Protein AF-A0AA36I1K4-F1 (afdb_monomer)

Organism: NCBI:txid2562239

Sequence (552 aa):
MAQPQPQPQPQPVAKVMPVMLAQSASVPPQKAMPSNLAKAPASVPQKAMPPYMLKAPAYLPQAAPTYVAKAPASAPQKAMPPYLLKAPAYLPQAAPTYVATAPARCDGSAETSGSASAPLKAAPPMIGIASAKGNAQAYSSAPVPYQPQPQPQPYQPQPQPYQPQPQPYQPQPQPYQPASPAFSTATWASSQFSLNQSVFQASPSVVTQYGQYGYGSAMPTMIPHQEIEDAVRRLHFEESEAPLSAVIVTISQGNTYDPLFQQVAQVGDNGTRVSTYATTLATLERLLTAMRGDAADAEDDLAQLIKDLEEVPRESAVFNWECCSACEAHHFGYGGSFDATTAELTKLLLDRGHMVMFSDFSLKALIGQWPATLGQNPFREVGAVSGSIILKFDPEVLKACPSSQLVKVGELCEEGRAEVTAMTNTIKFDVVEEAARGAEEREEYKLQRLTCAEGVPDTAGHVLLTYPSGGRLLASAGHWCEVVNLRGVTDEALFRTAERYYGQAYSAGLQQQLSSYADPAQREAVQQSIAQSFVLQSPPVASYVPQQNPTV

Secondary structure (DSSP, 8-state):
-PPPPPPPPPPPPP-PPP-------PPPPPPPPP----PPPP---PPP--------------PPP----PPPP--------------------------------------------------------------------PPPPPPPPPPPPPPPPPPPPPPPPPPP-PPPPPPPPP----------------SSHHHHTS-THHHHHHHTTSS--S-----------SS-EEES-----SPEEEEEEEE--SSBS--HHHHS--B-GGG-EEEEEEE-GGGHHHHHHHHTT--TT--HHHHHHHHHHHHS-GGGEEEEE--BGGGGGGSSTTTT---HHHHHHHHHHHHTT-EEEEEHHHHHHHHHT--GGG-S--EEEEEEEEEEEEEE--HHHHHTSS-HHHHHHHHH-TTSEEEEEEEEEEEEEEE-HHHHHHHHHTTS-EEEEEEEETTSTT-EEEEEEE-TTS-EEEEESS-GGGEEEETT--HHHHHHHHHHHH-HHHHHHHHHHHHT--SHHHHHHHHHHHHHHHHHTS-SSPPP--------

Mean predicted aligned error: 17.56 Å

Foldseek 3Di:
DDDDDDDDDDDDDDDDDDDDDDDDDDDDDDDDDDDDDDDDDDDDDDDDDDDDDDDDDDDDDDDDDDDDDDDDDDDDDDDDDDDDDDDDDDDDDDDDDDDDDDDDDDDDDDDDDDDDDDDDDDDDDDDDDDDDDDDDDDDDDDDDDDDDDDDDDDDDDDDDDDDDDDDDDDDDDDDDDDDDDDDDDDDDDPDDPPPCVVVVVPDCVVLVVLVVVPDDPDDDPFDFDPPPDQAKAWAPDDPDPAQEFAEEEEEEDATFPFCLLRPFQADFFPRHHYTYIYHYPSNLVVLLCVCVVNCPPHDPNSVVSSVSCVSYQLLRYEYEHGDYPQLPPLAGGPPRAPDPSNVSSLLVSQLQQHEYEAFFSSLSNCQSHPDCSLPFDFKDFPWFDFAKWKKAFALVLQCPDQFQLSVLLSLFANVRIWMFGGHPRQTFMATPVVRQVVCVVVQSWHKDQGIATPPDPRGGAWMWTQHPSNYIYIYGSHHLSRTDFRPPGDLVSLLVLCCRGVNNVRSVVVVVVLVVDPDPVVSRSSSRSSSSSSSSNHGGGHGDDPDPPPPD

pLDDT: mean 71.63, std 27.83, range [26.23, 98.69]

Structure (mmCIF, N/CA/C/O backbone):
data_AF-A0AA36I1K4-F1
#
_entry.id   AF-A0AA36I1K4-F1
#
loop_
_atom_site.group_PDB
_atom_site.id
_atom_site.type_symbol
_atom_site.label_atom_id
_atom_site.label_alt_id
_atom_site.label_comp_id
_atom_site.label_asym_id
_atom_site.label_entity_id
_atom_site.label_seq_id
_atom_site.pdbx_PDB_ins_code
_atom_site.Cartn_x
_atom_site.Cartn_y
_atom_site.Cartn_z
_atom_site.occupancy
_atom_site.B_iso_or_equiv
_atom_site.auth_seq_id
_atom_site.auth_comp_id
_atom_site.auth_asym_id
_atom_site.auth_atom_id
_atom_site.pdbx_PDB_model_num
ATOM 1 N N . MET A 1 1 ? -35.065 -37.346 -43.158 1.00 42.28 1 MET A N 1
ATOM 2 C CA . MET A 1 1 ? -34.434 -36.011 -43.200 1.00 42.28 1 MET A CA 1
ATOM 3 C C . MET A 1 1 ? -35.492 -34.996 -42.801 1.00 42.28 1 MET A C 1
ATOM 5 O O . MET A 1 1 ? -36.328 -34.652 -43.623 1.00 42.28 1 MET A O 1
ATOM 9 N N . ALA A 1 2 ? -35.543 -34.645 -41.517 1.00 37.66 2 ALA A N 1
ATOM 10 C CA . ALA A 1 2 ? -36.493 -33.671 -40.983 1.00 37.66 2 ALA A CA 1
ATOM 11 C C . ALA A 1 2 ? -35.820 -32.293 -40.963 1.00 37.66 2 ALA A C 1
ATOM 13 O O . ALA A 1 2 ? -34.683 -32.178 -40.505 1.00 37.66 2 ALA A O 1
ATOM 14 N N . GLN A 1 3 ? -36.492 -31.282 -41.515 1.00 42.88 3 GLN A N 1
ATOM 15 C CA . GLN A 1 3 ? -36.012 -29.901 -41.525 1.00 42.88 3 GLN A CA 1
ATOM 16 C C . GLN A 1 3 ? -36.040 -29.315 -40.103 1.00 42.88 3 GLN A C 1
ATOM 18 O O . GLN A 1 3 ? -37.010 -29.555 -39.380 1.00 42.88 3 GLN A O 1
ATOM 23 N N . PRO A 1 4 ? -35.017 -28.547 -39.688 1.00 47.81 4 PRO A N 1
ATOM 24 C CA . PRO A 1 4 ? -35.029 -27.897 -38.387 1.00 47.81 4 PRO A CA 1
ATOM 25 C C . PRO A 1 4 ? -35.978 -26.691 -38.404 1.00 47.81 4 PRO A C 1
ATOM 27 O O . PRO A 1 4 ? -35.991 -25.904 -39.352 1.00 47.81 4 PRO A O 1
ATOM 30 N N . GLN A 1 5 ? -36.780 -26.562 -37.346 1.00 49.69 5 GLN A N 1
ATOM 31 C CA . GLN A 1 5 ? -37.649 -25.408 -37.126 1.00 49.69 5 GLN A CA 1
ATOM 32 C C . GLN A 1 5 ? -36.832 -24.138 -36.827 1.00 49.69 5 GLN A C 1
ATOM 34 O O . GLN A 1 5 ? -35.788 -24.224 -36.175 1.00 49.69 5 GLN A O 1
ATOM 39 N N . PRO A 1 6 ? -37.302 -22.957 -37.267 1.00 52.44 6 PRO A N 1
ATOM 40 C CA . PRO A 1 6 ? -36.617 -21.696 -37.021 1.00 52.44 6 PRO A CA 1
ATOM 41 C C . PRO A 1 6 ? -36.743 -21.268 -35.552 1.00 52.44 6 PRO A C 1
ATOM 43 O O . PRO A 1 6 ? -37.816 -21.347 -34.954 1.00 52.44 6 PRO A O 1
ATOM 46 N N . GLN A 1 7 ? -35.632 -20.793 -34.986 1.00 52.53 7 GLN A N 1
ATOM 47 C CA . GLN A 1 7 ? -35.593 -20.182 -33.657 1.00 52.53 7 GLN A CA 1
ATOM 48 C C . GLN A 1 7 ? -36.383 -18.859 -33.627 1.00 52.53 7 GLN A C 1
ATOM 50 O O . GLN A 1 7 ? -36.353 -18.107 -34.607 1.00 52.53 7 GLN A O 1
ATOM 55 N N . PRO A 1 8 ? -37.067 -18.541 -32.512 1.00 47.91 8 PRO A N 1
ATOM 56 C CA . PRO A 1 8 ? -37.810 -17.298 -32.374 1.00 47.91 8 PRO A CA 1
ATOM 57 C C . PRO A 1 8 ? -36.863 -16.104 -32.192 1.00 47.91 8 PRO A C 1
ATOM 59 O O . PRO A 1 8 ? -35.917 -16.149 -31.406 1.00 47.91 8 PRO A O 1
ATOM 62 N N . GLN A 1 9 ? -37.142 -15.023 -32.923 1.00 47.62 9 GLN A N 1
ATOM 63 C CA . GLN A 1 9 ? -36.445 -13.745 -32.786 1.00 47.62 9 GLN A CA 1
ATOM 64 C C . GLN A 1 9 ? -36.745 -13.090 -31.423 1.00 47.62 9 GLN A C 1
ATOM 66 O O . GLN A 1 9 ? -37.888 -13.150 -30.960 1.00 47.62 9 GLN A O 1
ATOM 71 N N . PRO A 1 10 ? -35.759 -12.429 -30.789 1.00 44.97 10 PRO A N 1
ATOM 72 C CA . PRO A 1 10 ? -35.970 -11.717 -29.536 1.00 44.97 10 PRO A CA 1
ATOM 73 C C . PRO A 1 10 ? -36.823 -10.461 -29.761 1.00 44.97 10 PRO A C 1
ATOM 75 O O . PRO A 1 10 ? -36.548 -9.651 -30.647 1.00 44.97 10 PRO A O 1
ATOM 78 N N . GLN A 1 11 ? -37.867 -10.304 -28.946 1.00 49.16 11 GLN A N 1
ATOM 79 C CA . GLN A 1 11 ? -38.703 -9.104 -28.934 1.00 49.16 11 GLN A CA 1
ATOM 80 C C . GLN A 1 11 ? -37.961 -7.918 -28.290 1.00 49.16 11 GLN A C 1
ATOM 82 O O . GLN A 1 11 ? -37.195 -8.116 -27.344 1.00 49.16 11 GLN A O 1
ATOM 87 N N . PRO A 1 12 ? -38.191 -6.680 -28.763 1.00 44.59 12 PRO A N 1
ATOM 88 C CA . PRO A 1 12 ? -37.556 -5.493 -28.210 1.00 44.59 12 PRO A CA 1
ATOM 89 C C . PRO A 1 12 ? -38.084 -5.184 -26.803 1.00 44.59 12 PRO A C 1
ATOM 91 O O . PRO A 1 12 ? -39.289 -5.076 -26.575 1.00 44.59 12 PRO A O 1
ATOM 94 N N . VAL A 1 13 ? -37.157 -5.011 -25.861 1.00 47.31 13 VAL A N 1
ATOM 95 C CA . VAL A 1 13 ? -37.429 -4.613 -24.477 1.00 47.31 13 VAL A CA 1
ATOM 96 C C . VAL A 1 13 ? -37.952 -3.174 -24.460 1.00 47.31 13 VAL A C 1
ATOM 98 O O . VAL A 1 13 ? -37.296 -2.250 -24.946 1.00 47.31 13 VAL A O 1
ATOM 101 N N . ALA A 1 14 ? -39.149 -2.983 -23.906 1.00 38.66 14 ALA A N 1
ATOM 102 C CA . ALA A 1 14 ? -39.760 -1.674 -23.724 1.00 38.66 14 ALA A CA 1
ATOM 103 C C . ALA A 1 14 ? -38.928 -0.807 -22.760 1.00 38.66 14 ALA A C 1
ATOM 105 O O . ALA A 1 14 ? -38.608 -1.221 -21.646 1.00 38.66 14 ALA A O 1
ATOM 106 N N . LYS A 1 15 ? -38.606 0.422 -23.186 1.00 39.69 15 LYS A N 1
ATOM 107 C CA . LYS A 1 15 ? -38.028 1.473 -22.336 1.00 39.69 15 LYS A CA 1
ATOM 108 C C . LYS A 1 15 ? -39.007 1.818 -21.211 1.00 39.69 15 LYS A C 1
ATOM 110 O O . LYS A 1 15 ? -40.053 2.412 -21.461 1.00 39.69 15 LYS A O 1
ATOM 115 N N . VAL A 1 16 ? -38.639 1.485 -19.979 1.00 39.66 16 VAL A N 1
ATOM 116 C CA . VAL A 1 16 ? -39.310 1.962 -18.766 1.00 39.66 16 VAL A CA 1
ATOM 117 C C . VAL A 1 16 ? -38.887 3.414 -18.532 1.00 39.66 16 VAL A C 1
ATOM 119 O O . VAL A 1 16 ? -37.706 3.699 -18.344 1.00 39.66 16 VAL A O 1
ATOM 122 N N . MET A 1 17 ? -39.843 4.343 -18.597 1.00 38.50 17 MET A N 1
ATOM 123 C CA . MET A 1 17 ? -39.643 5.738 -18.194 1.00 38.50 17 MET A CA 1
ATOM 124 C C . MET A 1 17 ? -39.647 5.844 -16.660 1.00 38.50 17 MET A C 1
ATOM 126 O O . MET A 1 17 ? -40.462 5.174 -16.021 1.00 38.50 17 MET A O 1
ATOM 130 N N . PRO A 1 18 ? -38.795 6.685 -16.049 1.00 41.16 18 PRO A N 1
ATOM 131 C CA . PRO A 1 18 ? -38.825 6.890 -14.609 1.00 41.16 18 PRO A CA 1
ATOM 132 C C . PRO A 1 18 ? -40.031 7.748 -14.208 1.00 41.16 18 PRO A C 1
ATOM 134 O O . PRO A 1 18 ? -40.241 8.854 -14.706 1.00 41.16 18 PRO A O 1
ATOM 137 N N . VAL A 1 19 ? -40.819 7.210 -13.279 1.00 37.25 19 VAL A N 1
ATOM 138 C CA . VAL A 1 19 ? -41.902 7.895 -12.573 1.00 37.25 19 VAL A CA 1
ATOM 139 C C . VAL A 1 19 ? -41.281 8.910 -11.611 1.00 37.25 19 VAL A C 1
ATOM 141 O O . VAL A 1 19 ? -40.621 8.531 -10.647 1.00 37.25 19 VAL A O 1
ATOM 144 N N . MET A 1 20 ? -41.500 10.203 -11.861 1.00 34.75 20 MET A N 1
ATOM 145 C CA . MET A 1 20 ? -41.256 11.253 -10.871 1.00 34.75 20 MET A CA 1
ATOM 146 C C . MET A 1 20 ? -42.321 11.163 -9.772 1.00 34.75 20 MET A C 1
ATOM 148 O O . MET A 1 20 ? -43.482 11.507 -9.991 1.00 34.75 20 MET A O 1
ATOM 152 N N . LEU A 1 21 ? -41.918 10.716 -8.584 1.00 38.41 21 LEU A N 1
ATOM 153 C CA . LEU A 1 21 ? -42.691 10.865 -7.355 1.00 38.41 21 LEU A CA 1
ATOM 154 C C . LEU A 1 21 ? -42.248 12.148 -6.651 1.00 38.41 21 LEU A C 1
ATOM 156 O O . LEU A 1 21 ? -41.170 12.223 -6.069 1.00 38.41 21 LEU A O 1
ATOM 160 N N . ALA A 1 22 ? -43.107 13.163 -6.721 1.00 38.34 22 ALA A N 1
ATOM 161 C CA . ALA A 1 22 ? -43.030 14.342 -5.879 1.00 38.34 22 ALA A CA 1
ATOM 162 C C . ALA A 1 22 ? -43.481 13.975 -4.456 1.00 38.34 22 ALA A C 1
ATOM 164 O O . ALA A 1 22 ? -44.632 13.592 -4.247 1.00 38.34 22 ALA A O 1
ATOM 165 N N . GLN A 1 23 ? -42.591 14.129 -3.476 1.00 35.28 23 GLN A N 1
ATOM 166 C CA . GLN A 1 23 ? -42.969 14.255 -2.071 1.00 35.28 23 GLN A CA 1
ATOM 167 C C . GLN A 1 23 ? -42.344 15.526 -1.504 1.00 35.28 23 GLN A C 1
ATOM 169 O O . GLN A 1 23 ? -41.139 15.646 -1.311 1.00 35.28 23 GLN A O 1
ATOM 174 N N . SER A 1 24 ? -43.221 16.499 -1.287 1.00 34.53 24 SER A N 1
ATOM 175 C CA . SER A 1 24 ? -42.990 17.739 -0.566 1.00 34.53 24 SER A CA 1
ATOM 176 C C . SER A 1 24 ? -42.927 17.461 0.937 1.00 34.53 24 SER A C 1
ATOM 178 O O . SER A 1 24 ? -43.938 17.080 1.528 1.00 34.53 24 SER A O 1
ATOM 180 N N . ALA A 1 25 ? -41.780 17.715 1.562 1.00 34.91 25 ALA A N 1
ATOM 181 C CA . ALA A 1 25 ? -41.676 17.899 3.005 1.00 34.91 25 ALA A CA 1
ATOM 182 C C . ALA A 1 25 ? -41.235 19.342 3.280 1.00 34.91 25 ALA A C 1
ATOM 184 O O . ALA A 1 25 ? -40.170 19.791 2.861 1.00 34.91 25 ALA A O 1
ATOM 185 N N . SER A 1 26 ? -42.125 20.084 3.931 1.00 32.66 26 SER A N 1
ATOM 186 C CA . SER A 1 26 ? -41.995 21.485 4.313 1.00 32.66 26 SER A CA 1
ATOM 187 C C . SER A 1 26 ? -40.952 21.678 5.416 1.00 32.66 26 SER A C 1
ATOM 189 O O . SER A 1 26 ? -41.133 21.189 6.532 1.00 32.66 26 SER A O 1
ATOM 191 N N . VAL A 1 27 ? -39.906 22.450 5.124 1.00 39.66 27 VAL A N 1
ATOM 192 C CA . VAL A 1 27 ? -38.948 22.975 6.107 1.00 39.66 27 VAL A CA 1
ATOM 193 C C . VAL A 1 27 ? -39.500 24.294 6.677 1.00 39.66 27 VAL A C 1
ATOM 195 O O . VAL A 1 27 ? -39.891 25.161 5.892 1.00 39.66 27 VAL A O 1
ATOM 198 N N . PRO A 1 28 ? -39.574 24.486 8.009 1.00 40.72 28 PRO A N 1
ATOM 199 C CA . PRO A 1 28 ? -40.003 25.755 8.591 1.00 40.72 28 PRO A CA 1
ATOM 200 C C . PRO A 1 28 ? -38.912 26.839 8.460 1.00 40.72 28 PRO A C 1
ATOM 202 O O . PRO A 1 28 ? -37.720 26.528 8.474 1.00 40.72 28 PRO A O 1
ATOM 205 N N . PRO A 1 29 ? -39.298 28.123 8.341 1.00 42.78 29 PRO A N 1
ATOM 206 C CA . PRO A 1 29 ? -38.389 29.195 7.951 1.00 42.78 29 PRO A CA 1
ATOM 207 C C . PRO A 1 29 ? -37.400 29.561 9.064 1.00 42.78 29 PRO A C 1
ATOM 209 O O . PRO A 1 29 ? -37.787 29.877 10.192 1.00 42.78 29 PRO A O 1
ATOM 212 N N . GLN A 1 30 ? -36.113 29.593 8.711 1.00 36.62 30 GLN A N 1
ATOM 213 C CA . GLN A 1 30 ? -35.074 30.234 9.511 1.00 36.62 30 GLN A CA 1
ATOM 214 C C . GLN A 1 30 ? -35.346 31.742 9.588 1.00 36.62 30 GLN A C 1
ATOM 216 O O . GLN A 1 30 ? -35.466 32.437 8.578 1.00 36.62 30 GLN A O 1
ATOM 221 N N . LYS A 1 31 ? -35.468 32.241 10.820 1.00 38.62 31 LYS A N 1
ATOM 222 C CA . LYS A 1 31 ? -35.584 33.666 11.129 1.00 38.62 31 LYS A CA 1
ATOM 223 C C . LYS A 1 31 ? -34.300 34.392 10.736 1.00 38.62 31 LYS A C 1
ATOM 225 O O . LYS A 1 31 ? -33.218 34.044 11.199 1.00 38.62 31 LYS A O 1
ATOM 230 N N . ALA A 1 32 ? -34.468 35.447 9.946 1.00 36.47 32 ALA A N 1
ATOM 231 C CA . ALA A 1 32 ? -33.451 36.447 9.675 1.00 36.47 32 ALA A CA 1
ATOM 232 C C . ALA A 1 32 ? -32.950 37.089 10.982 1.00 36.47 32 ALA A C 1
ATOM 234 O O . ALA A 1 32 ? -33.745 37.573 11.792 1.00 36.47 32 ALA A O 1
ATOM 235 N N . MET A 1 33 ? -31.629 37.106 11.169 1.00 36.19 33 MET A N 1
ATOM 236 C CA . MET A 1 33 ? -30.966 37.941 12.169 1.00 36.19 33 MET A CA 1
ATOM 237 C C . MET A 1 33 ? -30.765 39.357 11.607 1.00 36.19 33 MET A C 1
ATOM 239 O O . MET A 1 33 ? -30.307 39.494 10.472 1.00 36.19 33 MET A O 1
ATOM 243 N N . PRO A 1 34 ? -31.088 40.418 12.367 1.00 45.09 34 PRO A N 1
ATOM 244 C CA . PRO A 1 34 ? -30.892 41.786 11.918 1.00 45.09 34 PRO A CA 1
ATOM 245 C C . PRO A 1 34 ? -29.439 42.243 12.098 1.00 45.09 34 PRO A C 1
ATOM 247 O O . PRO A 1 34 ? -28.874 42.213 13.190 1.00 45.09 34 PRO A O 1
ATOM 250 N N . SER A 1 35 ? -28.876 42.753 11.007 1.00 42.09 35 SER A N 1
ATOM 251 C CA . SER A 1 35 ? -27.702 43.617 10.976 1.00 42.09 35 SER A CA 1
ATOM 252 C C . SER A 1 35 ? -27.992 44.926 11.714 1.00 42.09 35 SER A C 1
ATOM 254 O O . SER A 1 35 ? -28.785 45.735 11.231 1.00 42.09 35 SER A O 1
ATOM 256 N N . ASN A 1 36 ? -27.328 45.163 12.845 1.00 34.94 36 ASN A N 1
ATOM 257 C CA . ASN A 1 36 ? -27.295 46.478 13.477 1.00 34.94 36 ASN A CA 1
ATOM 258 C C . ASN A 1 36 ? -25.854 46.954 13.645 1.00 34.94 36 ASN A C 1
ATOM 260 O O . ASN A 1 36 ? -25.058 46.377 14.383 1.00 34.94 36 ASN A O 1
ATOM 264 N N . LEU A 1 37 ? -25.573 48.053 12.943 1.00 37.47 37 LEU A N 1
ATOM 265 C CA . LEU A 1 37 ? -24.476 48.970 13.195 1.00 37.47 37 LEU A CA 1
ATOM 266 C C . LEU A 1 37 ? -24.435 49.373 14.675 1.00 37.47 37 LEU A C 1
ATOM 268 O O . LEU A 1 37 ? -25.424 49.881 15.205 1.00 37.47 37 LEU A O 1
ATOM 272 N N . ALA A 1 38 ? -23.258 49.301 15.290 1.00 34.44 38 ALA A N 1
ATOM 273 C CA . ALA A 1 38 ? -22.944 50.092 16.471 1.00 34.44 38 ALA A CA 1
ATOM 274 C C . ALA A 1 38 ? -21.533 50.674 16.345 1.00 34.44 38 ALA A C 1
ATOM 276 O O . ALA A 1 38 ? -20.544 49.974 16.151 1.00 34.44 38 ALA A O 1
ATOM 277 N N . LYS A 1 39 ? -21.499 52.004 16.403 1.00 34.34 39 LYS A N 1
ATOM 278 C CA . LYS A 1 39 ? -20.338 52.887 16.338 1.00 34.34 39 LYS A CA 1
ATOM 279 C C . LYS A 1 39 ? -19.364 52.603 17.485 1.00 34.34 39 LYS A C 1
ATOM 281 O O . LYS A 1 39 ? -19.787 52.488 18.632 1.00 34.34 39 LYS A O 1
ATOM 286 N N . ALA A 1 40 ? -18.069 52.605 17.181 1.00 35.41 40 ALA A N 1
ATOM 287 C CA . ALA A 1 40 ? -17.003 52.688 18.172 1.00 35.41 40 ALA A CA 1
ATOM 288 C C . ALA A 1 40 ? -16.946 54.098 18.798 1.00 35.41 40 ALA A C 1
ATOM 290 O O . ALA A 1 40 ? -16.980 55.084 18.054 1.00 35.41 40 ALA A O 1
ATOM 291 N N . PRO A 1 41 ? -16.820 54.227 20.131 1.00 44.81 41 PRO A N 1
ATOM 292 C CA . PRO A 1 41 ? -16.363 55.452 20.763 1.00 44.81 41 PRO A CA 1
ATOM 293 C C . PRO A 1 41 ? -14.885 55.377 21.171 1.00 44.81 41 PRO A C 1
ATOM 295 O O . PRO A 1 41 ? -14.305 54.318 21.405 1.00 44.81 41 PRO A O 1
ATOM 298 N N . ALA A 1 42 ? -14.299 56.567 21.221 1.00 33.06 42 ALA A N 1
ATOM 299 C CA . ALA A 1 42 ? -12.888 56.859 21.365 1.00 33.06 42 ALA A CA 1
ATOM 300 C C . ALA A 1 42 ? -12.346 56.744 22.808 1.00 33.06 42 ALA A C 1
ATOM 302 O O . ALA A 1 42 ? -13.043 57.035 23.775 1.00 33.06 42 ALA A O 1
ATOM 303 N N . SER A 1 43 ? -11.055 56.395 22.887 1.00 42.69 43 SER A N 1
ATOM 304 C CA . SER A 1 43 ? -9.998 56.930 23.772 1.00 42.69 43 SER A CA 1
ATOM 305 C C . SER A 1 43 ? -10.280 57.212 25.259 1.00 42.69 43 SER A C 1
ATOM 307 O O . SER A 1 43 ? -10.926 58.209 25.567 1.00 42.69 43 SER A O 1
ATOM 309 N N . VAL A 1 44 ? -9.591 56.488 26.160 1.00 33.47 44 VAL A N 1
ATOM 310 C CA . VAL A 1 44 ? -9.176 56.913 27.526 1.00 33.47 44 VAL A CA 1
ATOM 311 C C . VAL A 1 44 ? -7.854 56.171 27.898 1.00 33.47 44 VAL A C 1
ATOM 313 O O . VAL A 1 44 ? -7.640 55.073 27.387 1.00 33.47 44 VAL A O 1
ATOM 316 N N . PRO A 1 45 ? -6.917 56.759 28.686 1.00 45.84 45 PRO A N 1
ATOM 317 C CA . PRO A 1 45 ? -5.474 56.707 28.412 1.00 45.84 45 PRO A CA 1
ATOM 318 C C . PRO A 1 45 ? -4.640 55.752 29.288 1.00 45.84 45 PRO A C 1
ATOM 320 O O . PRO A 1 45 ? -4.983 55.445 30.430 1.00 45.84 45 PRO A O 1
ATOM 323 N N . GLN A 1 46 ? -3.463 55.382 28.766 1.00 34.72 46 GLN A N 1
ATOM 324 C CA . GLN A 1 46 ? -2.378 54.725 29.501 1.00 34.72 46 GLN A CA 1
ATOM 325 C C . GLN A 1 46 ? -1.759 55.672 30.542 1.00 34.72 46 GLN A C 1
ATOM 327 O O . GLN A 1 46 ? -1.340 56.788 30.231 1.00 34.72 46 GLN A O 1
ATOM 332 N N . LYS A 1 47 ? -1.686 55.197 31.791 1.00 37.84 47 LYS A N 1
ATOM 333 C CA . LYS A 1 47 ? -0.950 55.827 32.891 1.00 37.84 47 LYS A CA 1
ATOM 334 C C . LYS A 1 47 ? 0.510 55.370 32.900 1.00 37.84 47 LYS A C 1
ATOM 336 O O . LYS A 1 47 ? 0.825 54.219 32.626 1.00 37.84 47 LYS A O 1
ATOM 341 N N . ALA A 1 48 ? 1.355 56.330 33.251 1.00 32.47 48 ALA A N 1
ATOM 342 C CA . ALA A 1 48 ? 2.807 56.322 33.268 1.00 32.47 48 ALA A CA 1
ATOM 343 C C . ALA A 1 48 ? 3.461 55.301 34.221 1.00 32.47 48 ALA A C 1
ATOM 345 O O . ALA A 1 48 ? 3.001 55.110 35.346 1.00 32.47 48 ALA A O 1
ATOM 346 N N . MET A 1 49 ? 4.621 54.778 33.807 1.00 36.22 49 MET A N 1
ATOM 347 C CA . MET A 1 49 ? 5.682 54.283 34.694 1.00 36.22 49 MET A CA 1
ATOM 348 C C . MET A 1 49 ? 6.935 55.171 34.544 1.00 36.22 49 MET A C 1
ATOM 350 O O . MET A 1 49 ? 7.255 55.546 33.413 1.00 36.22 49 MET A O 1
ATOM 354 N N . PRO A 1 50 ? 7.646 55.524 35.637 1.00 40.16 50 PRO A N 1
ATOM 355 C CA . PRO A 1 50 ? 8.873 56.318 35.580 1.00 40.16 50 PRO A CA 1
ATOM 356 C C . PRO A 1 50 ? 10.177 55.479 35.564 1.00 40.16 50 PRO A C 1
ATOM 358 O O . PRO A 1 50 ? 10.129 54.271 35.796 1.00 40.16 50 PRO A O 1
ATOM 361 N N . PRO A 1 51 ? 11.342 56.115 35.287 1.00 48.03 51 PRO A N 1
ATOM 362 C CA . PRO A 1 51 ? 12.491 55.489 34.623 1.00 48.03 51 PRO A CA 1
ATOM 363 C C . PRO A 1 51 ? 13.799 55.454 35.443 1.00 48.03 51 PRO A C 1
ATOM 365 O O . PRO A 1 51 ? 14.126 56.421 36.123 1.00 48.03 51 PRO A O 1
ATOM 368 N N . TYR A 1 52 ? 14.605 54.399 35.273 1.00 35.44 52 TYR A N 1
ATOM 369 C CA . TYR A 1 52 ? 16.074 54.331 35.474 1.00 35.44 52 TYR A CA 1
ATOM 370 C C . TYR A 1 52 ? 16.549 52.921 35.032 1.00 35.44 52 TYR A C 1
ATOM 372 O O . TYR A 1 52 ? 15.809 51.970 35.234 1.00 35.44 52 TYR A O 1
ATOM 380 N N . MET A 1 53 ? 17.705 52.619 34.425 1.00 29.67 53 MET A N 1
ATOM 381 C CA . MET A 1 53 ? 18.860 53.352 33.896 1.00 29.67 53 MET A CA 1
ATOM 382 C C . MET A 1 53 ? 19.614 52.430 32.900 1.00 29.67 53 MET A C 1
ATOM 384 O O . MET A 1 53 ? 19.907 51.287 33.215 1.00 29.67 53 MET A O 1
ATOM 388 N N . LEU A 1 54 ? 19.935 52.987 31.725 1.00 31.56 54 LEU A N 1
ATOM 389 C CA . LEU A 1 54 ? 21.203 52.933 30.960 1.00 31.56 54 LEU A CA 1
ATOM 390 C C . LEU A 1 54 ? 21.940 51.598 30.637 1.00 31.56 54 LEU A C 1
ATOM 392 O O . LEU A 1 54 ? 22.568 50.997 31.495 1.00 31.56 54 LEU A O 1
ATOM 396 N N . LYS A 1 55 ? 22.016 51.337 29.311 1.00 29.30 55 LYS A N 1
ATOM 397 C CA . LYS A 1 55 ? 23.201 51.064 28.434 1.00 29.30 55 LYS A CA 1
ATOM 398 C C . LYS A 1 55 ? 24.186 49.937 28.842 1.00 29.30 55 LYS A C 1
ATOM 400 O O . LYS A 1 55 ? 24.890 50.085 29.825 1.00 29.30 55 LYS A O 1
ATOM 405 N N . ALA A 1 56 ? 24.244 48.796 28.128 1.00 28.08 56 ALA A N 1
ATOM 406 C CA . ALA A 1 56 ? 24.925 48.506 26.829 1.00 28.08 56 ALA A CA 1
ATOM 407 C C . ALA A 1 56 ? 26.457 48.278 26.953 1.00 28.08 56 ALA A C 1
ATOM 409 O O . ALA A 1 56 ? 27.049 48.870 27.850 1.00 28.08 56 ALA A O 1
ATOM 410 N N . PRO A 1 57 ? 27.169 47.633 25.993 1.00 48.84 57 PRO A N 1
ATOM 411 C CA . PRO A 1 57 ? 26.853 46.530 25.053 1.00 48.84 57 PRO A CA 1
ATOM 412 C C . PRO A 1 57 ? 27.993 45.460 24.987 1.00 48.84 57 PRO A C 1
ATOM 414 O O . PRO A 1 57 ? 28.993 45.615 25.678 1.00 48.84 57 PRO A O 1
ATOM 417 N N . ALA A 1 58 ? 27.886 44.431 24.118 1.00 30.52 58 ALA A N 1
ATOM 418 C CA . ALA A 1 58 ? 28.920 44.028 23.122 1.00 30.52 58 ALA A CA 1
ATOM 419 C C . ALA A 1 58 ? 28.928 42.526 22.721 1.00 30.52 58 ALA A C 1
ATOM 421 O O . ALA A 1 58 ? 29.184 41.661 23.545 1.00 30.52 58 ALA A O 1
ATOM 422 N N . TYR A 1 59 ? 28.774 42.303 21.406 1.00 31.20 59 TYR A N 1
ATOM 423 C CA . TYR A 1 59 ? 29.464 41.345 20.514 1.00 31.20 59 TYR A CA 1
ATOM 424 C C . TYR A 1 59 ? 29.346 39.796 20.658 1.00 31.20 59 TYR A C 1
ATOM 426 O O . TYR A 1 59 ? 29.696 39.184 21.657 1.00 31.20 59 TYR A O 1
ATOM 434 N N . LEU A 1 60 ? 28.919 39.207 19.525 1.00 33.72 60 LEU A N 1
ATOM 435 C CA . LEU A 1 60 ? 29.005 37.825 18.984 1.00 33.72 60 LEU A CA 1
ATOM 436 C C . LEU A 1 60 ? 30.463 37.288 18.857 1.00 33.72 60 LEU A C 1
ATOM 438 O O . LEU A 1 60 ? 31.380 38.082 19.063 1.00 33.72 60 LEU A O 1
ATOM 442 N N . PRO A 1 61 ? 30.748 36.105 18.244 1.00 51.34 61 PRO A N 1
ATOM 443 C CA . PRO A 1 61 ? 30.104 34.767 18.198 1.00 51.34 61 PRO A CA 1
ATOM 444 C C . PRO A 1 61 ? 31.134 33.619 18.464 1.00 51.34 61 PRO A C 1
ATOM 446 O O . PRO A 1 61 ? 32.318 33.898 18.606 1.00 51.34 61 PRO A O 1
ATOM 449 N N . GLN A 1 62 ? 30.735 32.332 18.448 1.00 31.62 62 GLN A N 1
ATOM 450 C CA . GLN A 1 62 ? 31.336 31.263 17.601 1.00 31.62 62 GLN A CA 1
ATOM 451 C C . GLN A 1 62 ? 31.013 29.826 18.049 1.00 31.62 62 GLN A C 1
ATOM 453 O O . GLN A 1 62 ? 30.964 29.493 19.230 1.00 31.62 62 GLN A O 1
ATOM 458 N N . ALA A 1 63 ? 30.836 28.990 17.025 1.00 32.62 63 ALA A N 1
ATOM 459 C CA . ALA A 1 63 ? 30.716 27.542 17.047 1.00 32.62 63 ALA A CA 1
ATOM 460 C C . ALA A 1 63 ? 31.956 26.846 17.636 1.00 32.62 63 ALA A C 1
ATOM 462 O O . ALA A 1 63 ? 33.088 27.270 17.403 1.00 32.62 63 ALA A O 1
ATOM 463 N N . ALA A 1 64 ? 31.737 25.728 18.330 1.00 29.56 64 ALA A N 1
ATOM 464 C CA . ALA A 1 64 ? 32.795 24.822 18.760 1.00 29.56 64 ALA A CA 1
ATOM 465 C C . ALA A 1 64 ? 32.929 23.653 17.763 1.00 29.56 64 ALA A C 1
ATOM 467 O O . ALA A 1 64 ? 31.940 22.961 17.517 1.00 29.56 64 ALA A O 1
ATOM 468 N N . PRO A 1 65 ? 34.122 23.397 17.197 1.00 36.16 65 PRO A N 1
ATOM 469 C CA . PRO A 1 65 ? 34.400 22.168 16.470 1.00 36.16 65 PRO A CA 1
ATOM 470 C C . PRO A 1 65 ? 34.789 21.040 17.436 1.00 36.16 65 PRO A C 1
ATOM 472 O O . PRO A 1 65 ? 35.616 21.208 18.335 1.00 36.16 65 PRO A O 1
ATOM 475 N N . THR A 1 66 ? 34.217 19.863 17.209 1.00 31.36 66 THR A N 1
ATOM 476 C CA . THR A 1 66 ? 34.581 18.597 17.847 1.00 31.36 66 THR A CA 1
ATOM 477 C C . THR A 1 66 ? 35.975 18.176 17.374 1.00 31.36 66 THR A C 1
ATOM 479 O O . THR A 1 66 ? 36.156 17.772 16.227 1.00 31.36 66 THR A O 1
ATOM 482 N N . TYR A 1 67 ? 36.980 18.266 18.247 1.00 30.91 67 TYR A N 1
ATOM 483 C CA . TYR A 1 67 ? 38.302 17.694 17.988 1.00 30.91 67 TYR A CA 1
ATOM 484 C C . TYR A 1 67 ? 38.355 16.234 18.446 1.00 30.91 67 TYR A C 1
ATOM 486 O O . TYR A 1 67 ? 38.195 15.921 19.624 1.00 30.91 67 TYR A O 1
ATOM 494 N N . VAL A 1 68 ? 38.644 15.347 17.494 1.00 34.50 68 VAL A N 1
ATOM 495 C CA . VAL A 1 68 ? 39.079 13.967 17.726 1.00 34.50 68 VAL A CA 1
ATOM 496 C C . VAL A 1 68 ? 40.517 14.004 18.248 1.00 34.50 68 VAL A C 1
ATOM 498 O O . VAL A 1 68 ? 41.454 14.257 17.491 1.00 34.50 68 VAL A O 1
ATOM 501 N N . ALA A 1 69 ? 40.708 13.753 19.542 1.00 31.61 69 ALA A N 1
ATOM 502 C CA . ALA A 1 69 ? 42.033 13.587 20.130 1.00 31.61 69 ALA A CA 1
ATOM 503 C C . ALA A 1 69 ? 42.432 12.101 20.132 1.00 31.61 69 ALA A C 1
ATOM 505 O O . ALA A 1 69 ? 41.900 11.294 20.893 1.00 31.61 69 ALA A O 1
ATOM 506 N N . LYS A 1 70 ? 43.405 11.745 19.282 1.00 31.23 70 LYS A N 1
ATOM 507 C CA . LYS A 1 70 ? 44.200 10.512 19.399 1.00 31.23 70 LYS A CA 1
ATOM 508 C C . LYS A 1 70 ? 45.038 10.582 20.681 1.00 31.23 70 LYS A C 1
ATOM 510 O O . LYS A 1 70 ? 45.880 11.468 20.808 1.00 31.23 70 LYS A O 1
ATOM 515 N N . ALA A 1 71 ? 44.847 9.636 21.595 1.00 34.09 71 ALA A N 1
ATOM 516 C CA . ALA A 1 71 ? 45.700 9.470 22.770 1.00 34.09 71 ALA A CA 1
ATOM 517 C C . ALA A 1 71 ? 47.012 8.741 22.404 1.00 34.09 71 ALA A C 1
ATOM 519 O O . ALA A 1 71 ? 46.952 7.702 21.740 1.00 34.09 71 ALA A O 1
ATOM 520 N N . PRO A 1 72 ? 48.191 9.229 22.836 1.00 37.72 72 PRO A N 1
ATOM 521 C CA . PRO A 1 72 ? 49.423 8.455 22.819 1.00 37.72 72 PRO A CA 1
ATOM 522 C C . PRO A 1 72 ? 49.628 7.668 24.123 1.00 37.72 72 PRO A C 1
ATOM 524 O O . PRO A 1 72 ? 49.050 7.949 25.171 1.00 37.72 72 PRO A O 1
ATOM 527 N N . ALA A 1 73 ? 50.470 6.648 24.001 1.00 34.03 73 ALA A N 1
ATOM 528 C CA . ALA A 1 73 ? 50.751 5.622 24.987 1.00 34.03 73 ALA A CA 1
ATOM 529 C C . ALA A 1 73 ? 51.578 6.097 26.202 1.00 34.03 73 ALA A C 1
ATOM 531 O O . ALA A 1 73 ? 52.418 6.986 26.097 1.00 34.03 73 ALA A O 1
ATOM 532 N N . SER A 1 74 ? 51.429 5.324 27.287 1.00 41.50 74 SER A N 1
ATOM 533 C CA . SER A 1 74 ? 52.367 5.053 28.396 1.00 41.50 74 SER A CA 1
ATOM 534 C C . SER A 1 74 ? 52.339 5.898 29.697 1.00 41.50 74 SER A C 1
ATOM 536 O O . SER A 1 74 ? 52.816 7.023 29.748 1.00 41.50 74 SER A O 1
ATOM 538 N N . ALA A 1 75 ? 51.924 5.185 30.768 1.00 31.92 75 ALA A N 1
ATOM 539 C CA . ALA A 1 75 ? 52.340 5.234 32.191 1.00 31.92 75 ALA A CA 1
ATOM 540 C C . ALA A 1 75 ? 51.796 6.339 33.139 1.00 31.92 75 ALA A C 1
ATOM 542 O O . ALA A 1 75 ? 51.513 7.444 32.694 1.00 31.92 75 ALA A O 1
ATOM 543 N N . PRO A 1 76 ? 51.795 6.133 34.484 1.00 45.03 76 PRO A N 1
ATOM 544 C CA . PRO A 1 76 ? 51.532 4.925 35.284 1.00 45.03 76 PRO A CA 1
ATOM 545 C C . PRO A 1 76 ? 50.462 5.131 36.397 1.00 45.03 76 PRO A C 1
ATOM 547 O O . PRO A 1 76 ? 50.036 6.239 36.711 1.00 45.03 76 PRO A O 1
ATOM 550 N N . GLN A 1 77 ? 50.054 4.018 37.018 1.00 40.84 77 GLN A N 1
ATOM 551 C CA . GLN A 1 77 ? 49.050 3.888 38.085 1.00 40.84 77 GLN A CA 1
ATOM 552 C C . GLN A 1 77 ? 49.333 4.725 39.350 1.00 40.84 77 GLN A C 1
ATOM 554 O O . GLN A 1 77 ? 50.425 4.652 39.914 1.00 40.84 77 GLN A O 1
ATOM 559 N N . LYS A 1 78 ? 48.293 5.385 39.890 1.00 38.25 78 LYS A N 1
ATOM 560 C CA . LYS A 1 78 ? 48.174 5.707 41.324 1.00 38.25 78 LYS A CA 1
ATOM 561 C C . LYS A 1 78 ? 46.705 5.760 41.785 1.00 38.25 78 LYS A C 1
ATOM 563 O O . LYS A 1 78 ? 45.903 6.516 41.259 1.00 38.25 78 LYS A O 1
ATOM 568 N N . ALA A 1 79 ? 46.432 4.892 42.759 1.00 36.75 79 ALA A N 1
ATOM 569 C CA . ALA A 1 79 ? 45.315 4.740 43.699 1.00 36.75 79 ALA A CA 1
ATOM 570 C C . ALA A 1 79 ? 44.091 5.688 43.642 1.00 36.75 79 ALA A C 1
ATOM 572 O O . ALA A 1 79 ? 44.206 6.885 43.892 1.00 36.75 79 ALA A O 1
ATOM 573 N N . MET A 1 80 ? 42.897 5.084 43.538 1.00 34.78 80 MET A N 1
ATOM 574 C CA . MET A 1 80 ? 41.631 5.613 44.072 1.00 34.78 80 MET A CA 1
ATOM 575 C C . MET A 1 80 ? 40.845 4.515 44.832 1.00 34.78 80 MET A C 1
ATOM 577 O O . MET A 1 80 ? 41.070 3.333 44.561 1.00 34.78 80 MET A O 1
ATOM 581 N N . PRO A 1 81 ? 39.985 4.875 45.812 1.00 36.75 81 PRO A N 1
ATOM 582 C CA . PRO A 1 81 ? 39.479 3.984 46.867 1.00 36.75 81 PRO A CA 1
ATOM 583 C C . PRO A 1 81 ? 38.183 3.224 46.501 1.00 36.75 81 PRO A C 1
ATOM 585 O O . PRO A 1 81 ? 37.546 3.548 45.499 1.00 36.75 81 PRO A O 1
ATOM 588 N N . PRO A 1 82 ? 37.769 2.219 47.307 1.00 42.22 82 PRO A N 1
ATOM 589 C CA . PRO A 1 82 ? 36.902 1.137 46.854 1.00 42.22 82 PRO A CA 1
ATOM 590 C C . PRO A 1 82 ? 35.448 1.280 47.324 1.00 42.22 82 PRO A C 1
ATOM 592 O O . PRO A 1 82 ? 35.135 0.937 48.460 1.00 42.22 82 PRO A O 1
ATOM 595 N N . TYR A 1 83 ? 34.533 1.667 46.434 1.00 34.41 83 TYR A N 1
ATOM 596 C CA . TYR A 1 83 ? 33.099 1.396 46.612 1.00 34.41 83 TYR A CA 1
ATOM 597 C C . TYR A 1 83 ? 32.397 1.333 45.250 1.00 34.41 83 TYR A C 1
ATOM 599 O O . TYR A 1 83 ? 32.116 2.362 44.649 1.00 34.41 83 TYR A O 1
ATOM 607 N N . LEU A 1 84 ? 32.144 0.121 44.750 1.00 31.91 84 LEU A N 1
ATOM 608 C CA . LEU A 1 84 ? 30.815 -0.388 44.378 1.00 31.91 84 LEU A CA 1
ATOM 609 C C . LEU A 1 84 ? 30.943 -1.714 43.618 1.00 31.91 84 LEU A C 1
ATOM 611 O O . LEU A 1 84 ? 31.842 -1.951 42.819 1.00 31.91 84 LEU A O 1
ATOM 615 N N . LEU A 1 85 ? 30.043 -2.609 43.996 1.00 33.22 85 LEU A N 1
ATOM 616 C CA . LEU A 1 85 ? 30.040 -4.046 43.794 1.00 33.22 85 LEU A CA 1
ATOM 617 C C . LEU A 1 85 ? 29.271 -4.460 42.530 1.00 33.22 85 LEU A C 1
ATOM 619 O O . LEU A 1 85 ? 28.230 -3.892 42.231 1.00 33.22 85 LEU A O 1
ATOM 623 N N . LYS A 1 86 ? 29.722 -5.596 41.974 1.00 32.22 86 LYS A N 1
ATOM 624 C CA . LYS A 1 86 ? 28.953 -6.678 41.319 1.00 32.22 86 LYS A CA 1
ATOM 625 C C . LYS A 1 86 ? 28.383 -6.437 39.911 1.00 32.22 86 LYS A C 1
ATOM 627 O O . LYS A 1 86 ? 27.279 -5.939 39.747 1.00 32.22 86 LYS A O 1
ATOM 632 N N . ALA A 1 87 ? 29.059 -7.037 38.929 1.00 31.61 87 ALA A N 1
ATOM 633 C CA . ALA A 1 87 ? 28.441 -7.607 37.730 1.00 31.61 87 ALA A CA 1
ATOM 634 C C . ALA A 1 87 ? 28.722 -9.127 37.705 1.00 31.61 87 ALA A C 1
ATOM 636 O O . ALA A 1 87 ? 29.856 -9.520 38.000 1.00 31.61 87 ALA A O 1
ATOM 637 N N . PRO A 1 88 ? 27.739 -10.002 37.416 1.00 41.00 88 PRO A N 1
ATOM 638 C CA . PRO A 1 88 ? 27.989 -11.428 37.251 1.00 41.00 88 PRO A CA 1
ATOM 639 C C . PRO A 1 88 ? 28.497 -11.749 35.839 1.00 41.00 88 PRO A C 1
ATOM 641 O O . PRO A 1 88 ? 28.032 -11.208 34.839 1.00 41.00 88 PRO A O 1
ATOM 644 N N . ALA A 1 89 ? 29.467 -12.656 35.798 1.00 33.50 89 ALA A N 1
ATOM 645 C CA . ALA A 1 89 ? 30.121 -13.164 34.606 1.00 33.50 89 ALA A CA 1
ATOM 646 C C . ALA A 1 89 ? 29.271 -14.230 33.903 1.00 33.50 89 ALA A C 1
ATOM 648 O O . ALA A 1 89 ? 28.917 -15.222 34.530 1.00 33.50 89 ALA A O 1
ATOM 649 N N . TYR A 1 90 ? 29.056 -14.072 32.595 1.00 32.50 90 TYR A N 1
ATOM 650 C CA . TYR A 1 90 ? 28.852 -15.186 31.668 1.00 32.50 90 TYR A CA 1
ATOM 651 C C . TYR A 1 90 ? 29.487 -14.837 30.316 1.00 32.50 90 TYR A C 1
ATOM 653 O O . TYR A 1 90 ? 29.008 -13.975 29.589 1.00 32.50 90 TYR A O 1
ATOM 661 N N . LEU A 1 91 ? 30.582 -15.523 29.995 1.00 32.56 91 LEU A N 1
ATOM 662 C CA . LEU A 1 91 ? 31.132 -15.660 28.647 1.00 32.56 91 LEU A CA 1
ATOM 663 C C . LEU A 1 91 ? 31.202 -17.160 28.355 1.00 32.56 91 LEU A C 1
ATOM 665 O O . LEU A 1 91 ? 31.851 -17.873 29.123 1.00 32.56 91 LEU A O 1
ATOM 669 N N . PRO A 1 92 ? 30.634 -17.652 27.247 1.00 39.34 92 PRO A N 1
ATOM 670 C CA . PRO A 1 92 ? 31.112 -18.871 26.630 1.00 39.34 92 PRO A CA 1
ATOM 671 C C . PRO A 1 92 ? 32.045 -18.529 25.463 1.00 39.34 92 PRO A C 1
ATOM 673 O O . PRO A 1 92 ? 31.664 -17.877 24.493 1.00 39.34 92 PRO A O 1
ATOM 676 N N . GLN A 1 93 ? 33.286 -19.004 25.572 1.00 34.97 93 GLN A N 1
ATOM 677 C CA . GLN A 1 93 ? 34.187 -19.202 24.441 1.00 34.97 93 GLN A CA 1
ATOM 678 C C . GLN A 1 93 ? 33.600 -20.280 23.522 1.00 34.97 93 GLN A C 1
ATOM 680 O O . GLN A 1 93 ? 33.363 -21.400 23.969 1.00 34.97 93 GLN A O 1
ATOM 685 N N . ALA A 1 94 ? 33.438 -19.975 22.236 1.00 30.94 94 ALA A N 1
ATOM 686 C CA . ALA A 1 94 ? 33.278 -20.982 21.194 1.00 30.94 94 ALA A CA 1
ATOM 687 C C . ALA A 1 94 ? 34.421 -20.820 20.184 1.00 30.94 94 ALA A C 1
ATOM 689 O O . ALA A 1 94 ? 34.555 -19.789 19.528 1.00 30.94 94 ALA A O 1
ATOM 690 N N . ALA A 1 95 ? 35.279 -21.837 20.119 1.00 31.39 95 ALA A N 1
ATOM 691 C CA . ALA A 1 95 ? 36.335 -21.968 19.126 1.00 31.39 95 ALA A CA 1
ATOM 692 C C . ALA A 1 95 ? 35.741 -22.396 17.766 1.00 31.39 95 ALA A C 1
ATOM 694 O O . ALA A 1 95 ? 34.807 -23.202 17.743 1.00 31.39 95 ALA A O 1
ATOM 695 N N . PRO A 1 96 ? 36.274 -21.918 16.628 1.00 33.19 96 PRO A N 1
ATOM 696 C CA . PRO A 1 96 ? 35.812 -22.347 15.316 1.00 33.19 96 PRO A CA 1
ATOM 697 C C . PRO A 1 96 ? 36.416 -23.711 14.961 1.00 33.19 96 PRO A C 1
ATOM 699 O O . PRO A 1 96 ? 37.636 -23.873 14.908 1.00 33.19 96 PRO A O 1
ATOM 702 N N . THR A 1 97 ? 35.556 -24.691 14.688 1.00 32.88 97 THR A N 1
ATOM 703 C CA . THR A 1 97 ? 35.969 -25.982 14.122 1.00 32.88 97 THR A CA 1
ATOM 704 C C . THR A 1 97 ? 35.781 -25.909 12.609 1.00 32.88 97 THR A C 1
ATOM 706 O O . THR A 1 97 ? 34.658 -25.778 12.129 1.00 32.88 97 THR A O 1
ATOM 709 N N . TYR A 1 98 ? 36.880 -25.960 11.857 1.00 30.17 98 TYR A N 1
ATOM 710 C CA . TYR A 1 98 ? 36.859 -26.116 10.403 1.00 30.17 98 TYR A CA 1
ATOM 711 C C . TYR 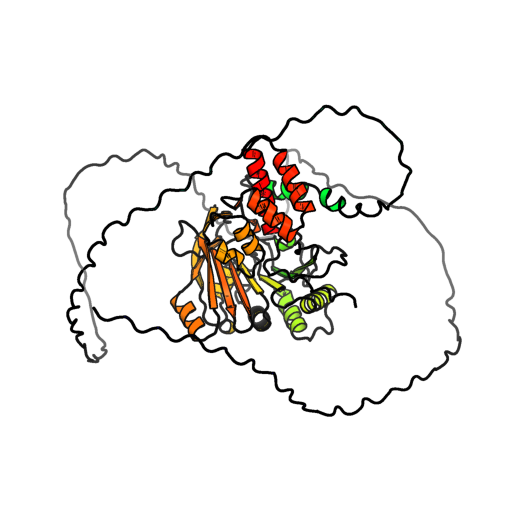A 1 98 ? 36.437 -27.549 10.055 1.00 30.17 98 TYR A C 1
ATOM 713 O O . TYR A 1 98 ? 37.105 -28.500 10.457 1.00 30.17 98 TYR A O 1
ATOM 721 N N . VAL A 1 99 ? 35.363 -27.705 9.279 1.00 28.98 99 VAL A N 1
ATOM 722 C CA . VAL A 1 99 ? 35.010 -28.975 8.628 1.00 28.98 99 VAL A CA 1
ATOM 723 C C . VAL A 1 99 ? 35.281 -28.823 7.138 1.00 28.98 99 VAL A C 1
ATOM 725 O O . VAL A 1 99 ? 34.609 -28.066 6.442 1.00 28.98 99 VAL A O 1
ATOM 728 N N . ALA A 1 100 ? 36.304 -29.534 6.669 1.00 31.03 100 ALA A N 1
ATOM 729 C CA . ALA A 1 100 ? 36.599 -29.710 5.258 1.00 31.03 100 ALA A CA 1
ATOM 730 C C . ALA A 1 100 ? 35.654 -30.763 4.663 1.00 31.03 100 ALA A C 1
ATOM 732 O O . ALA A 1 100 ? 35.528 -31.871 5.185 1.00 31.03 100 ALA A O 1
ATOM 733 N N . THR A 1 101 ? 35.000 -30.413 3.562 1.00 29.44 101 THR A N 1
ATOM 734 C CA . THR A 1 101 ? 34.200 -31.308 2.726 1.00 29.44 101 THR A CA 1
ATOM 735 C C . THR A 1 101 ? 35.097 -32.096 1.769 1.00 29.44 101 THR A C 1
ATOM 737 O O . THR A 1 101 ? 35.933 -31.531 1.068 1.00 29.44 101 THR A O 1
ATOM 740 N N . ALA A 1 102 ? 34.886 -33.411 1.698 1.00 29.14 102 ALA A N 1
ATOM 741 C CA . ALA A 1 102 ? 35.351 -34.270 0.609 1.00 29.14 102 ALA A CA 1
ATOM 742 C C . ALA A 1 102 ? 34.281 -35.348 0.316 1.00 29.14 102 ALA A C 1
ATOM 744 O O . ALA A 1 102 ? 33.480 -35.659 1.199 1.00 29.14 102 ALA A O 1
ATOM 745 N N . PRO A 1 103 ? 34.198 -35.859 -0.927 1.00 39.97 103 PRO A N 1
ATOM 746 C CA . PRO A 1 103 ? 32.935 -36.279 -1.529 1.00 39.97 103 PRO A CA 1
ATOM 747 C C . PRO A 1 103 ? 32.568 -37.749 -1.289 1.00 39.97 103 PRO A C 1
ATOM 749 O O . PRO A 1 103 ? 33.422 -38.615 -1.097 1.00 39.97 103 PRO A O 1
ATOM 752 N N . ALA A 1 104 ? 31.263 -38.014 -1.372 1.00 30.64 104 ALA A N 1
ATOM 753 C CA . ALA A 1 104 ? 30.642 -39.323 -1.233 1.00 30.64 104 ALA A CA 1
ATOM 754 C C . ALA A 1 104 ? 30.983 -40.280 -2.393 1.00 30.64 104 ALA A C 1
ATOM 756 O O . ALA A 1 104 ? 30.878 -39.927 -3.569 1.00 30.64 104 ALA A O 1
ATOM 757 N N . ARG A 1 105 ? 31.305 -41.529 -2.041 1.00 28.62 105 ARG A N 1
ATOM 758 C CA . ARG A 1 105 ? 31.188 -42.714 -2.901 1.00 28.62 105 ARG A CA 1
ATOM 759 C C . ARG A 1 105 ? 30.211 -43.689 -2.250 1.00 28.62 105 ARG A C 1
ATOM 761 O O . ARG A 1 105 ? 30.288 -43.930 -1.049 1.00 28.62 105 ARG A O 1
ATOM 768 N N . CYS A 1 106 ? 29.302 -44.211 -3.065 1.00 32.97 106 CYS A N 1
ATOM 769 C CA . CYS A 1 106 ? 28.404 -45.311 -2.733 1.00 32.97 106 CYS A CA 1
ATOM 770 C C . CYS A 1 106 ? 29.177 -46.636 -2.731 1.00 32.97 106 CYS A C 1
ATOM 772 O O . CYS A 1 106 ? 30.044 -46.806 -3.585 1.00 32.97 106 CYS A O 1
ATOM 774 N N . ASP A 1 107 ? 28.866 -47.532 -1.788 1.00 30.36 107 ASP A N 1
ATOM 775 C CA . ASP A 1 107 ? 28.525 -48.946 -2.034 1.00 30.36 107 ASP A CA 1
ATOM 776 C C . ASP A 1 107 ? 28.432 -49.753 -0.721 1.00 30.36 107 ASP A C 1
ATOM 778 O O . ASP A 1 107 ? 29.275 -49.631 0.161 1.00 30.36 107 ASP A O 1
ATOM 782 N N . GLY A 1 108 ? 27.424 -50.635 -0.648 1.00 30.34 108 GLY A N 1
ATOM 783 C CA . GLY A 1 108 ? 27.633 -52.028 -0.225 1.00 30.34 108 GLY A CA 1
ATOM 784 C C . GLY A 1 108 ? 27.504 -52.440 1.252 1.00 30.34 108 GLY A C 1
ATOM 785 O O . GLY A 1 108 ? 28.474 -52.435 1.992 1.00 30.34 108 GLY A O 1
ATOM 786 N N . SER A 1 109 ? 26.327 -52.994 1.578 1.00 30.53 109 SER A N 1
ATOM 787 C CA . SER A 1 109 ? 26.091 -54.283 2.278 1.00 30.53 109 SER A CA 1
ATOM 788 C C . SER A 1 109 ? 26.601 -54.581 3.712 1.00 30.53 109 SER A C 1
ATOM 790 O O . SER A 1 109 ? 27.779 -54.823 3.929 1.00 30.53 109 SER A O 1
ATOM 792 N N . ALA A 1 110 ? 25.601 -54.815 4.579 1.00 32.91 110 ALA A N 1
ATOM 793 C CA . ALA A 1 110 ? 25.333 -56.029 5.381 1.00 32.91 110 ALA A CA 1
ATOM 794 C C . ALA A 1 110 ? 26.082 -56.358 6.704 1.00 32.91 110 ALA A C 1
ATOM 796 O O . ALA A 1 110 ? 27.284 -56.200 6.845 1.00 32.91 110 ALA A O 1
ATOM 797 N N . GLU A 1 111 ? 25.271 -56.961 7.595 1.00 30.86 111 GLU A N 1
ATOM 798 C CA . GLU A 1 111 ? 25.556 -57.861 8.738 1.00 30.86 111 GLU A CA 1
ATOM 799 C C . GLU A 1 111 ? 25.493 -57.338 10.197 1.00 30.86 111 GLU A C 1
ATOM 801 O O . GLU A 1 111 ? 26.426 -56.801 10.780 1.00 30.86 111 GLU A O 1
ATOM 806 N N . THR A 1 112 ? 24.314 -57.582 10.787 1.00 35.03 112 THR A N 1
ATOM 807 C CA . THR A 1 112 ? 24.004 -58.279 12.061 1.00 35.03 112 THR A CA 1
ATOM 808 C C . THR A 1 112 ? 25.048 -58.448 13.180 1.00 35.03 112 THR A C 1
ATOM 810 O O . THR A 1 112 ? 26.016 -59.186 13.047 1.00 35.03 112 THR A O 1
ATOM 813 N N . SER A 1 113 ? 24.686 -57.970 14.378 1.00 33.19 113 SER A N 1
ATOM 814 C CA . SER A 1 113 ? 24.677 -58.656 15.701 1.00 33.19 113 SER A CA 1
ATOM 815 C C . SER A 1 113 ? 24.272 -57.594 16.750 1.00 33.19 113 SER A C 1
ATOM 817 O O . SER A 1 113 ? 24.630 -56.436 16.604 1.00 33.19 113 SER A O 1
ATOM 819 N N . GLY A 1 114 ? 23.445 -57.783 17.780 1.00 30.61 114 GLY A N 1
ATOM 820 C CA . GLY A 1 114 ? 23.048 -58.955 18.545 1.00 30.61 114 GLY A CA 1
ATOM 821 C C . GLY A 1 114 ? 23.506 -58.764 19.999 1.00 30.61 114 GLY A C 1
ATOM 822 O O . GLY A 1 114 ? 24.626 -59.141 20.309 1.00 30.61 114 GLY A O 1
ATOM 823 N N . SER A 1 115 ? 22.677 -58.197 20.892 1.00 32.62 115 SER A N 1
ATOM 824 C CA . SER A 1 115 ? 22.814 -58.405 22.350 1.00 32.62 115 SER A CA 1
ATOM 825 C C . SER A 1 115 ? 21.547 -58.026 23.128 1.00 32.62 115 SER A C 1
ATOM 827 O O . SER A 1 115 ? 21.099 -56.882 23.106 1.00 32.62 115 SER A O 1
ATOM 829 N N . ALA A 1 116 ? 21.012 -59.012 23.850 1.00 34.62 116 ALA A N 1
ATOM 830 C CA . ALA A 1 116 ? 19.990 -58.911 24.894 1.00 34.62 116 ALA A CA 1
ATOM 831 C C . ALA A 1 116 ? 20.531 -58.140 26.126 1.00 34.62 116 ALA A C 1
ATOM 833 O O . ALA A 1 116 ? 21.740 -58.101 26.344 1.00 34.62 116 ALA A O 1
ATOM 834 N N . SER A 1 117 ? 19.720 -57.523 26.994 1.00 32.47 117 SER A N 1
ATOM 835 C CA . SER A 1 117 ? 18.983 -58.201 28.076 1.00 32.47 117 SER A CA 1
ATOM 836 C C . SER A 1 117 ? 18.155 -57.196 28.915 1.00 32.47 117 SER A C 1
ATOM 838 O O . SER A 1 117 ? 18.497 -56.024 29.023 1.00 32.47 117 SER A O 1
ATOM 840 N N . ALA A 1 118 ? 17.032 -57.682 29.456 1.00 35.47 118 ALA A N 1
ATOM 841 C CA . ALA A 1 118 ? 15.940 -56.976 30.153 1.00 35.47 118 ALA A CA 1
ATOM 842 C C . ALA A 1 118 ? 16.171 -56.870 31.692 1.00 35.47 118 ALA A C 1
ATOM 844 O O . ALA A 1 118 ? 17.303 -57.087 32.116 1.00 35.47 118 ALA A O 1
ATOM 845 N N . PRO A 1 119 ? 15.151 -56.769 32.587 1.00 57.91 119 PRO A N 1
ATOM 846 C CA . PRO A 1 119 ? 13.836 -56.085 32.583 1.00 57.91 119 PRO A CA 1
ATOM 847 C C . PRO A 1 119 ? 13.608 -55.248 33.879 1.00 57.91 119 PRO A C 1
ATOM 849 O O . PRO A 1 119 ? 14.365 -55.382 34.832 1.00 57.91 119 PRO A O 1
ATOM 852 N N . LEU A 1 120 ? 12.496 -54.502 34.009 1.00 31.75 120 LEU A N 1
ATOM 853 C CA . LEU A 1 120 ? 11.810 -54.341 35.310 1.00 31.75 120 LEU A CA 1
ATOM 854 C C . LEU A 1 120 ? 10.339 -53.906 35.162 1.00 31.75 120 LEU A C 1
ATOM 856 O O . LEU A 1 120 ? 9.962 -53.149 34.276 1.00 31.75 120 LEU A O 1
ATOM 860 N N . LYS A 1 121 ? 9.523 -54.504 36.033 1.00 37.34 121 LYS A N 1
ATOM 861 C CA . LYS A 1 121 ? 8.056 -54.558 36.098 1.00 37.34 121 LYS A CA 1
ATOM 862 C C . LYS A 1 121 ? 7.443 -53.286 36.702 1.00 37.34 121 LYS A C 1
ATOM 864 O O . LYS A 1 121 ? 8.014 -52.764 37.650 1.00 37.34 121 LYS A O 1
ATOM 869 N N . ALA A 1 122 ? 6.221 -52.932 36.284 1.00 32.84 122 ALA A N 1
ATOM 870 C CA . ALA A 1 122 ? 4.993 -52.953 37.112 1.00 32.84 122 ALA A CA 1
ATOM 871 C C . ALA A 1 122 ? 3.902 -51.994 36.574 1.00 32.84 122 ALA A C 1
ATOM 873 O O . ALA A 1 122 ? 4.132 -50.804 36.404 1.00 32.84 122 ALA A O 1
ATOM 874 N N . ALA A 1 123 ? 2.699 -52.534 36.363 1.00 32.62 123 ALA A N 1
ATOM 875 C CA . ALA A 1 123 ? 1.401 -51.833 36.396 1.00 32.62 123 ALA A CA 1
ATOM 876 C C . ALA A 1 123 ? 0.702 -52.197 37.742 1.00 32.62 123 ALA A C 1
ATOM 878 O O . ALA A 1 123 ? 1.325 -52.977 38.476 1.00 32.62 123 ALA A O 1
ATOM 879 N N . PRO A 1 124 ? -0.563 -51.821 38.089 1.00 57.25 124 PRO A N 1
ATOM 880 C CA . PRO A 1 124 ? -1.631 -51.010 37.435 1.00 57.25 124 PRO A CA 1
ATOM 881 C C . PRO A 1 124 ? -2.310 -50.042 38.491 1.00 57.25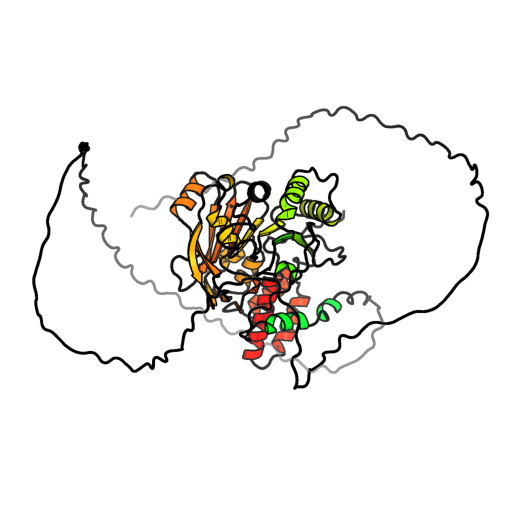 124 PRO A C 1
ATOM 883 O O . PRO A 1 124 ? -1.583 -49.688 39.419 1.00 57.25 124 PRO A O 1
ATOM 886 N N . PRO A 1 125 ? -3.622 -49.629 38.501 1.00 58.38 125 PRO A N 1
ATOM 887 C CA . PRO A 1 125 ? -4.757 -49.846 37.572 1.00 58.38 125 PRO A CA 1
ATOM 888 C C . PRO A 1 125 ? -5.774 -48.685 37.294 1.00 58.38 125 PRO A C 1
ATOM 890 O O . PRO A 1 125 ? -5.939 -47.747 38.060 1.00 58.38 125 PRO A O 1
ATOM 893 N N . MET A 1 126 ? -6.509 -48.868 36.180 1.00 35.28 126 MET A N 1
ATOM 894 C CA . MET A 1 126 ? -7.966 -48.713 35.910 1.00 35.28 126 MET A CA 1
ATOM 895 C C . MET A 1 126 ? -8.821 -47.599 36.552 1.00 35.28 126 MET A C 1
ATOM 897 O O . MET A 1 126 ? -9.192 -47.725 37.712 1.00 35.28 126 MET A O 1
ATOM 901 N N . ILE A 1 127 ? -9.352 -46.703 35.698 1.00 35.03 127 ILE A N 1
ATOM 902 C CA . ILE A 1 127 ? -10.760 -46.219 35.588 1.00 35.03 127 ILE A CA 1
ATOM 903 C C . ILE A 1 127 ? -10.905 -45.813 34.094 1.00 35.03 127 ILE A C 1
ATOM 905 O O . ILE A 1 127 ? -10.027 -45.128 33.593 1.00 35.03 127 ILE A O 1
ATOM 909 N N . GLY A 1 128 ? -11.841 -46.222 33.232 1.00 33.94 128 GLY A N 1
ATOM 910 C CA . GLY A 1 128 ? -13.243 -46.594 33.382 1.00 33.94 128 GLY A CA 1
ATOM 911 C C . GLY A 1 128 ? -14.114 -45.555 32.653 1.00 33.94 128 GLY A C 1
ATOM 912 O O . GLY A 1 128 ? -14.725 -44.737 33.325 1.00 33.94 128 GLY A O 1
ATOM 913 N N . ILE A 1 129 ? -14.165 -45.545 31.309 1.00 35.12 129 ILE A N 1
ATOM 914 C CA . ILE A 1 129 ? -15.158 -44.751 30.550 1.00 35.12 129 ILE A CA 1
ATOM 915 C C . ILE A 1 129 ? -15.821 -45.618 29.478 1.00 35.12 129 ILE A C 1
ATOM 917 O O . ILE A 1 129 ? -15.177 -46.358 28.737 1.00 35.12 129 ILE A O 1
ATOM 921 N N . ALA A 1 130 ? -17.148 -45.538 29.492 1.00 33.94 130 ALA A N 1
ATOM 922 C CA . ALA A 1 130 ? -18.099 -46.369 28.789 1.00 33.94 130 ALA A CA 1
ATOM 923 C C . ALA A 1 130 ? -18.157 -46.109 27.277 1.00 33.94 130 ALA A C 1
ATOM 925 O O . ALA A 1 130 ? -17.956 -45.006 26.777 1.00 33.94 130 ALA A O 1
ATOM 926 N N . SER A 1 131 ? -18.491 -47.191 26.582 1.00 32.09 131 SER A N 1
ATOM 927 C CA . SER A 1 131 ? -18.679 -47.319 25.145 1.00 32.09 131 SER A CA 1
ATOM 928 C C . SER A 1 131 ? -20.063 -46.801 24.729 1.00 32.09 131 SER A C 1
ATOM 930 O O . SER A 1 131 ? -21.075 -47.276 25.247 1.00 32.09 131 SER A O 1
ATOM 932 N N . ALA A 1 132 ? -20.116 -45.875 23.768 1.00 35.41 132 ALA A N 1
ATOM 933 C CA . ALA A 1 132 ? -21.332 -45.530 23.035 1.00 35.41 132 ALA A CA 1
ATOM 934 C C . ALA A 1 132 ? -21.262 -46.149 21.631 1.00 35.41 132 ALA A C 1
ATOM 936 O O . ALA A 1 132 ? -20.387 -45.834 20.827 1.00 35.41 132 ALA A O 1
ATOM 937 N N . LYS A 1 133 ? -22.188 -47.075 21.371 1.00 37.12 133 LYS A N 1
ATOM 938 C CA . LYS A 1 133 ? -22.465 -47.683 20.066 1.00 37.12 133 LYS A CA 1
ATOM 939 C C . LYS A 1 133 ? -23.236 -46.687 19.194 1.00 37.12 133 LYS A C 1
ATOM 941 O O . LYS A 1 133 ? -24.202 -46.103 19.675 1.00 37.12 133 LYS A O 1
ATOM 946 N N . GLY A 1 134 ? -22.893 -46.581 17.910 1.00 31.48 134 GLY A N 1
ATOM 947 C CA . GLY A 1 134 ? -23.701 -45.829 16.947 1.00 31.48 134 GLY A CA 1
ATOM 948 C C . GLY A 1 134 ? -23.217 -45.925 15.498 1.00 31.48 134 GLY A C 1
ATOM 949 O O . GLY A 1 134 ? -22.367 -45.154 15.088 1.00 31.48 134 GLY A O 1
ATOM 950 N N . ASN A 1 135 ? -23.802 -46.869 14.755 1.00 35.84 135 ASN A N 1
ATOM 951 C CA . ASN A 1 135 ? -24.062 -46.886 13.307 1.00 35.84 135 ASN A CA 1
ATOM 952 C C . ASN A 1 135 ? -22.952 -46.496 12.310 1.00 35.84 135 ASN A C 1
ATOM 954 O O . ASN A 1 135 ? -22.856 -45.357 11.863 1.00 35.84 135 ASN A O 1
ATOM 958 N N . ALA A 1 136 ? -22.259 -47.518 11.798 1.00 32.28 136 ALA A N 1
ATOM 959 C CA . ALA A 1 136 ? -21.637 -47.479 10.479 1.00 32.28 136 ALA A CA 1
ATOM 960 C C . ALA A 1 136 ? -22.708 -47.730 9.396 1.00 32.28 136 ALA A C 1
ATOM 962 O O . ALA A 1 136 ? -23.211 -48.846 9.261 1.00 32.28 136 ALA A O 1
ATOM 963 N N . GLN A 1 137 ? -23.070 -46.695 8.634 1.00 37.75 137 GLN A N 1
ATOM 964 C CA . GLN A 1 137 ? -23.787 -46.851 7.367 1.00 37.75 137 GLN A CA 1
ATOM 965 C C . GLN A 1 137 ? -22.776 -47.139 6.255 1.00 37.75 137 GLN A C 1
ATOM 967 O O . GLN A 1 137 ? -21.891 -46.336 5.965 1.00 37.75 137 GLN A O 1
ATOM 972 N N . ALA A 1 138 ? -22.919 -48.313 5.647 1.00 34.78 138 ALA A N 1
ATOM 973 C CA . ALA A 1 138 ? -22.193 -48.725 4.460 1.00 34.78 138 ALA A CA 1
ATOM 974 C C . ALA A 1 138 ? -22.699 -47.940 3.238 1.00 34.78 138 ALA A C 1
ATOM 976 O O . ALA A 1 138 ? -23.859 -48.076 2.848 1.00 34.78 138 ALA A O 1
ATOM 977 N N . TYR A 1 139 ? -21.826 -47.146 2.617 1.00 37.03 139 TYR A N 1
ATOM 978 C CA . TYR A 1 139 ? -22.062 -46.601 1.283 1.00 37.03 139 TYR A CA 1
ATOM 979 C C . TYR A 1 139 ? -21.669 -47.650 0.239 1.00 37.03 139 TYR A C 1
ATOM 981 O O . TYR A 1 139 ? -20.497 -47.950 0.031 1.00 37.03 139 TYR A O 1
ATOM 989 N N . SER A 1 140 ? -22.691 -48.225 -0.394 1.00 38.03 140 SER A N 1
ATOM 990 C CA . SER A 1 140 ? -22.593 -49.067 -1.584 1.00 38.03 140 SER A CA 1
ATOM 991 C C . SER A 1 140 ? -22.399 -48.173 -2.810 1.00 38.03 140 SER A C 1
ATOM 993 O O . SER A 1 140 ? -23.320 -47.462 -3.210 1.00 38.03 140 SER A O 1
ATOM 995 N N . SER A 1 141 ? -21.217 -48.213 -3.419 1.00 38.97 141 SER A N 1
ATOM 996 C CA . SER A 1 141 ? -20.917 -47.566 -4.696 1.00 38.97 141 SER A CA 1
ATOM 997 C C . SER A 1 141 ? -21.565 -48.336 -5.854 1.00 38.97 141 SER A C 1
ATOM 999 O O . SER A 1 141 ? -21.193 -49.465 -6.169 1.00 38.97 141 SER A O 1
ATOM 1001 N N . ALA A 1 142 ? -22.562 -47.718 -6.489 1.00 42.34 142 ALA A N 1
ATOM 1002 C CA . ALA A 1 142 ? -23.138 -48.197 -7.742 1.00 42.34 142 ALA A CA 1
ATOM 1003 C C . ALA A 1 142 ? -22.174 -47.930 -8.922 1.00 42.34 142 ALA A C 1
ATOM 1005 O O . ALA A 1 142 ? -21.485 -46.906 -8.923 1.00 42.34 142 ALA A O 1
ATOM 1006 N N . PRO A 1 143 ? -22.110 -48.818 -9.931 1.00 46.28 143 PRO A N 1
ATOM 1007 C CA . PRO A 1 143 ? -21.220 -48.656 -11.074 1.00 46.28 143 PRO A CA 1
ATOM 1008 C C . PRO A 1 143 ? -21.704 -47.551 -12.023 1.00 46.28 143 PRO A C 1
ATOM 1010 O O . PRO A 1 143 ? -22.871 -47.491 -12.408 1.00 46.28 143 PRO A O 1
ATOM 1013 N N . VAL A 1 144 ? -20.765 -46.690 -12.414 1.00 52.91 144 VAL A N 1
ATOM 1014 C CA . VAL A 1 144 ? -20.937 -45.616 -13.399 1.00 52.91 144 VAL A CA 1
ATOM 1015 C C . VAL A 1 144 ? -21.119 -46.229 -14.798 1.00 52.91 144 VAL A C 1
ATOM 1017 O O . VAL A 1 144 ? -20.315 -47.081 -15.185 1.00 52.91 144 VAL A O 1
ATOM 1020 N N . PRO A 1 145 ? -22.136 -45.830 -15.584 1.00 51.59 145 PRO A N 1
ATOM 1021 C CA . PRO A 1 145 ? -22.285 -46.304 -16.953 1.00 51.59 145 PRO A CA 1
ATOM 1022 C C . PRO A 1 145 ? -21.219 -45.693 -17.875 1.00 51.59 145 PRO A C 1
ATOM 1024 O O . PRO A 1 145 ? -20.980 -44.486 -17.881 1.00 51.59 145 PRO A O 1
ATOM 1027 N N . TYR A 1 146 ? -20.602 -46.564 -18.673 1.00 44.62 146 TYR A N 1
ATOM 1028 C CA . TYR A 1 146 ? -19.646 -46.256 -19.736 1.00 44.62 146 TYR A CA 1
ATOM 1029 C C . TYR A 1 146 ? -20.226 -45.219 -20.717 1.00 44.62 146 TYR A C 1
ATOM 1031 O O . TYR A 1 146 ? -21.239 -45.482 -21.367 1.00 44.62 146 TYR A O 1
ATOM 1039 N N . GLN A 1 147 ? -19.570 -44.064 -20.865 1.00 51.44 147 GLN A N 1
ATOM 1040 C CA . GLN A 1 147 ? -19.828 -43.149 -21.979 1.00 51.44 147 GLN A CA 1
ATOM 1041 C C . GLN A 1 147 ? -18.957 -43.543 -23.186 1.00 51.44 147 GLN A C 1
ATOM 1043 O O . GLN A 1 147 ? -17.747 -43.717 -23.025 1.00 51.44 147 GLN A O 1
ATOM 1048 N N . PRO A 1 148 ? -19.528 -43.704 -24.394 1.00 51.84 148 PRO A N 1
ATOM 1049 C CA . PRO A 1 148 ? -18.746 -43.990 -25.591 1.00 51.84 148 PRO A CA 1
ATOM 1050 C C . PRO A 1 148 ? -17.926 -42.767 -26.034 1.00 51.84 148 PRO A C 1
ATOM 1052 O O . PRO A 1 148 ? -18.423 -41.642 -26.055 1.00 51.84 148 PRO A O 1
ATOM 1055 N N . GLN A 1 149 ? -16.668 -43.013 -26.415 1.00 52.91 149 GLN A N 1
ATOM 1056 C CA . GLN A 1 149 ? -15.772 -42.024 -27.021 1.00 52.91 149 GLN A CA 1
ATOM 1057 C C . GLN A 1 149 ? -16.374 -41.433 -28.313 1.00 52.91 149 GLN A C 1
ATOM 1059 O O . GLN A 1 149 ? -16.904 -42.188 -29.134 1.00 52.91 149 GLN A O 1
ATOM 1064 N N . PRO A 1 150 ? -16.244 -40.114 -28.552 1.00 51.12 150 PRO A N 1
ATOM 1065 C CA . PRO A 1 150 ? -16.625 -39.511 -29.823 1.00 51.12 150 PRO A CA 1
ATOM 1066 C C . PRO A 1 150 ? -15.683 -39.957 -30.952 1.00 51.12 150 PRO A C 1
ATOM 1068 O O . PRO A 1 150 ? -14.460 -39.959 -30.810 1.00 51.12 150 PRO A O 1
ATOM 1071 N N . GLN A 1 151 ? -16.275 -40.333 -32.088 1.00 58.56 151 GLN A N 1
ATOM 1072 C CA . GLN A 1 151 ? -15.556 -40.661 -33.319 1.00 58.56 151 GLN A CA 1
ATOM 1073 C C . GLN A 1 151 ? -14.873 -39.417 -33.923 1.00 58.56 151 GLN A C 1
ATOM 1075 O O . GLN A 1 151 ? -15.439 -38.321 -33.858 1.00 58.56 151 GLN A O 1
ATOM 1080 N N . PRO A 1 152 ? -13.693 -39.568 -34.552 1.00 51.50 152 PRO A N 1
ATOM 1081 C CA . PRO A 1 152 ? -12.997 -38.467 -35.211 1.00 51.50 152 PRO A CA 1
ATOM 1082 C C . PRO A 1 152 ? -13.769 -37.966 -36.442 1.00 51.50 152 PRO A C 1
ATOM 1084 O O . PRO A 1 152 ? -14.173 -38.743 -37.308 1.00 51.50 152 PRO A O 1
ATOM 1087 N N . GLN A 1 153 ? -13.959 -36.648 -36.514 1.00 59.62 153 GLN A N 1
ATOM 1088 C CA . GLN A 1 153 ? -14.532 -35.952 -37.669 1.00 59.62 153 GLN A CA 1
ATOM 1089 C C . GLN A 1 153 ? -13.544 -35.959 -38.853 1.00 59.62 153 GLN A C 1
ATOM 1091 O O . GLN A 1 153 ? -12.337 -35.821 -38.638 1.00 59.62 153 GLN A O 1
ATOM 1096 N N . PRO A 1 154 ? -14.020 -36.085 -40.106 1.00 52.81 154 PRO A N 1
ATOM 1097 C CA . PRO A 1 154 ? -13.167 -35.983 -41.283 1.00 52.81 154 PRO A CA 1
ATOM 1098 C C . PRO A 1 154 ? -12.657 -34.548 -41.490 1.00 52.81 154 PRO A C 1
ATOM 1100 O O . PRO A 1 154 ? -13.403 -33.576 -41.379 1.00 52.81 154 PRO A O 1
ATOM 1103 N N . TYR A 1 155 ? -11.370 -34.447 -41.825 1.00 46.44 155 TYR A N 1
ATOM 1104 C CA . TYR A 1 155 ? -10.649 -33.222 -42.177 1.00 46.44 155 TYR A CA 1
ATOM 1105 C C . TYR A 1 155 ? -11.393 -32.410 -43.254 1.00 46.44 155 TYR A C 1
ATOM 1107 O O . TYR A 1 155 ? -11.602 -32.899 -44.366 1.00 46.44 155 TYR A O 1
ATOM 1115 N N . GLN A 1 156 ? -11.733 -31.153 -42.954 1.00 53.38 156 GLN A N 1
ATOM 1116 C CA . GLN A 1 156 ? -12.082 -30.159 -43.971 1.00 53.38 156 GLN A CA 1
ATOM 1117 C C . GLN A 1 156 ? -10.815 -29.392 -44.392 1.00 53.38 156 GLN A C 1
ATOM 1119 O O . GLN A 1 156 ? -10.084 -28.915 -43.521 1.00 53.38 156 GLN A O 1
ATOM 1124 N N . PRO A 1 157 ? -10.517 -29.265 -45.698 1.00 51.66 157 PRO A N 1
ATOM 1125 C CA . PRO A 1 157 ? -9.373 -28.488 -46.163 1.00 51.66 157 PRO A CA 1
ATOM 1126 C C . PRO A 1 157 ? -9.594 -26.984 -45.943 1.00 51.66 157 PRO A C 1
ATOM 1128 O O . PRO A 1 157 ? -10.651 -26.442 -46.267 1.00 51.66 157 PRO A O 1
ATOM 1131 N N . GLN A 1 158 ? -8.571 -26.312 -45.408 1.00 52.09 158 GLN A N 1
ATOM 1132 C CA . GLN A 1 158 ? -8.534 -24.855 -45.264 1.00 52.09 158 GLN A CA 1
ATOM 1133 C C . GLN A 1 158 ? -8.468 -24.161 -46.640 1.00 52.09 158 GLN A C 1
ATOM 1135 O O . GLN A 1 158 ? -7.729 -24.621 -47.517 1.00 52.09 158 GLN A O 1
ATOM 1140 N N . PRO A 1 159 ? -9.187 -23.040 -46.843 1.00 50.16 159 PRO A N 1
ATOM 1141 C CA . PRO A 1 159 ? -9.057 -22.231 -48.048 1.00 50.16 159 PRO A CA 1
ATOM 1142 C C . PRO A 1 159 ? -7.706 -21.501 -48.085 1.00 50.16 159 PRO A C 1
ATOM 1144 O O . PRO A 1 159 ? -7.234 -20.964 -47.084 1.00 50.16 159 PRO A O 1
ATOM 1147 N N . GLN A 1 160 ? -7.089 -21.493 -49.267 1.00 57.03 160 GLN A N 1
ATOM 1148 C CA . GLN A 1 160 ? -5.818 -20.822 -49.539 1.00 57.03 160 GLN A CA 1
ATOM 1149 C C . GLN A 1 160 ? -5.946 -19.291 -49.432 1.00 57.03 160 GLN A C 1
ATOM 1151 O O . GLN A 1 160 ? -6.979 -18.741 -49.826 1.00 57.03 160 GLN A O 1
ATOM 1156 N N . PRO A 1 161 ? -4.904 -18.584 -48.960 1.00 52.12 161 PRO A N 1
ATOM 1157 C CA . PRO A 1 161 ? -4.903 -17.129 -48.938 1.00 52.12 161 PRO A CA 1
ATOM 1158 C C . PRO A 1 161 ? -4.827 -16.552 -50.360 1.00 52.12 161 PRO A C 1
ATOM 1160 O O . PRO A 1 161 ? -3.987 -16.937 -51.173 1.00 52.12 161 PRO A O 1
ATOM 1163 N N . TYR A 1 162 ? -5.720 -15.601 -50.636 1.00 48.84 162 TYR A N 1
ATOM 1164 C CA . TYR A 1 162 ? -5.746 -14.785 -51.848 1.00 48.84 162 TYR A CA 1
ATOM 1165 C C . TYR A 1 162 ? -4.423 -14.020 -52.025 1.00 48.84 162 TYR A C 1
ATOM 1167 O O . TYR A 1 162 ? -4.023 -13.254 -51.150 1.00 48.84 162 TYR A O 1
ATOM 1175 N N . GLN A 1 163 ? -3.776 -14.179 -53.183 1.00 49.09 163 GLN A N 1
ATOM 1176 C CA . GLN A 1 163 ? -2.703 -13.289 -53.631 1.00 49.09 163 GLN A CA 1
ATOM 1177 C C . GLN A 1 163 ? -3.307 -12.001 -54.220 1.00 49.09 163 GLN A C 1
ATOM 1179 O O . GLN A 1 163 ? -4.134 -12.092 -55.132 1.00 49.09 163 GLN A O 1
ATOM 1184 N N . PRO A 1 164 ? -2.912 -10.801 -53.759 1.00 52.03 164 PRO A N 1
ATOM 1185 C CA . PRO A 1 164 ? -3.319 -9.560 -54.407 1.00 52.03 164 PRO A CA 1
ATOM 1186 C C . PRO A 1 164 ? -2.583 -9.360 -55.742 1.00 52.03 164 PRO A C 1
ATOM 1188 O O . PRO A 1 164 ? -1.368 -9.534 -55.842 1.00 52.03 164 PRO A O 1
ATOM 1191 N N . GLN A 1 165 ? -3.346 -8.985 -56.772 1.00 54.94 165 GLN A N 1
ATOM 1192 C CA . GLN A 1 165 ? -2.843 -8.587 -58.089 1.00 54.94 165 GLN A CA 1
ATOM 1193 C C . GLN A 1 165 ? -2.045 -7.266 -58.021 1.00 54.94 165 GLN A C 1
ATOM 1195 O O . GLN A 1 165 ? -2.415 -6.371 -57.258 1.00 54.94 165 GLN A O 1
ATOM 1200 N N . PRO A 1 166 ? -0.997 -7.096 -58.849 1.00 49.53 166 PRO A N 1
ATOM 1201 C CA . PRO A 1 166 ? -0.227 -5.857 -58.922 1.00 49.53 166 PRO A CA 1
ATOM 1202 C C . PRO A 1 166 ? -0.998 -4.735 -59.638 1.00 49.53 166 PRO A C 1
ATOM 1204 O O . PRO A 1 166 ? -1.561 -4.935 -60.715 1.00 49.53 166 PRO A O 1
ATOM 1207 N N . GLN A 1 167 ? -0.988 -3.536 -59.046 1.00 57.28 167 GLN A N 1
ATOM 1208 C CA . GLN A 1 167 ? -1.507 -2.312 -59.665 1.00 57.28 167 GLN A CA 1
ATOM 1209 C C . GLN A 1 167 ? -0.499 -1.687 -60.650 1.00 57.28 167 GLN A C 1
ATOM 1211 O O . GLN A 1 167 ? 0.711 -1.812 -60.445 1.00 57.28 167 GLN A O 1
ATOM 1216 N N . PRO A 1 168 ? -0.966 -0.992 -61.705 1.00 56.44 168 PRO A N 1
ATOM 1217 C CA . PRO A 1 168 ? -0.093 -0.369 -62.692 1.00 56.44 168 PRO A CA 1
ATOM 1218 C C . PRO A 1 168 ? 0.448 1.007 -62.252 1.00 56.44 168 PRO A C 1
ATOM 1220 O O . PRO A 1 168 ? -0.287 1.852 -61.752 1.00 56.44 168 PRO A O 1
ATOM 1223 N N . TYR A 1 169 ? 1.751 1.188 -62.500 1.00 43.41 169 TYR A N 1
ATOM 1224 C CA . TYR A 1 169 ? 2.530 2.412 -62.758 1.00 43.41 169 TYR A CA 1
ATOM 1225 C C . TYR A 1 169 ? 1.962 3.785 -62.333 1.00 43.41 169 TYR A C 1
ATOM 1227 O O . TYR A 1 169 ? 1.040 4.315 -62.951 1.00 43.41 169 TYR A O 1
ATOM 1235 N N . GLN A 1 170 ? 2.664 4.442 -61.399 1.00 51.44 170 GLN A N 1
ATOM 1236 C CA . GLN A 1 170 ? 2.630 5.900 -61.217 1.00 51.44 170 GLN A CA 1
ATOM 1237 C C . GLN A 1 170 ? 3.741 6.599 -62.037 1.00 51.44 170 GLN A C 1
ATOM 1239 O O . GLN A 1 170 ? 4.822 6.023 -62.195 1.00 51.44 170 GLN A O 1
ATOM 1244 N N . PRO A 1 171 ? 3.526 7.830 -62.548 1.00 51.84 171 PRO A N 1
ATOM 1245 C CA . PRO A 1 171 ? 4.534 8.578 -63.301 1.00 51.84 171 PRO A CA 1
ATOM 1246 C C . PRO A 1 171 ? 5.578 9.255 -62.396 1.00 51.84 171 PRO A C 1
ATOM 1248 O O . PRO A 1 171 ? 5.285 9.662 -61.274 1.00 51.84 171 PRO A O 1
ATOM 1251 N N . GLN A 1 172 ? 6.791 9.411 -62.933 1.00 51.12 172 GLN A N 1
ATOM 1252 C CA . GLN A 1 172 ? 7.939 10.086 -62.314 1.00 51.12 172 GLN A CA 1
ATOM 1253 C C . GLN A 1 172 ? 7.682 11.575 -61.992 1.00 51.12 172 GLN A C 1
ATOM 1255 O O . GLN A 1 172 ? 7.053 12.266 -62.798 1.00 51.12 172 GLN A O 1
ATOM 1260 N N . PRO A 1 173 ? 8.255 12.120 -60.900 1.00 49.62 173 PRO A N 1
ATOM 1261 C CA . PRO A 1 173 ? 8.255 13.557 -60.646 1.00 49.62 173 PRO A CA 1
ATOM 1262 C C . PRO A 1 173 ? 9.377 14.291 -61.405 1.00 49.62 173 PRO A C 1
ATOM 1264 O O . PRO A 1 173 ? 10.514 13.828 -61.494 1.00 49.62 173 PRO A O 1
ATOM 1267 N N . GLN A 1 174 ? 9.031 15.466 -61.936 1.00 54.72 174 GLN A N 1
ATOM 1268 C CA . GLN A 1 174 ? 9.933 16.449 -62.549 1.00 54.72 174 GLN A CA 1
ATOM 1269 C C . GLN A 1 174 ? 10.685 17.272 -61.480 1.00 54.72 174 GLN A C 1
ATOM 1271 O O . GLN A 1 174 ? 10.148 17.480 -60.390 1.00 54.72 174 GLN A O 1
ATOM 1276 N N . PRO A 1 175 ? 11.889 17.797 -61.778 1.00 51.31 175 PRO A N 1
ATOM 1277 C CA . PRO A 1 175 ? 12.649 18.623 -60.843 1.00 51.31 175 PRO A CA 1
ATOM 1278 C C . PRO A 1 175 ? 12.123 20.068 -60.821 1.00 51.31 175 PRO A C 1
ATOM 1280 O O . PRO A 1 175 ? 12.118 20.750 -61.844 1.00 51.31 175 PRO A O 1
ATOM 1283 N N . TYR A 1 176 ? 11.718 20.553 -59.645 1.00 45.28 176 TYR A N 1
ATOM 1284 C CA . TYR A 1 176 ? 11.332 21.952 -59.432 1.00 45.28 176 TYR A CA 1
ATOM 1285 C C . TYR A 1 176 ? 12.518 22.765 -58.889 1.00 45.28 176 TYR A C 1
ATOM 1287 O O . TYR A 1 176 ? 13.138 22.389 -57.894 1.00 45.28 176 TYR A O 1
ATOM 1295 N N . GLN A 1 177 ? 12.830 23.881 -59.553 1.00 45.59 177 GLN A N 1
ATOM 1296 C CA . GLN A 1 177 ? 13.777 24.901 -59.089 1.00 45.59 177 GLN A CA 1
ATOM 1297 C C . GLN A 1 177 ? 13.128 25.833 -58.046 1.00 45.59 177 GLN A C 1
ATOM 1299 O O . GLN A 1 177 ? 11.915 26.049 -58.102 1.00 45.59 177 GLN A O 1
ATOM 1304 N N . PRO A 1 178 ? 13.907 26.430 -57.121 1.00 47.94 178 PRO A N 1
ATOM 1305 C CA . PRO A 1 178 ? 13.368 27.304 -56.090 1.00 47.94 178 PRO A CA 1
ATOM 1306 C C . PRO A 1 178 ? 13.214 28.742 -56.600 1.00 47.94 178 PRO A C 1
ATOM 1308 O O . PRO A 1 178 ? 14.155 29.336 -57.124 1.00 47.94 178 PRO A O 1
ATOM 1311 N N . ALA A 1 179 ? 12.041 29.326 -56.369 1.00 37.28 179 ALA A N 1
ATOM 1312 C CA . ALA A 1 179 ? 11.839 30.767 -56.402 1.00 37.28 179 ALA A CA 1
ATOM 1313 C C . ALA A 1 179 ? 11.379 31.218 -55.012 1.00 37.28 179 ALA A C 1
ATOM 1315 O O . ALA A 1 179 ? 10.310 30.828 -54.545 1.00 37.28 179 ALA A O 1
ATOM 1316 N N . SER A 1 180 ? 12.200 32.034 -54.352 1.00 45.19 180 SER A N 1
ATOM 1317 C CA . SER A 1 180 ? 11.782 32.832 -53.198 1.00 45.19 180 SER A CA 1
ATOM 1318 C C . SER A 1 180 ? 10.682 33.806 -53.631 1.00 45.19 180 SER A C 1
ATOM 1320 O O . SER A 1 180 ? 10.767 34.375 -54.723 1.00 45.19 180 SER A O 1
ATOM 1322 N N . PRO A 1 181 ? 9.690 34.074 -52.771 1.00 49.44 181 PRO A N 1
ATOM 1323 C CA . PRO A 1 181 ? 9.708 35.403 -52.170 1.00 49.44 181 PRO A CA 1
ATOM 1324 C C . PRO A 1 181 ? 9.261 35.452 -50.703 1.00 49.44 181 PRO A C 1
ATOM 1326 O O . PRO A 1 181 ? 8.649 34.543 -50.149 1.00 49.44 181 PRO A O 1
ATOM 1329 N N . ALA A 1 182 ? 9.630 36.582 -50.107 1.00 45.59 182 ALA A N 1
ATOM 1330 C CA . ALA A 1 182 ? 9.374 37.027 -48.752 1.00 45.59 182 ALA A CA 1
ATOM 1331 C C . ALA A 1 182 ? 7.916 36.868 -48.302 1.00 45.59 182 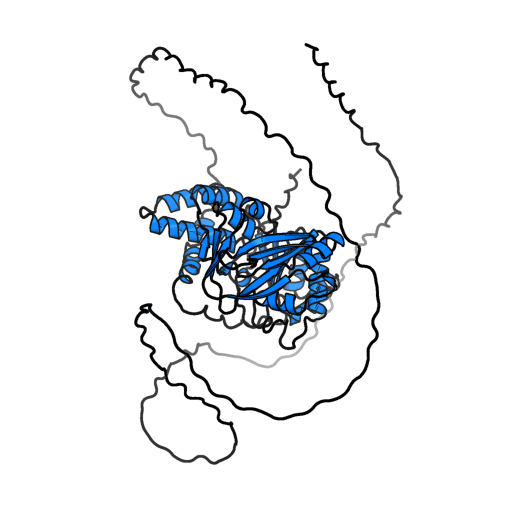ALA A C 1
ATOM 1333 O O . ALA A 1 182 ? 6.991 37.228 -49.031 1.00 45.59 182 ALA A O 1
ATOM 1334 N N . PHE A 1 183 ? 7.740 36.447 -47.046 1.00 34.12 183 PHE A N 1
ATOM 1335 C CA . PHE A 1 183 ? 6.492 36.637 -46.321 1.00 34.12 183 PHE A CA 1
ATOM 1336 C C . PHE A 1 183 ? 6.700 37.386 -45.009 1.00 34.12 183 PHE A C 1
ATOM 1338 O O . PHE A 1 183 ? 7.603 37.116 -44.219 1.00 34.12 183 PHE A O 1
ATOM 1345 N N . SER A 1 184 ? 5.814 38.364 -44.870 1.00 34.41 184 SER A N 1
ATOM 1346 C CA . SER A 1 184 ? 5.580 39.270 -43.764 1.00 34.41 184 SER A CA 1
ATOM 1347 C C . SER A 1 184 ? 5.308 38.538 -42.454 1.00 34.41 184 SER A C 1
ATOM 1349 O O . SER A 1 184 ? 4.573 37.555 -42.399 1.00 34.41 184 SER A O 1
ATOM 1351 N N . THR A 1 185 ? 5.853 39.119 -41.394 1.00 37.59 185 THR A N 1
ATOM 1352 C CA . THR A 1 185 ? 5.588 38.868 -39.981 1.00 37.59 185 THR A CA 1
ATOM 1353 C C . THR A 1 185 ? 4.092 38.833 -39.658 1.00 37.59 185 THR A C 1
ATOM 1355 O O . THR A 1 185 ? 3.396 39.834 -39.835 1.00 37.59 185 THR A O 1
ATOM 1358 N N . ALA A 1 186 ? 3.628 37.709 -39.114 1.00 30.45 186 ALA A N 1
ATOM 1359 C CA . ALA A 1 186 ? 2.421 37.624 -38.302 1.00 30.45 186 ALA A CA 1
ATOM 1360 C C . ALA A 1 186 ? 2.794 36.942 -36.981 1.00 30.45 186 ALA A C 1
ATOM 1362 O O . ALA A 1 186 ? 3.063 35.746 -36.909 1.00 30.45 186 ALA A O 1
ATOM 1363 N N . THR A 1 187 ? 2.890 37.770 -35.951 1.00 40.97 187 THR A N 1
ATOM 1364 C CA . THR A 1 187 ? 3.202 37.453 -34.563 1.00 40.97 187 THR A CA 1
ATOM 1365 C C . THR A 1 187 ? 2.040 36.673 -33.952 1.00 40.97 187 THR A C 1
ATOM 1367 O O . THR A 1 187 ? 0.980 37.248 -33.719 1.00 40.97 187 THR A O 1
ATOM 1370 N N . TRP A 1 188 ? 2.227 35.379 -33.682 1.00 30.70 188 TRP A N 1
ATOM 1371 C CA . TRP A 1 188 ? 1.354 34.604 -32.797 1.00 30.70 188 TRP A CA 1
ATOM 1372 C C . TRP A 1 188 ? 2.186 33.998 -31.663 1.00 30.70 188 TRP A C 1
ATOM 1374 O O . TRP A 1 188 ? 3.029 33.132 -31.865 1.00 30.70 188 TRP A O 1
ATOM 1384 N N . ALA A 1 189 ? 1.951 34.591 -30.493 1.00 31.94 189 ALA A N 1
ATOM 1385 C CA . ALA A 1 189 ? 2.297 34.239 -29.122 1.00 31.94 189 ALA A CA 1
ATOM 1386 C C . ALA A 1 189 ? 2.994 32.886 -28.871 1.00 31.94 189 ALA A C 1
ATOM 1388 O O . ALA A 1 189 ? 2.364 31.872 -28.584 1.00 31.94 189 ALA A O 1
ATOM 1389 N N . SER A 1 190 ? 4.322 32.926 -28.818 1.00 32.03 190 SER A N 1
ATOM 1390 C CA . SER A 1 190 ? 5.132 32.078 -27.947 1.00 32.03 190 SER A CA 1
ATOM 1391 C C . SER A 1 190 ? 5.163 32.699 -26.547 1.00 32.03 190 SER A C 1
ATOM 1393 O O . SER A 1 190 ? 6.032 33.498 -26.208 1.00 32.03 190 SER A O 1
ATOM 1395 N N . SER A 1 191 ? 4.182 32.346 -25.722 1.00 31.70 191 SER A N 1
ATOM 1396 C CA . SER A 1 191 ? 4.182 32.673 -24.297 1.00 31.70 191 SER A CA 1
ATOM 1397 C C . SER A 1 191 ? 3.534 31.535 -23.518 1.00 31.70 191 SER A C 1
ATOM 1399 O O . SER A 1 191 ? 2.356 31.261 -23.714 1.00 31.70 191 SER A O 1
ATOM 1401 N N . GLN A 1 192 ? 4.330 30.947 -22.616 1.00 30.67 192 GLN A N 1
ATOM 1402 C CA . GLN A 1 192 ? 4.010 29.911 -21.620 1.00 30.67 192 GLN A CA 1
ATOM 1403 C C . GLN A 1 192 ? 4.270 28.445 -22.005 1.00 30.67 192 GLN A C 1
ATOM 1405 O O . GLN A 1 192 ? 3.359 27.643 -22.124 1.00 30.67 192 GLN A O 1
ATOM 1410 N N . PHE A 1 193 ? 5.552 28.072 -22.081 1.00 31.17 193 PHE A N 1
ATOM 1411 C CA . PHE A 1 193 ? 6.007 26.687 -21.859 1.00 31.17 193 PHE A CA 1
ATOM 1412 C C . PHE A 1 193 ? 7.326 26.659 -21.054 1.00 31.17 193 PHE A C 1
ATOM 1414 O O . PHE A 1 193 ? 8.250 25.907 -21.348 1.00 31.17 193 PHE A O 1
ATOM 1421 N N . SER A 1 194 ? 7.428 27.508 -20.021 1.00 26.23 194 SER A N 1
ATOM 1422 C CA . SER A 1 194 ? 8.587 27.562 -19.104 1.00 26.23 194 SER A CA 1
ATOM 1423 C C . SER A 1 194 ? 8.313 26.990 -17.708 1.00 26.23 194 SER A C 1
ATOM 1425 O O . SER A 1 194 ? 9.160 27.129 -16.836 1.00 26.23 194 SER A O 1
ATOM 1427 N N . LEU A 1 195 ? 7.176 26.322 -17.481 1.00 28.00 195 LEU A N 1
ATOM 1428 C CA . LEU A 1 195 ? 6.793 25.832 -16.146 1.00 28.00 195 LEU A CA 1
ATOM 1429 C C . LEU A 1 195 ? 7.068 24.343 -15.871 1.00 28.00 195 LEU A C 1
ATOM 1431 O O . LEU A 1 195 ? 6.829 23.909 -14.757 1.00 28.00 195 LEU A O 1
ATOM 1435 N N . ASN A 1 196 ? 7.625 23.571 -16.816 1.00 32.75 196 ASN A N 1
ATOM 1436 C CA . ASN A 1 196 ? 7.899 22.136 -16.593 1.00 32.75 196 ASN A CA 1
ATOM 1437 C C . ASN A 1 196 ? 9.363 21.702 -16.777 1.00 32.75 196 ASN A C 1
ATOM 1439 O O . ASN A 1 196 ? 9.672 20.515 -16.724 1.00 32.75 196 ASN A O 1
ATOM 1443 N N . GLN A 1 197 ? 10.294 22.646 -16.957 1.00 32.62 197 GLN A N 1
ATOM 1444 C CA . GLN A 1 197 ? 11.724 22.311 -17.028 1.00 32.62 197 GLN A CA 1
ATOM 1445 C C . GLN A 1 197 ? 12.362 22.098 -15.643 1.00 32.62 197 GLN A C 1
ATOM 1447 O O . GLN A 1 197 ? 13.387 21.428 -15.545 1.00 32.62 197 GLN A O 1
ATOM 1452 N N . SER A 1 198 ? 11.745 22.603 -14.570 1.00 33.22 198 SER A N 1
ATOM 1453 C CA . SER A 1 198 ? 12.192 22.380 -13.188 1.00 33.22 198 SER A CA 1
ATOM 1454 C C . SER A 1 198 ? 11.963 20.942 -12.710 1.00 33.22 198 SER A C 1
ATOM 1456 O O . SER A 1 198 ? 12.749 20.458 -11.903 1.00 33.22 198 SER A O 1
ATOM 1458 N N . VAL A 1 199 ? 10.982 20.218 -13.264 1.00 37.50 199 VAL A N 1
ATOM 1459 C CA . VAL A 1 199 ? 10.782 18.781 -12.980 1.00 37.50 199 VAL A CA 1
ATOM 1460 C C . VAL A 1 199 ? 11.883 17.929 -13.624 1.00 37.50 199 VAL A C 1
ATOM 1462 O O . VAL A 1 199 ? 12.327 16.951 -13.039 1.00 37.50 199 VAL A O 1
ATOM 1465 N N . PHE A 1 200 ? 12.420 18.346 -14.775 1.00 36.44 200 PHE A N 1
ATOM 1466 C CA . PHE A 1 200 ? 13.562 17.675 -15.417 1.00 36.44 200 PHE A CA 1
ATOM 1467 C C . PHE A 1 200 ? 14.922 18.010 -14.779 1.00 36.44 200 PHE A C 1
ATOM 1469 O O . PHE A 1 200 ? 15.906 17.324 -15.052 1.00 36.44 200 PHE A O 1
ATOM 1476 N N . GLN A 1 201 ? 14.994 19.045 -13.933 1.00 32.50 201 GLN A N 1
ATOM 1477 C CA . GLN A 1 201 ? 16.180 19.365 -13.125 1.00 32.50 201 GLN A CA 1
ATOM 1478 C C . GLN A 1 201 ? 16.060 18.925 -11.660 1.00 32.50 201 GLN A C 1
ATOM 1480 O O . GLN A 1 201 ? 17.029 19.067 -10.910 1.00 32.50 201 GLN A O 1
ATOM 1485 N N . ALA A 1 202 ? 14.934 18.323 -11.256 1.00 34.59 202 ALA A N 1
ATOM 1486 C CA . ALA A 1 202 ? 14.907 17.462 -10.083 1.00 34.59 202 ALA A CA 1
ATOM 1487 C C . ALA A 1 202 ? 15.824 16.266 -10.385 1.00 34.59 202 ALA A C 1
ATOM 1489 O O . ALA A 1 202 ? 15.505 15.351 -11.136 1.00 34.59 202 ALA A O 1
ATOM 1490 N N . SER A 1 203 ? 17.050 16.409 -9.902 1.00 31.11 203 SER A N 1
ATOM 1491 C CA . SER A 1 203 ? 18.240 15.645 -10.247 1.00 31.11 203 SER A CA 1
ATOM 1492 C C . SER A 1 203 ? 18.024 14.123 -10.394 1.00 31.11 203 SER A C 1
ATOM 1494 O O . SER A 1 203 ? 17.333 13.523 -9.570 1.00 31.11 203 SER A O 1
ATOM 1496 N N . PRO A 1 204 ? 18.780 13.446 -11.285 1.00 35.97 204 PRO A N 1
ATOM 1497 C CA . PRO A 1 204 ? 18.987 11.985 -11.266 1.00 35.97 204 PRO A CA 1
ATOM 1498 C C . PRO A 1 204 ? 19.517 11.426 -9.925 1.00 35.97 204 PRO A C 1
ATOM 1500 O O . PRO A 1 204 ? 19.701 10.218 -9.767 1.00 35.97 204 PRO A O 1
ATOM 1503 N N . SER A 1 205 ? 19.785 12.291 -8.946 1.00 33.12 205 SER A N 1
ATOM 1504 C CA . SER A 1 205 ? 20.274 11.958 -7.612 1.00 33.12 205 SER A CA 1
ATOM 1505 C C . SER A 1 205 ? 19.322 11.065 -6.814 1.00 33.12 205 SER A C 1
ATOM 1507 O O . SER A 1 205 ? 19.817 10.249 -6.051 1.00 33.12 205 SER A O 1
ATOM 1509 N N . VAL A 1 206 ? 17.997 11.137 -7.009 1.00 38.16 206 VAL A N 1
ATOM 1510 C CA . VAL A 1 206 ? 17.059 10.235 -6.299 1.00 38.16 206 VAL A CA 1
ATOM 1511 C C . VAL A 1 206 ? 17.140 8.811 -6.862 1.00 38.16 206 VAL A C 1
ATOM 1513 O O . VAL A 1 206 ? 17.262 7.853 -6.105 1.00 38.16 206 VAL A O 1
ATOM 1516 N N . VAL A 1 207 ? 17.189 8.672 -8.192 1.00 39.41 207 VAL A N 1
ATOM 1517 C CA . VAL A 1 207 ? 17.364 7.378 -8.886 1.00 39.41 207 VAL A CA 1
ATOM 1518 C C . VAL A 1 207 ? 18.710 6.739 -8.509 1.00 39.41 207 VAL A C 1
ATOM 1520 O O . VAL A 1 207 ? 18.805 5.533 -8.292 1.00 39.41 207 VAL A O 1
ATOM 1523 N N . THR A 1 208 ? 19.747 7.563 -8.324 1.00 39.00 208 THR A N 1
ATOM 1524 C CA . THR A 1 208 ? 21.075 7.088 -7.899 1.00 39.00 208 THR A CA 1
ATOM 1525 C C . THR A 1 208 ? 21.127 6.744 -6.405 1.00 39.00 208 THR A C 1
ATOM 1527 O O . THR A 1 208 ? 21.802 5.785 -6.040 1.00 39.00 208 THR A O 1
ATOM 1530 N N . GLN A 1 209 ? 20.406 7.467 -5.537 1.00 38.78 209 GLN A N 1
ATOM 1531 C CA . GLN A 1 209 ? 20.416 7.230 -4.087 1.00 38.78 209 GLN A CA 1
ATOM 1532 C C . GLN A 1 209 ? 19.818 5.864 -3.726 1.00 38.78 209 GLN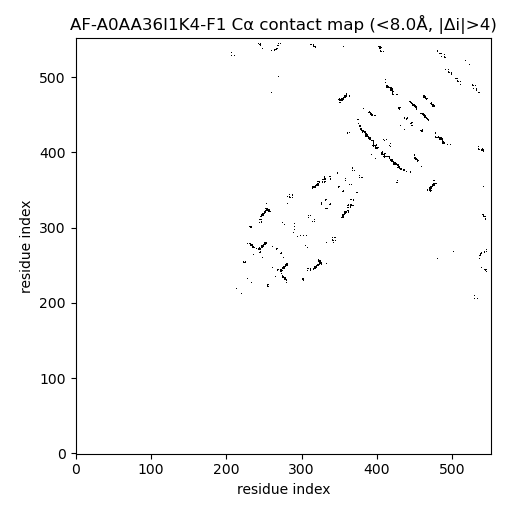 A C 1
ATOM 1534 O O . GLN A 1 209 ? 20.380 5.180 -2.876 1.00 38.78 209 GLN A O 1
ATOM 1539 N N . TYR A 1 210 ? 18.759 5.418 -4.412 1.00 42.31 210 TYR A N 1
ATOM 1540 C CA . TYR A 1 210 ? 18.171 4.090 -4.180 1.00 42.31 210 TYR A CA 1
ATOM 1541 C C . TYR A 1 210 ? 18.952 2.954 -4.852 1.00 42.31 210 TYR A C 1
ATOM 1543 O O . TYR A 1 210 ? 19.134 1.900 -4.246 1.00 42.31 210 TYR A O 1
ATOM 1551 N N . GLY A 1 211 ? 19.529 3.192 -6.037 1.00 41.34 211 GLY A N 1
ATOM 1552 C CA . GLY A 1 211 ? 20.443 2.235 -6.670 1.00 41.34 211 GLY A CA 1
ATOM 1553 C C . GLY A 1 211 ? 21.706 1.950 -5.843 1.00 41.34 211 GLY A C 1
ATOM 1554 O O . GLY A 1 211 ? 22.285 0.873 -5.964 1.00 41.34 211 GLY A O 1
ATOM 1555 N N . GLN A 1 212 ? 22.115 2.876 -4.965 1.00 38.56 212 GLN A N 1
ATOM 1556 C CA . GLN A 1 212 ? 23.292 2.717 -4.104 1.00 38.56 212 GLN A CA 1
ATOM 1557 C C . GLN A 1 212 ? 23.045 1.886 -2.831 1.00 38.56 212 GLN A C 1
ATOM 1559 O O . GLN A 1 212 ? 24.013 1.485 -2.185 1.00 38.56 212 GLN A O 1
ATOM 1564 N N . TYR A 1 213 ? 21.786 1.581 -2.485 1.00 43.53 213 TYR A N 1
ATOM 1565 C CA . TYR A 1 213 ? 21.468 0.592 -1.442 1.00 43.53 213 TYR A CA 1
ATOM 1566 C C . TYR A 1 213 ? 21.542 -0.854 -1.964 1.00 43.53 213 TYR A C 1
ATOM 1568 O O . TYR A 1 213 ? 21.568 -1.797 -1.176 1.00 43.53 213 TYR A O 1
ATOM 1576 N N . GLY A 1 214 ? 21.646 -1.046 -3.283 1.00 41.19 214 GLY A N 1
ATOM 1577 C CA . GLY A 1 214 ? 21.917 -2.341 -3.896 1.00 41.19 214 GLY A CA 1
ATOM 1578 C C . GLY A 1 214 ? 23.417 -2.658 -3.932 1.00 41.19 214 GLY A C 1
ATOM 1579 O O . GLY A 1 214 ? 24.210 -1.871 -4.437 1.00 41.19 214 GLY A O 1
ATOM 1580 N N . TYR A 1 215 ? 23.789 -3.853 -3.462 1.00 34.25 215 TYR A N 1
ATOM 1581 C CA . TYR A 1 215 ? 25.099 -4.531 -3.593 1.00 34.25 215 TYR A CA 1
ATOM 1582 C C . TYR A 1 215 ? 26.211 -4.284 -2.557 1.00 34.25 215 TYR A C 1
ATOM 1584 O O . TYR A 1 215 ? 27.273 -4.902 -2.658 1.00 34.25 215 TYR A O 1
ATOM 1592 N N . GLY A 1 216 ? 25.975 -3.520 -1.491 1.00 33.12 216 GLY A N 1
ATOM 1593 C CA . GLY A 1 216 ? 26.845 -3.533 -0.309 1.00 33.12 216 GLY A CA 1
ATOM 1594 C C . GLY A 1 216 ? 26.202 -4.319 0.830 1.00 33.12 216 GLY A C 1
ATOM 1595 O O . GLY A 1 216 ? 25.179 -3.893 1.337 1.00 33.12 216 GLY A O 1
ATOM 1596 N N . SER A 1 217 ? 26.807 -5.420 1.285 1.00 36.75 217 SER A N 1
ATOM 1597 C CA . SER A 1 217 ? 26.365 -6.250 2.430 1.00 36.75 217 SER A CA 1
ATOM 1598 C C . SER A 1 217 ? 26.374 -5.530 3.803 1.00 36.75 217 SER A C 1
ATOM 1600 O O . SER A 1 217 ? 26.515 -6.174 4.845 1.00 36.75 217 SER A O 1
ATOM 1602 N N . ALA A 1 218 ? 26.280 -4.200 3.831 1.00 36.88 218 ALA A N 1
ATOM 1603 C CA . ALA A 1 218 ? 26.037 -3.440 5.042 1.00 36.88 218 ALA A CA 1
ATOM 1604 C C . ALA A 1 218 ? 24.526 -3.447 5.291 1.00 36.88 218 ALA A C 1
ATOM 1606 O O . ALA A 1 218 ? 23.758 -3.003 4.443 1.00 36.88 218 ALA A O 1
ATOM 1607 N N . MET A 1 219 ? 24.114 -3.979 6.443 1.00 41.84 219 MET A N 1
ATOM 1608 C CA . MET A 1 219 ? 22.740 -3.852 6.936 1.00 41.84 219 MET A CA 1
ATOM 1609 C C . MET A 1 219 ? 22.285 -2.395 6.759 1.00 41.84 219 MET A C 1
ATOM 1611 O O . MET A 1 219 ? 23.113 -1.511 7.016 1.00 41.84 219 MET A O 1
ATOM 1615 N N . PRO A 1 220 ? 21.032 -2.129 6.335 1.00 49.91 220 PRO A N 1
ATOM 1616 C CA . PRO A 1 220 ? 20.517 -0.768 6.259 1.00 49.91 220 PRO A CA 1
ATOM 1617 C C . PRO A 1 220 ? 20.856 -0.069 7.571 1.00 49.91 220 PRO A C 1
ATOM 1619 O O . PRO A 1 220 ? 20.531 -0.567 8.652 1.00 49.91 220 PRO A O 1
ATOM 1622 N N . THR A 1 221 ? 21.643 1.007 7.476 1.00 47.34 221 THR A N 1
ATOM 1623 C CA . THR A 1 221 ? 22.104 1.752 8.643 1.00 47.34 221 THR A CA 1
ATOM 1624 C C . THR A 1 221 ? 20.859 2.119 9.426 1.00 47.34 221 THR A C 1
ATOM 1626 O O . THR A 1 221 ? 20.037 2.867 8.902 1.00 47.34 221 THR A O 1
ATOM 1629 N N . MET A 1 222 ? 20.691 1.556 10.627 1.00 55.38 222 MET A N 1
ATOM 1630 C CA . MET A 1 222 ? 19.565 1.900 11.490 1.00 55.38 222 MET A CA 1
ATOM 1631 C C . MET A 1 222 ? 19.562 3.412 11.623 1.00 55.38 222 MET A C 1
ATOM 1633 O O . MET A 1 222 ? 20.506 3.987 12.172 1.00 55.38 222 MET A O 1
ATOM 1637 N N . ILE A 1 223 ? 18.558 4.056 11.036 1.00 56.56 223 ILE A N 1
ATOM 1638 C CA . ILE A 1 223 ? 18.428 5.498 11.127 1.00 56.56 223 ILE A CA 1
ATOM 1639 C C . ILE A 1 223 ? 18.036 5.744 12.574 1.00 56.56 223 ILE A C 1
ATOM 1641 O O . ILE A 1 223 ? 16.990 5.240 12.992 1.00 56.56 223 ILE A O 1
ATOM 1645 N N . PRO A 1 224 ? 18.884 6.435 13.362 1.00 55.28 224 PRO A N 1
ATOM 1646 C CA . PRO A 1 224 ? 18.535 6.766 14.727 1.00 55.28 224 PRO A CA 1
ATOM 1647 C C . PRO A 1 224 ? 17.193 7.471 14.666 1.00 55.28 224 PRO A C 1
ATOM 1649 O O . PRO A 1 224 ? 17.061 8.463 13.945 1.00 55.28 224 PRO A O 1
ATOM 1652 N N . HIS A 1 225 ? 16.211 6.904 15.358 1.00 57.62 225 HIS A N 1
ATOM 1653 C CA . HIS A 1 225 ? 14.885 7.474 15.468 1.00 57.62 225 HIS A CA 1
ATOM 1654 C C . HIS A 1 225 ? 15.057 8.956 15.825 1.00 57.62 225 HIS A C 1
ATOM 1656 O O . HIS A 1 225 ? 15.549 9.283 16.907 1.00 57.62 225 HIS A O 1
ATOM 1662 N N . GLN A 1 226 ? 14.717 9.862 14.899 1.00 59.69 226 GLN A N 1
ATOM 1663 C CA . GLN A 1 226 ? 14.307 11.189 15.337 1.00 59.69 226 GLN A CA 1
ATOM 1664 C C . GLN A 1 226 ? 13.157 10.895 16.279 1.00 59.69 226 GLN A C 1
ATOM 1666 O O . GLN A 1 226 ? 12.220 10.242 15.832 1.00 59.69 226 GLN A O 1
ATOM 1671 N N . GLU A 1 227 ? 13.276 11.253 17.560 1.00 61.72 227 GLU A N 1
ATOM 1672 C CA . GLU A 1 227 ? 12.166 11.167 18.503 1.00 61.72 227 GLU A CA 1
ATOM 1673 C C . GLU A 1 227 ? 10.971 11.849 17.843 1.00 61.72 227 GLU A C 1
ATOM 1675 O O . GLU A 1 227 ? 10.883 13.074 17.792 1.00 61.72 227 GLU A O 1
ATOM 1680 N N . ILE A 1 228 ? 10.111 11.042 17.216 1.00 62.88 228 ILE A N 1
ATOM 1681 C CA . ILE A 1 228 ? 8.782 11.462 16.836 1.00 62.88 228 ILE A CA 1
ATOM 1682 C C . ILE A 1 228 ? 8.166 11.734 18.194 1.00 62.88 228 ILE A C 1
ATOM 1684 O O . ILE A 1 228 ? 7.949 10.806 18.977 1.00 62.88 228 ILE A O 1
ATOM 1688 N N . GLU A 1 229 ? 8.041 13.020 18.508 1.00 73.19 229 GLU A N 1
ATOM 1689 C CA . GLU A 1 229 ? 7.301 13.490 19.669 1.00 73.19 229 GLU A CA 1
ATOM 1690 C C . GLU A 1 229 ? 5.932 12.794 19.677 1.00 73.19 229 GLU A C 1
ATOM 1692 O O . GLU A 1 229 ? 5.477 12.314 18.637 1.00 73.19 229 GLU A O 1
ATOM 1697 N N . ASP A 1 230 ? 5.272 12.705 20.833 1.00 85.25 230 ASP A N 1
ATOM 1698 C CA . ASP A 1 230 ? 3.951 12.073 20.976 1.00 85.25 230 ASP A CA 1
ATOM 1699 C C . ASP A 1 230 ? 2.835 12.901 20.283 1.00 85.25 230 ASP A C 1
ATOM 1701 O O . ASP A 1 230 ? 1.833 13.290 20.890 1.00 85.25 230 ASP A O 1
ATOM 1705 N N . ALA A 1 231 ? 3.010 13.165 18.988 1.00 92.38 231 ALA A N 1
ATOM 1706 C CA . ALA A 1 231 ? 2.202 13.968 18.092 1.00 92.38 231 ALA A CA 1
ATOM 1707 C C . ALA A 1 231 ? 2.120 13.321 16.694 1.00 92.38 231 ALA A C 1
ATOM 1709 O O . ALA A 1 231 ? 2.962 12.520 16.280 1.00 92.38 231 ALA A O 1
ATOM 1710 N N . VAL A 1 232 ? 1.079 13.689 15.947 1.00 95.12 232 VAL A N 1
ATOM 1711 C CA . VAL A 1 232 ? 1.022 13.435 14.502 1.00 95.12 232 VAL A CA 1
ATOM 1712 C C . VAL A 1 232 ? 1.936 14.444 13.820 1.00 95.12 232 VAL A C 1
ATOM 1714 O O . VAL A 1 232 ? 1.853 15.632 14.113 1.00 95.12 232 VAL A O 1
ATOM 1717 N N . ARG A 1 233 ? 2.774 13.983 12.893 1.00 95.38 233 ARG A N 1
ATOM 1718 C CA . ARG A 1 233 ? 3.685 14.829 12.122 1.00 95.38 233 ARG A CA 1
ATOM 1719 C C . ARG A 1 233 ? 3.379 14.722 10.639 1.00 95.38 233 ARG A C 1
ATOM 1721 O O . ARG A 1 233 ? 3.354 13.623 10.083 1.00 95.38 233 ARG A O 1
ATOM 1728 N N . ARG A 1 234 ? 3.240 15.859 9.966 1.00 95.94 234 ARG A N 1
ATOM 1729 C CA . ARG A 1 234 ? 3.187 15.901 8.505 1.00 95.94 234 ARG A CA 1
ATOM 1730 C C . ARG A 1 234 ? 4.578 15.668 7.908 1.00 95.94 234 ARG A C 1
ATOM 1732 O O . ARG A 1 234 ? 5.580 16.235 8.346 1.00 95.94 234 ARG A O 1
ATOM 1739 N N . LEU A 1 235 ? 4.642 14.817 6.893 1.00 95.19 235 LEU A N 1
ATOM 1740 C CA . LEU A 1 235 ? 5.853 14.478 6.152 1.00 95.19 235 LEU A CA 1
ATOM 1741 C C . LEU A 1 235 ? 5.817 15.116 4.762 1.00 95.19 235 LEU A C 1
ATOM 1743 O O . LEU A 1 235 ? 4.737 15.359 4.226 1.00 95.19 235 LEU A O 1
ATOM 1747 N N . HIS A 1 236 ? 6.999 15.363 4.186 1.00 89.69 236 HIS A N 1
ATOM 1748 C CA . HIS A 1 236 ? 7.170 15.868 2.815 1.00 89.69 236 HIS A CA 1
ATOM 1749 C C . HIS A 1 236 ? 6.260 17.059 2.473 1.00 89.69 236 HIS A C 1
ATOM 1751 O O . HIS A 1 236 ? 5.645 17.101 1.412 1.00 89.69 236 HIS A O 1
ATOM 1757 N N . PHE A 1 237 ? 6.131 18.014 3.398 1.00 87.19 237 PHE A N 1
ATOM 1758 C CA . PHE A 1 237 ? 5.272 19.168 3.180 1.00 87.19 237 PHE A CA 1
ATOM 1759 C C . PHE A 1 237 ? 5.836 20.049 2.064 1.00 87.19 237 PHE A C 1
ATOM 1761 O O . PHE A 1 237 ? 6.813 20.772 2.256 1.00 87.19 237 PHE A O 1
ATOM 1768 N N . GLU A 1 238 ? 5.187 19.992 0.908 1.00 84.88 238 GLU A N 1
ATOM 1769 C CA . GLU A 1 238 ? 5.336 20.967 -0.159 1.00 84.88 238 GLU A CA 1
ATOM 1770 C C . GLU A 1 238 ? 4.041 21.771 -0.248 1.00 84.88 238 GLU A C 1
ATOM 1772 O O . GLU A 1 238 ? 2.949 21.210 -0.388 1.00 84.88 238 GLU A O 1
ATOM 1777 N N . GLU A 1 239 ? 4.156 23.097 -0.148 1.00 87.44 239 GLU A N 1
ATOM 1778 C CA . GLU A 1 239 ? 3.048 24.002 -0.439 1.00 87.44 239 GLU A CA 1
ATOM 1779 C C . GLU A 1 239 ? 2.697 23.865 -1.919 1.00 87.44 239 GLU A C 1
ATOM 1781 O O . GLU A 1 239 ? 3.335 24.444 -2.797 1.00 87.44 239 GLU A O 1
ATOM 1786 N N . SER A 1 240 ? 1.695 23.039 -2.194 1.00 91.25 240 SER A N 1
ATOM 1787 C CA . SER A 1 240 ? 1.208 22.777 -3.536 1.00 91.25 240 SER A CA 1
ATOM 1788 C C . SER A 1 240 ? -0.288 23.025 -3.587 1.00 91.25 240 SER A C 1
ATOM 1790 O O . SER A 1 240 ? -1.055 22.491 -2.785 1.00 91.25 240 SER A O 1
ATOM 1792 N N . GLU A 1 241 ? -0.701 23.821 -4.569 1.00 93.88 241 GLU A N 1
ATOM 1793 C CA . GLU A 1 241 ? -2.111 24.026 -4.913 1.00 93.88 241 GLU A CA 1
ATOM 1794 C C . GLU A 1 241 ? -2.691 22.836 -5.695 1.00 93.88 241 GLU A C 1
ATOM 1796 O O . GLU A 1 241 ? -3.868 22.845 -6.059 1.00 93.88 241 GLU A O 1
ATOM 1801 N N . ALA A 1 242 ? -1.879 21.805 -5.968 1.00 94.25 242 ALA A N 1
ATOM 1802 C CA . ALA A 1 242 ? -2.348 20.593 -6.613 1.00 94.25 242 ALA A CA 1
ATOM 1803 C C . ALA A 1 242 ? -3.488 19.949 -5.801 1.00 94.25 242 ALA A C 1
ATOM 1805 O O . ALA A 1 242 ? -3.419 19.902 -4.564 1.00 94.25 242 ALA A O 1
ATOM 1806 N N . PRO A 1 243 ? -4.519 19.405 -6.472 1.00 95.56 243 PRO A N 1
ATOM 1807 C CA . PRO A 1 243 ? -5.584 18.692 -5.786 1.00 95.56 243 PRO A CA 1
ATOM 1808 C C . PRO A 1 243 ? -5.032 17.486 -5.018 1.00 95.56 243 PRO A C 1
ATOM 1810 O O . PRO A 1 243 ? -4.168 16.768 -5.530 1.00 95.56 243 PRO A O 1
ATOM 1813 N N . LEU A 1 244 ? -5.529 17.262 -3.801 1.00 95.94 244 LEU A N 1
ATOM 1814 C CA . LEU A 1 244 ? -5.170 16.099 -2.996 1.00 95.94 244 LEU A CA 1
ATOM 1815 C C . LEU A 1 244 ? -5.830 14.839 -3.573 1.00 95.94 244 LEU A C 1
ATOM 1817 O O . LEU A 1 244 ? -7.048 14.800 -3.745 1.00 95.94 244 LEU A O 1
ATOM 1821 N N . SER A 1 245 ? -5.033 13.814 -3.879 1.00 96.50 245 SER A N 1
ATOM 1822 C CA . SER A 1 245 ? -5.522 12.547 -4.446 1.00 96.50 245 SER A CA 1
ATOM 1823 C C . SER A 1 245 ? -5.459 11.367 -3.490 1.00 96.50 245 SER A C 1
ATOM 1825 O O . SER A 1 245 ? -6.204 10.405 -3.681 1.00 96.50 245 SER A O 1
ATOM 1827 N N . ALA A 1 246 ? -4.591 11.421 -2.478 1.00 97.56 246 ALA A N 1
ATOM 1828 C CA . ALA A 1 246 ? -4.481 10.380 -1.467 1.00 97.56 246 ALA A CA 1
ATOM 1829 C C . ALA A 1 246 ? -3.891 10.896 -0.149 1.00 97.56 246 ALA A C 1
ATOM 1831 O O . ALA A 1 246 ? -3.157 11.889 -0.119 1.00 97.56 246 ALA A O 1
ATOM 1832 N N . VAL A 1 247 ? -4.180 10.171 0.932 1.00 98.00 247 VAL A N 1
ATOM 1833 C CA . VAL A 1 247 ? -3.605 10.399 2.265 1.00 98.00 247 VAL A CA 1
ATOM 1834 C C . VAL A 1 247 ? -2.962 9.115 2.775 1.00 98.00 247 VAL A C 1
ATOM 1836 O O . VAL A 1 247 ? -3.577 8.050 2.745 1.00 98.00 247 VAL A O 1
ATOM 1839 N N . ILE A 1 248 ? -1.732 9.215 3.269 1.00 98.12 248 ILE A N 1
ATOM 1840 C CA . ILE A 1 248 ? -0.993 8.100 3.862 1.00 98.12 248 ILE A CA 1
ATOM 1841 C C . ILE A 1 248 ? -0.657 8.453 5.301 1.00 98.12 248 ILE A C 1
ATOM 1843 O O . IL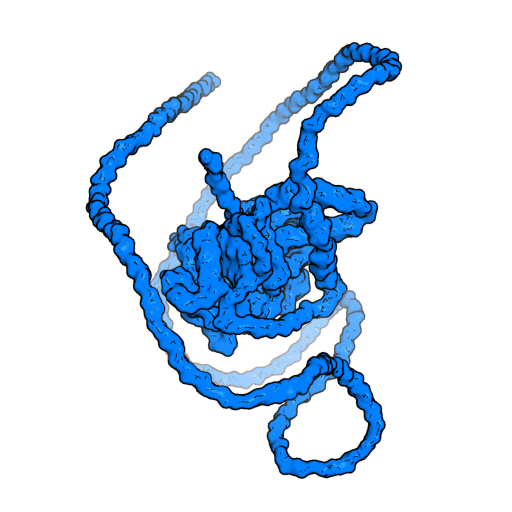E A 1 248 ? -0.045 9.487 5.558 1.00 98.12 248 ILE A O 1
ATOM 1847 N N . VAL A 1 249 ? -1.031 7.580 6.230 1.00 98.12 249 VAL A N 1
ATOM 1848 C CA . VAL A 1 249 ? -0.684 7.688 7.646 1.00 98.12 249 VAL A CA 1
ATOM 1849 C C . VAL A 1 249 ? 0.170 6.489 8.024 1.00 98.12 249 VAL A C 1
ATOM 1851 O O . VAL A 1 249 ? -0.305 5.356 8.036 1.00 98.12 249 VAL A O 1
ATOM 1854 N N . THR A 1 250 ? 1.434 6.734 8.335 1.00 97.69 250 THR A N 1
ATOM 1855 C CA . THR A 1 250 ? 2.384 5.710 8.764 1.00 97.69 250 THR A CA 1
ATOM 1856 C C . THR A 1 250 ? 2.432 5.656 10.283 1.00 97.69 250 THR A C 1
ATOM 1858 O O . THR A 1 250 ? 2.756 6.646 10.937 1.00 97.69 250 THR A O 1
ATOM 1861 N N . ILE A 1 251 ? 2.108 4.497 10.847 1.00 96.50 251 ILE A N 1
ATOM 1862 C CA . ILE A 1 251 ? 2.109 4.229 12.283 1.00 96.50 251 ILE A CA 1
ATOM 1863 C C . ILE A 1 251 ? 3.358 3.407 12.590 1.00 96.50 251 ILE A C 1
ATOM 1865 O O . ILE A 1 251 ? 3.465 2.257 12.163 1.00 96.50 251 ILE A O 1
ATOM 1869 N N . SER A 1 252 ? 4.302 3.992 13.324 1.00 95.06 252 SER A N 1
ATOM 1870 C CA . SER A 1 252 ? 5.564 3.338 13.687 1.00 95.06 252 SER A CA 1
ATOM 1871 C C . SER A 1 252 ? 6.013 3.763 15.087 1.00 95.06 252 SER A C 1
ATOM 1873 O O . SER A 1 252 ? 5.716 4.868 15.534 1.00 95.06 252 SER A O 1
ATOM 1875 N N . GLN A 1 253 ? 6.707 2.888 15.813 1.00 92.56 253 GLN A N 1
ATOM 1876 C CA . GLN A 1 253 ? 7.267 3.207 17.128 1.00 92.56 253 GLN A CA 1
ATOM 1877 C C . GLN A 1 253 ? 8.636 2.543 17.278 1.00 92.56 253 GLN A C 1
ATOM 1879 O O . GLN A 1 253 ? 8.779 1.334 17.090 1.00 92.56 253 GLN A O 1
ATOM 1884 N N . GLY A 1 254 ? 9.636 3.324 17.689 1.00 91.75 254 GLY A N 1
ATOM 1885 C CA . GLY A 1 254 ? 11.011 2.839 17.797 1.00 91.75 254 GLY A CA 1
ATOM 1886 C C . GLY A 1 254 ? 11.683 2.750 16.429 1.00 91.75 254 GLY A C 1
ATOM 1887 O O . GLY A 1 254 ? 11.405 3.551 15.547 1.00 91.75 254 GLY A O 1
ATOM 1888 N N . ASN A 1 255 ? 12.596 1.803 16.236 1.00 92.19 255 ASN A N 1
ATOM 1889 C CA . ASN A 1 255 ? 13.342 1.737 14.980 1.00 92.19 255 ASN A CA 1
ATOM 1890 C C . ASN A 1 255 ? 12.438 1.241 13.850 1.00 92.19 255 ASN A C 1
ATOM 1892 O O . ASN A 1 255 ? 11.860 0.161 13.955 1.00 92.19 255 ASN A O 1
ATOM 1896 N N . THR A 1 256 ? 12.346 2.023 12.778 1.00 92.50 256 THR A N 1
ATOM 1897 C CA . THR A 1 256 ? 11.700 1.616 11.527 1.00 92.50 256 THR A CA 1
ATOM 1898 C C . THR A 1 256 ? 12.588 0.645 10.753 1.00 92.50 256 THR A C 1
ATOM 1900 O O . THR A 1 256 ? 13.810 0.820 10.689 1.00 92.50 256 THR A O 1
ATOM 1903 N N . TYR A 1 257 ? 11.970 -0.375 10.165 1.00 92.06 257 TYR A N 1
ATOM 1904 C CA . TYR A 1 257 ? 12.600 -1.291 9.215 1.00 92.06 257 TYR A CA 1
ATOM 1905 C C . TYR A 1 257 ? 12.103 -1.075 7.779 1.00 92.06 257 TYR A C 1
ATOM 1907 O O . TYR A 1 257 ? 12.727 -1.571 6.848 1.00 92.06 257 TYR A O 1
ATOM 1915 N N . ASP A 1 258 ? 11.028 -0.305 7.594 1.00 92.25 258 ASP A N 1
ATOM 1916 C CA . ASP A 1 258 ? 10.445 0.021 6.291 1.00 92.25 258 ASP A CA 1
ATOM 1917 C C . ASP A 1 258 ? 10.139 1.519 6.202 1.00 92.25 258 ASP A C 1
ATOM 1919 O O . ASP A 1 258 ? 8.983 1.930 6.269 1.00 92.25 258 ASP A O 1
ATOM 1923 N N . PRO A 1 259 ? 11.157 2.379 6.050 1.00 93.69 259 PRO A N 1
ATOM 1924 C CA . PRO A 1 259 ? 10.960 3.819 6.116 1.00 93.69 259 PRO A CA 1
ATOM 1925 C C . PRO A 1 259 ? 10.395 4.401 4.810 1.00 93.69 259 PRO A C 1
ATOM 1927 O O . PRO A 1 259 ? 10.551 5.600 4.560 1.00 93.69 259 PRO A O 1
ATOM 1930 N N . LEU A 1 260 ? 9.786 3.576 3.948 1.00 94.94 260 LEU A N 1
ATOM 1931 C CA . LEU A 1 260 ? 9.402 3.936 2.585 1.00 94.94 260 LEU A CA 1
ATOM 1932 C C . LEU A 1 260 ? 8.609 5.242 2.544 1.00 94.94 260 LEU A C 1
ATOM 1934 O O . LEU A 1 260 ? 9.051 6.210 1.931 1.00 94.94 260 LEU A O 1
ATOM 1938 N N . PHE A 1 261 ? 7.479 5.302 3.246 1.00 95.62 261 PHE A N 1
ATOM 1939 C CA . PHE A 1 261 ? 6.601 6.477 3.231 1.00 95.62 261 PHE A CA 1
ATOM 1940 C C . PHE A 1 261 ? 7.110 7.638 4.092 1.00 95.62 261 PHE A C 1
ATOM 1942 O O . PHE A 1 261 ? 6.545 8.727 4.040 1.00 95.62 261 PHE A O 1
ATOM 1949 N N . GLN A 1 262 ? 8.158 7.412 4.889 1.00 94.94 262 GLN A N 1
ATOM 1950 C CA . GLN A 1 262 ? 8.821 8.458 5.670 1.00 94.94 262 GLN A CA 1
ATOM 1951 C C . GLN A 1 262 ? 9.932 9.166 4.884 1.00 94.94 262 GLN A C 1
ATOM 1953 O O . GLN A 1 262 ? 10.318 10.282 5.233 1.00 94.94 262 GLN A O 1
ATOM 1958 N N . GLN A 1 263 ? 10.487 8.503 3.864 1.00 94.75 263 GLN A N 1
ATOM 1959 C CA . GLN A 1 263 ? 11.650 8.981 3.111 1.00 94.75 263 GLN A CA 1
ATOM 1960 C C . GLN A 1 263 ? 11.354 9.264 1.645 1.00 94.75 263 GLN A C 1
ATOM 1962 O O . GLN A 1 263 ? 11.934 10.189 1.073 1.00 94.75 263 GLN A O 1
ATOM 1967 N N . VAL A 1 264 ? 10.486 8.468 1.026 1.00 95.19 264 VAL A N 1
ATOM 1968 C CA . VAL A 1 264 ? 10.120 8.611 -0.377 1.00 95.19 264 VAL A CA 1
ATOM 1969 C C . VAL A 1 264 ? 8.863 9.459 -0.457 1.00 95.19 264 VAL A C 1
ATOM 1971 O O . VAL A 1 264 ? 7.777 9.011 -0.087 1.00 95.19 264 VAL A O 1
ATOM 1974 N N . ALA A 1 265 ? 9.011 10.669 -0.996 1.00 95.75 265 ALA A N 1
ATOM 1975 C CA . ALA A 1 265 ? 7.873 11.506 -1.344 1.00 95.75 265 ALA A CA 1
ATOM 1976 C C . ALA A 1 265 ? 6.951 10.754 -2.314 1.00 95.75 265 ALA A C 1
ATOM 1978 O O . ALA A 1 265 ? 7.399 10.181 -3.311 1.00 95.75 265 ALA A O 1
ATOM 1979 N N . GLN A 1 266 ? 5.664 10.746 -1.988 1.00 96.12 266 GLN A N 1
ATOM 1980 C CA . GLN A 1 266 ? 4.654 10.008 -2.732 1.00 96.12 266 GLN A CA 1
ATOM 1981 C C . GLN A 1 266 ? 4.045 10.924 -3.790 1.00 96.12 266 GLN A C 1
ATOM 1983 O O . GLN A 1 266 ? 3.716 12.079 -3.517 1.00 96.12 266 GLN A O 1
ATOM 1988 N N . VAL A 1 267 ? 3.924 10.415 -5.010 1.00 94.44 267 VAL A N 1
ATOM 1989 C CA . VAL A 1 267 ? 3.509 11.183 -6.181 1.00 94.44 267 VAL A CA 1
ATOM 1990 C C . VAL A 1 267 ? 2.105 10.753 -6.578 1.00 94.44 267 VAL A C 1
ATOM 1992 O O . VAL A 1 267 ? 1.833 9.570 -6.774 1.00 94.44 267 VAL A O 1
ATOM 1995 N N . GLY A 1 268 ? 1.208 11.731 -6.677 1.00 93.88 268 GLY A N 1
ATOM 1996 C CA . GLY A 1 268 ? -0.141 11.511 -7.171 1.00 93.88 268 GLY A CA 1
ATOM 1997 C C . GLY A 1 268 ? -0.176 11.465 -8.696 1.00 93.88 268 GLY A C 1
ATOM 1998 O O . GLY A 1 268 ? 0.667 12.043 -9.385 1.00 93.88 268 GLY A O 1
ATOM 1999 N N . ASP A 1 269 ? -1.189 10.801 -9.239 1.00 91.62 269 ASP A N 1
ATOM 2000 C CA . ASP A 1 269 ? -1.394 10.713 -10.683 1.00 91.62 269 ASP A CA 1
ATOM 2001 C C . ASP A 1 269 ? -1.704 12.103 -11.273 1.00 91.62 269 ASP A C 1
ATOM 2003 O O . ASP A 1 269 ? -2.392 12.914 -10.647 1.00 91.62 269 ASP A O 1
ATOM 2007 N N . ASN A 1 270 ? -1.268 12.368 -12.509 1.00 88.38 270 ASN A N 1
ATOM 2008 C CA . ASN A 1 270 ? -1.698 13.525 -13.310 1.00 88.38 270 ASN A CA 1
ATOM 2009 C C . ASN A 1 270 ? -1.539 14.894 -12.614 1.00 88.38 270 ASN A C 1
ATOM 2011 O O . ASN A 1 270 ? -2.391 15.773 -12.750 1.00 88.38 270 ASN A O 1
ATOM 2015 N N . GLY A 1 271 ? -0.445 15.081 -11.870 1.00 89.69 271 GLY A N 1
ATOM 2016 C CA . GLY A 1 271 ? -0.137 16.348 -11.198 1.00 89.69 271 GLY A CA 1
ATOM 2017 C C . GLY A 1 271 ? -0.960 16.611 -9.935 1.00 89.69 271 GLY A C 1
ATOM 2018 O O . GLY A 1 271 ? -1.021 17.750 -9.481 1.00 89.69 271 GLY A O 1
ATOM 2019 N N . THR A 1 272 ? -1.601 15.584 -9.376 1.00 94.12 272 THR A N 1
ATOM 2020 C CA . THR A 1 272 ? -2.182 15.636 -8.027 1.00 94.12 272 THR A CA 1
ATOM 2021 C C . THR A 1 272 ? -1.102 15.454 -6.956 1.00 94.12 272 THR A C 1
ATOM 2023 O O . THR A 1 272 ? -0.002 14.975 -7.240 1.00 94.12 272 THR A O 1
ATOM 2026 N N . ARG A 1 273 ? -1.403 15.832 -5.709 1.00 95.62 273 ARG A N 1
ATOM 2027 C CA . ARG A 1 273 ? -0.502 15.637 -4.558 1.00 95.62 273 ARG A CA 1
ATOM 2028 C C . ARG A 1 273 ? -0.994 14.526 -3.635 1.00 95.62 273 ARG A C 1
ATOM 2030 O O . ARG A 1 273 ? -2.197 14.291 -3.533 1.00 95.62 273 ARG A O 1
ATOM 2037 N N . VAL A 1 274 ? -0.066 13.917 -2.904 1.00 96.81 274 VAL A N 1
ATOM 2038 C CA . VAL A 1 274 ? -0.341 12.969 -1.815 1.00 96.81 274 VAL A CA 1
ATOM 2039 C C . VAL A 1 274 ? 0.114 13.602 -0.505 1.00 96.81 274 VAL A C 1
ATOM 2041 O O . VAL A 1 274 ? 1.234 14.101 -0.421 1.00 96.81 274 VAL A O 1
ATOM 2044 N N . SER A 1 275 ? -0.735 13.589 0.521 1.00 97.50 275 SER A N 1
ATOM 2045 C CA . SER A 1 275 ? -0.326 14.003 1.867 1.00 97.50 275 SER A CA 1
ATOM 2046 C C . SER A 1 275 ? 0.134 12.789 2.666 1.00 97.50 275 SER A C 1
ATOM 2048 O O . SER A 1 275 ? -0.606 11.821 2.831 1.00 97.50 275 SER A O 1
ATOM 2050 N N . THR A 1 276 ? 1.349 12.858 3.198 1.00 97.62 276 THR A N 1
ATOM 2051 C CA . THR A 1 276 ? 1.946 11.819 4.044 1.00 97.62 276 THR A CA 1
ATOM 2052 C C . THR A 1 276 ? 2.061 12.305 5.482 1.00 97.62 276 THR A C 1
ATOM 2054 O O . THR A 1 276 ? 2.496 13.431 5.725 1.00 97.62 276 THR A O 1
ATOM 2057 N N . TYR A 1 277 ? 1.718 11.449 6.435 1.00 97.81 277 TYR A N 1
ATOM 2058 C CA . TYR A 1 277 ? 1.801 11.702 7.868 1.00 97.81 277 TYR A CA 1
ATOM 2059 C C . TYR A 1 277 ? 2.501 10.536 8.560 1.00 97.81 277 TYR A C 1
ATOM 2061 O O . TYR A 1 277 ? 2.376 9.389 8.133 1.00 97.81 277 TYR A O 1
ATOM 2069 N N . ALA A 1 278 ? 3.203 10.828 9.648 1.00 96.94 278 ALA A N 1
ATOM 2070 C CA . ALA A 1 278 ? 3.731 9.839 10.574 1.00 96.94 278 ALA A CA 1
ATOM 2071 C C . ALA A 1 278 ? 3.112 10.038 11.957 1.00 96.94 278 ALA A C 1
ATOM 2073 O O . ALA A 1 278 ? 2.834 11.159 12.384 1.00 96.94 278 ALA A O 1
ATOM 2074 N N . THR A 1 279 ? 2.892 8.934 12.654 1.00 96.12 279 THR A N 1
ATOM 2075 C CA . THR A 1 279 ? 2.341 8.897 14.006 1.00 96.12 279 THR A CA 1
ATOM 2076 C C . THR A 1 279 ? 2.882 7.663 14.731 1.00 96.12 279 THR A C 1
ATOM 2078 O O . THR A 1 279 ? 3.553 6.814 14.136 1.00 96.12 279 THR A O 1
ATOM 2081 N N . THR A 1 280 ? 2.610 7.566 16.026 1.00 94.38 280 THR A N 1
ATOM 2082 C CA . THR A 1 280 ? 3.165 6.548 16.920 1.00 94.38 280 THR A CA 1
ATOM 2083 C C . THR A 1 280 ? 2.058 5.751 17.598 1.00 94.38 280 THR A C 1
ATOM 2085 O O . THR A 1 280 ? 0.887 6.126 17.561 1.00 94.38 280 THR A O 1
ATOM 2088 N N . LEU A 1 281 ? 2.409 4.650 18.267 1.00 92.56 281 LEU A N 1
ATOM 2089 C CA . LEU A 1 281 ? 1.420 3.896 19.046 1.00 92.56 281 LEU A CA 1
ATOM 2090 C C . LEU A 1 281 ? 0.849 4.739 20.204 1.00 92.56 281 LEU A C 1
ATOM 2092 O O . LEU A 1 281 ? -0.339 4.653 20.503 1.00 92.56 281 LEU A O 1
ATOM 2096 N N . ALA A 1 282 ? 1.662 5.619 20.798 1.00 91.25 282 ALA A N 1
ATOM 2097 C CA . ALA A 1 282 ? 1.247 6.504 21.890 1.00 91.25 282 ALA A CA 1
ATOM 2098 C C . ALA A 1 282 ? 0.188 7.548 21.478 1.00 91.25 282 ALA A C 1
ATOM 2100 O O . ALA A 1 282 ? -0.535 8.073 22.322 1.00 91.25 282 ALA A O 1
ATOM 2101 N N . THR A 1 283 ? 0.068 7.846 20.183 1.00 93.31 283 THR A N 1
ATOM 2102 C CA . THR A 1 283 ? -0.836 8.881 19.655 1.00 93.31 283 THR A CA 1
ATOM 2103 C C . THR A 1 283 ? -2.151 8.329 19.107 1.00 93.31 283 THR A C 1
ATOM 2105 O O . THR A 1 283 ? -3.047 9.108 18.767 1.00 93.31 283 THR A O 1
ATOM 2108 N N . LEU A 1 284 ? -2.325 7.003 19.080 1.00 94.75 284 LEU A N 1
ATOM 2109 C CA . LEU A 1 284 ? -3.507 6.374 18.487 1.00 94.75 284 LEU A CA 1
ATOM 2110 C C . LEU A 1 284 ? -4.809 6.729 19.206 1.00 94.75 284 LEU A C 1
ATOM 2112 O O . LEU A 1 284 ? -5.832 6.866 18.544 1.00 94.75 284 LEU A O 1
ATOM 2116 N N . GLU A 1 285 ? -4.798 6.926 20.528 1.00 93.56 285 GLU A N 1
ATOM 2117 C CA . GLU A 1 285 ? -6.010 7.304 21.274 1.00 93.56 285 GLU A CA 1
ATOM 2118 C C . GLU A 1 285 ? -6.503 8.699 20.867 1.00 93.56 285 GLU A C 1
ATOM 2120 O O . GLU A 1 285 ? -7.698 8.917 20.645 1.00 93.56 285 GLU A O 1
ATOM 2125 N N . ARG A 1 286 ? -5.566 9.636 20.685 1.00 93.81 286 ARG A N 1
ATOM 2126 C CA . ARG A 1 286 ? -5.854 10.995 20.213 1.00 93.81 286 ARG A CA 1
ATOM 2127 C C . ARG A 1 286 ? -6.380 10.971 18.782 1.00 93.81 286 ARG A C 1
ATOM 2129 O O . ARG A 1 286 ? -7.398 11.597 18.496 1.00 93.81 286 ARG A O 1
ATOM 2136 N N . LEU A 1 287 ? -5.731 10.205 17.903 1.00 95.88 287 LEU A N 1
ATOM 2137 C CA . LEU A 1 287 ? -6.170 10.024 16.520 1.00 95.88 287 LEU A CA 1
ATOM 2138 C C . LEU A 1 287 ? -7.566 9.389 16.450 1.00 95.88 287 LEU A C 1
ATOM 2140 O O . LEU A 1 287 ? -8.432 9.896 15.743 1.00 95.88 287 LEU A O 1
ATOM 2144 N N . LEU A 1 288 ? -7.819 8.329 17.221 1.00 96.31 288 LEU A N 1
ATOM 2145 C CA . LEU A 1 288 ? -9.119 7.660 17.308 1.00 96.31 288 LEU A CA 1
ATOM 2146 C C . LEU A 1 288 ? -10.223 8.627 17.757 1.00 96.31 288 LEU A C 1
ATOM 2148 O O . LEU A 1 288 ? -11.297 8.664 17.153 1.00 96.31 288 LEU A O 1
ATOM 2152 N N . THR A 1 289 ? -9.944 9.431 18.782 1.00 95.25 289 THR A N 1
ATOM 2153 C CA . THR A 1 289 ? -10.857 10.458 19.304 1.00 95.25 289 THR A CA 1
ATOM 2154 C C . THR A 1 289 ? -11.157 11.521 18.244 1.00 95.25 289 THR A C 1
ATOM 2156 O O . THR A 1 289 ? -12.321 11.784 17.937 1.00 95.25 289 THR A O 1
ATOM 2159 N N . ALA A 1 290 ? -10.123 12.055 17.590 1.00 96.00 290 ALA A N 1
ATOM 2160 C CA . ALA A 1 290 ? -10.278 13.040 16.524 1.00 96.00 290 ALA A CA 1
ATOM 2161 C C . ALA A 1 290 ? -11.066 12.478 15.329 1.00 96.00 290 ALA A C 1
ATOM 2163 O O . ALA A 1 290 ? -11.987 13.121 14.831 1.00 96.00 290 ALA A O 1
ATOM 2164 N N . MET A 1 291 ? -10.790 11.235 14.921 1.00 96.31 291 MET A N 1
ATOM 2165 C CA . MET A 1 291 ? -11.540 10.564 13.861 1.00 96.31 291 MET A CA 1
ATOM 2166 C C . MET A 1 291 ? -13.014 10.364 14.233 1.00 96.31 291 MET A C 1
ATOM 2168 O O . MET A 1 291 ? -13.863 10.382 13.343 1.00 96.31 291 MET A O 1
ATOM 2172 N N . ARG A 1 292 ? -13.371 10.200 15.510 1.00 96.75 292 ARG A N 1
ATOM 2173 C CA . ARG A 1 292 ? -14.777 10.135 15.954 1.00 96.75 292 ARG A CA 1
ATOM 2174 C C . ARG A 1 292 ? -15.500 11.491 15.907 1.00 96.75 292 ARG A C 1
ATOM 2176 O O . ARG A 1 292 ? -16.723 11.500 16.001 1.00 96.75 292 ARG A O 1
ATOM 2183 N N . GLY A 1 293 ? -14.780 12.586 15.655 1.00 95.31 293 GLY A N 1
ATOM 2184 C CA . GLY A 1 293 ? -15.314 13.947 15.571 1.00 95.31 293 GLY A CA 1
ATOM 2185 C C . GLY A 1 293 ? -15.036 14.795 16.814 1.00 95.31 293 GLY A C 1
ATOM 2186 O O . GLY A 1 293 ? -15.398 15.968 16.841 1.00 95.31 293 GLY A O 1
ATOM 2187 N N . ASP A 1 294 ? -14.354 14.239 17.816 1.00 92.00 294 ASP A N 1
ATOM 2188 C CA . ASP A 1 294 ? -14.070 14.903 19.090 1.00 92.00 294 ASP A CA 1
ATOM 2189 C C . ASP A 1 294 ? -12.701 15.616 19.055 1.00 92.00 294 ASP A C 1
ATOM 2191 O O . ASP A 1 294 ? -11.857 15.451 19.931 1.00 92.00 294 ASP A O 1
ATOM 2195 N N . ALA A 1 295 ? -12.450 16.409 18.008 1.00 78.44 295 ALA A N 1
ATOM 2196 C CA . ALA A 1 295 ? -11.150 17.038 17.733 1.00 78.44 295 ALA A CA 1
ATOM 2197 C C . ALA A 1 295 ? -10.975 18.444 18.352 1.00 78.44 295 ALA A C 1
ATOM 2199 O O . ALA A 1 295 ? -10.204 19.247 17.830 1.00 78.44 295 ALA A O 1
ATOM 2200 N N . ALA A 1 296 ? -11.700 18.771 19.431 1.00 69.50 296 ALA A N 1
ATOM 2201 C CA . ALA A 1 296 ? -11.811 20.144 19.945 1.00 69.50 296 ALA A CA 1
ATOM 2202 C C . ALA A 1 296 ? -10.461 20.815 20.287 1.00 69.50 296 ALA A C 1
ATOM 2204 O O . ALA A 1 296 ? -10.362 22.034 20.174 1.00 69.50 296 ALA A O 1
ATOM 2205 N N . ASP A 1 297 ? -9.437 20.020 20.621 1.00 77.06 297 ASP A N 1
ATOM 2206 C CA . ASP A 1 297 ? -8.094 20.477 21.005 1.00 77.06 297 ASP A CA 1
ATOM 2207 C C . ASP A 1 297 ? -6.975 19.816 20.165 1.00 77.06 297 ASP A C 1
ATOM 2209 O O . ASP A 1 297 ? -5.868 19.589 20.656 1.00 77.06 297 ASP A O 1
ATOM 2213 N N . ALA A 1 298 ? -7.255 19.429 18.915 1.00 76.75 298 ALA A N 1
ATOM 2214 C CA . ALA A 1 298 ? -6.247 18.787 18.070 1.00 76.75 298 ALA A CA 1
ATOM 2215 C C . ALA A 1 298 ? -5.073 19.738 17.754 1.00 76.75 298 ALA A C 1
ATOM 2217 O O . ALA A 1 298 ? -5.280 20.889 17.375 1.00 76.75 298 ALA A O 1
ATOM 2218 N N . GLU A 1 299 ? -3.841 19.232 17.873 1.00 81.44 299 GLU A N 1
ATOM 2219 C CA . GLU A 1 299 ? -2.632 19.896 17.361 1.00 81.44 299 GLU A CA 1
ATOM 2220 C C . GLU A 1 299 ? -2.749 20.180 15.857 1.00 81.44 299 GLU A C 1
ATOM 2222 O O . GLU A 1 299 ? -3.441 19.450 15.143 1.00 81.44 299 GLU A O 1
ATOM 2227 N N . ASP A 1 300 ? -2.023 21.194 15.376 1.00 89.12 300 ASP A N 1
ATOM 2228 C CA . ASP A 1 300 ? -2.119 21.703 14.001 1.00 89.12 300 ASP A CA 1
ATOM 2229 C C . ASP A 1 300 ? -2.027 20.588 12.939 1.00 89.12 300 ASP A C 1
ATOM 2231 O O . ASP A 1 300 ? -2.872 20.508 12.043 1.00 89.12 300 ASP A O 1
ATOM 2235 N N . ASP A 1 301 ? -1.066 19.668 13.075 1.00 95.44 301 ASP A N 1
ATOM 2236 C CA . ASP A 1 301 ? -0.873 18.568 12.122 1.00 95.44 301 ASP A CA 1
ATOM 2237 C C . ASP A 1 301 ? -1.956 17.481 12.219 1.00 95.44 301 ASP A C 1
ATOM 2239 O O . ASP A 1 301 ? -2.365 16.936 11.191 1.00 95.44 301 ASP A O 1
ATOM 2243 N N . LEU A 1 302 ? -2.471 17.181 13.420 1.00 95.44 302 LEU A N 1
ATOM 2244 C CA . LEU A 1 302 ? -3.587 16.242 13.592 1.00 95.44 302 LEU A CA 1
ATOM 2245 C C . LEU A 1 302 ? -4.878 16.830 13.011 1.00 95.44 302 LEU A C 1
ATOM 2247 O O . LEU A 1 302 ? -5.597 16.140 12.290 1.00 95.44 302 LEU A O 1
ATOM 2251 N N . ALA A 1 303 ? -5.161 18.107 13.276 1.00 95.25 303 ALA A N 1
ATOM 2252 C CA . ALA A 1 303 ? -6.307 18.801 12.698 1.00 95.25 303 ALA A CA 1
ATOM 2253 C C . ALA A 1 303 ? -6.222 18.825 11.163 1.00 95.25 303 ALA A C 1
ATOM 2255 O O . ALA A 1 303 ? -7.209 18.545 10.476 1.00 95.25 303 ALA A O 1
ATOM 2256 N N . GLN A 1 304 ? -5.030 19.088 10.618 1.00 95.88 304 GLN A N 1
ATOM 2257 C CA . GLN A 1 304 ? -4.799 19.054 9.178 1.00 95.88 304 GLN A CA 1
ATOM 2258 C C . GLN A 1 304 ? -4.937 17.639 8.599 1.00 95.88 304 GLN A C 1
ATOM 2260 O O . GLN A 1 304 ? -5.507 17.501 7.522 1.00 95.88 304 GLN A O 1
ATOM 2265 N N . LEU A 1 305 ? -4.481 16.590 9.298 1.00 97.12 305 LEU A N 1
ATOM 2266 C CA . LEU A 1 305 ? -4.710 15.198 8.894 1.00 97.12 305 LEU A CA 1
ATOM 2267 C C . LEU A 1 305 ? -6.208 14.887 8.783 1.00 97.12 305 LEU A C 1
ATOM 2269 O O . LEU A 1 305 ? -6.639 14.333 7.775 1.00 97.12 305 LEU A O 1
ATOM 2273 N N . ILE A 1 306 ? -7.012 15.249 9.789 1.00 97.50 306 ILE A N 1
ATOM 2274 C CA . ILE A 1 306 ? -8.463 15.009 9.750 1.00 97.50 306 ILE A CA 1
ATOM 2275 C C . ILE A 1 306 ? -9.101 15.731 8.559 1.00 97.50 306 ILE A C 1
ATOM 2277 O O . ILE A 1 306 ? -9.885 15.122 7.834 1.00 97.50 306 ILE A O 1
ATOM 2281 N N . LYS A 1 307 ? -8.708 16.983 8.301 1.00 96.44 307 LYS A N 1
ATOM 2282 C CA . LYS A 1 307 ? -9.171 17.743 7.135 1.00 96.44 307 LYS A CA 1
ATOM 2283 C C . LYS A 1 307 ? -8.787 17.071 5.810 1.00 96.44 307 LYS A C 1
ATOM 2285 O O . LYS A 1 307 ? -9.638 16.923 4.938 1.00 96.44 307 LYS A O 1
ATOM 2290 N N . ASP A 1 308 ? -7.539 16.631 5.664 1.00 97.12 308 ASP A N 1
ATOM 2291 C CA . ASP A 1 308 ? -7.061 15.951 4.453 1.00 97.12 308 ASP A CA 1
ATOM 2292 C C . ASP A 1 308 ? -7.810 14.620 4.226 1.00 97.12 308 ASP A C 1
ATOM 2294 O O . ASP A 1 308 ? -8.172 14.295 3.096 1.00 97.12 308 ASP A O 1
ATOM 2298 N N . LEU A 1 309 ? -8.122 13.873 5.295 1.00 97.19 309 LEU A N 1
ATOM 2299 C CA . LEU A 1 309 ? -8.931 12.644 5.236 1.00 97.19 309 LEU A CA 1
ATOM 2300 C C . LEU A 1 309 ? -10.398 12.885 4.842 1.00 97.19 309 LEU A C 1
ATOM 2302 O O . LEU A 1 309 ? -11.075 11.943 4.421 1.00 97.19 309 LEU A O 1
ATOM 2306 N N . GLU A 1 310 ? -10.919 14.095 5.038 1.00 96.88 310 GLU A N 1
ATOM 2307 C CA . GLU A 1 310 ? -12.259 14.508 4.604 1.00 96.88 310 GLU A CA 1
ATOM 2308 C C . GLU A 1 310 ? -12.280 15.017 3.155 1.00 96.88 310 GLU A C 1
ATOM 2310 O O . GLU A 1 310 ? -13.326 14.958 2.509 1.00 96.88 310 GLU A O 1
ATOM 2315 N N . GLU A 1 311 ? -11.142 15.490 2.638 1.00 96.56 311 GLU A N 1
ATOM 2316 C CA . GLU A 1 311 ? -10.999 16.004 1.270 1.00 96.56 311 GLU A CA 1
ATOM 2317 C C . GLU A 1 311 ? -10.935 14.881 0.217 1.00 96.56 311 GLU A C 1
ATOM 2319 O O . GLU A 1 311 ? -11.366 15.082 -0.922 1.00 96.56 311 GLU A O 1
ATOM 2324 N N . VAL A 1 312 ? -10.448 13.690 0.587 1.00 97.06 312 VAL A N 1
ATOM 2325 C CA . VAL A 1 312 ? -10.332 12.531 -0.318 1.00 97.06 312 VAL A CA 1
ATOM 2326 C C . VAL A 1 312 ? -11.408 11.462 -0.073 1.00 97.06 312 VAL A C 1
ATOM 2328 O O . VAL A 1 312 ? -11.895 11.309 1.052 1.00 97.06 312 VAL A O 1
ATOM 2331 N N . PRO A 1 313 ? -11.766 10.654 -1.093 1.00 97.00 313 PRO A N 1
ATOM 2332 C CA . PRO A 1 313 ? -12.547 9.439 -0.890 1.00 97.00 313 PRO A CA 1
ATOM 2333 C C . PRO A 1 313 ? -11.880 8.497 0.112 1.00 97.00 313 PRO A C 1
ATOM 2335 O O . PRO A 1 313 ? -10.655 8.450 0.244 1.00 97.00 313 PRO A O 1
ATOM 2338 N N . ARG A 1 314 ? -12.690 7.704 0.815 1.00 97.31 314 ARG A N 1
ATOM 2339 C CA . ARG A 1 314 ? -12.211 6.862 1.920 1.00 97.31 314 ARG A CA 1
ATOM 2340 C C . ARG A 1 314 ? -11.224 5.801 1.436 1.00 97.31 314 ARG A C 1
ATOM 2342 O O . ARG A 1 314 ? -10.226 5.555 2.109 1.00 97.31 314 ARG A O 1
ATOM 2349 N N . GLU A 1 315 ? -11.456 5.262 0.244 1.00 96.88 315 GLU A N 1
ATOM 2350 C CA . GLU A 1 315 ? -10.610 4.290 -0.445 1.00 96.88 315 GLU A CA 1
ATOM 2351 C C . GLU A 1 315 ? -9.263 4.852 -0.934 1.00 96.88 315 GLU A C 1
ATOM 2353 O O . GLU A 1 315 ? -8.389 4.070 -1.312 1.00 96.88 315 GLU A O 1
ATOM 2358 N N . SER A 1 316 ? -9.096 6.178 -0.912 1.00 97.62 316 SER A N 1
ATOM 2359 C CA . SER A 1 316 ? -7.858 6.895 -1.242 1.00 97.62 316 SER A CA 1
ATOM 2360 C C . SER A 1 316 ? -7.058 7.289 0.005 1.00 97.62 316 SER A C 1
ATOM 2362 O O . SER A 1 316 ? -6.098 8.052 -0.083 1.00 97.62 316 SER A O 1
ATOM 2364 N N . ALA A 1 317 ? -7.423 6.758 1.174 1.00 98.12 317 ALA A N 1
ATOM 2365 C CA . ALA A 1 317 ? -6.660 6.911 2.403 1.00 98.12 317 ALA A CA 1
ATOM 2366 C C . ALA A 1 317 ? -6.194 5.554 2.944 1.00 98.12 317 ALA A C 1
ATOM 2368 O O . ALA A 1 317 ? -6.959 4.583 2.986 1.00 98.12 317 ALA A O 1
ATOM 2369 N N . VAL A 1 318 ? -4.936 5.507 3.385 1.00 98.44 318 VAL A N 1
ATOM 2370 C CA . VAL A 1 318 ? -4.294 4.309 3.938 1.00 98.44 318 VAL A CA 1
ATOM 2371 C C . VAL A 1 318 ? -3.606 4.578 5.261 1.00 98.44 318 VAL A C 1
ATOM 2373 O O . VAL A 1 318 ? -2.914 5.580 5.431 1.00 98.44 318 VAL A O 1
ATOM 2376 N N . PHE A 1 319 ? -3.770 3.629 6.174 1.00 98.44 319 PHE A N 1
ATOM 2377 C CA . PHE A 1 319 ? -3.086 3.582 7.456 1.00 98.44 319 PHE A CA 1
ATOM 2378 C C . PHE A 1 319 ? -2.131 2.391 7.445 1.00 98.44 319 PHE A C 1
ATOM 2380 O O . PHE A 1 319 ? -2.556 1.235 7.465 1.00 98.44 319 PHE A O 1
ATOM 2387 N N . ASN A 1 320 ? -0.840 2.680 7.342 1.00 98.12 320 ASN A N 1
ATOM 2388 C CA . ASN A 1 320 ? 0.219 1.687 7.273 1.00 98.12 320 ASN A CA 1
ATOM 2389 C C . ASN A 1 320 ? 0.790 1.440 8.670 1.00 98.12 320 ASN A C 1
ATOM 2391 O O . ASN A 1 320 ? 1.498 2.297 9.198 1.00 98.12 320 ASN A O 1
ATOM 2395 N N . TRP A 1 321 ? 0.513 0.274 9.253 1.00 97.38 321 TRP A N 1
ATOM 2396 C CA . TRP A 1 321 ? 1.267 -0.210 10.405 1.00 97.38 321 TRP A CA 1
ATOM 2397 C C . TRP A 1 321 ? 2.614 -0.710 9.913 1.00 97.38 321 TRP A C 1
ATOM 2399 O O . TRP A 1 321 ? 2.745 -1.819 9.394 1.00 97.38 321 TRP A O 1
ATOM 2409 N N . GLU A 1 322 ? 3.611 0.145 10.062 1.00 94.94 322 GLU A N 1
ATOM 2410 C CA . GLU A 1 322 ? 4.946 -0.084 9.544 1.00 94.94 322 GLU A CA 1
ATOM 2411 C C . GLU A 1 322 ? 5.671 -1.180 10.332 1.00 94.94 322 GLU A C 1
ATOM 2413 O O . GLU A 1 322 ? 5.500 -1.332 11.549 1.00 94.94 322 GLU A O 1
ATOM 2418 N N . CYS A 1 323 ? 6.535 -1.922 9.644 1.00 94.56 323 CYS A N 1
ATOM 2419 C CA . CYS A 1 323 ? 7.470 -2.826 10.287 1.00 94.56 323 CYS A CA 1
ATOM 2420 C C . CYS A 1 323 ? 8.464 -2.018 11.136 1.00 94.56 323 CYS A C 1
ATOM 2422 O O . CYS A 1 323 ? 9.312 -1.290 10.619 1.00 94.56 323 CYS A O 1
ATOM 2424 N N . CYS A 1 324 ? 8.349 -2.130 12.459 1.00 94.25 324 CYS A N 1
ATOM 2425 C CA . CYS A 1 324 ? 9.174 -1.400 13.417 1.00 94.25 324 CYS A CA 1
ATOM 2426 C C . CYS A 1 324 ? 9.456 -2.235 14.672 1.00 94.25 324 CYS A C 1
ATOM 2428 O O . CYS A 1 324 ? 8.805 -3.254 14.916 1.00 94.25 324 CYS A O 1
ATOM 2430 N N . SER A 1 325 ? 10.415 -1.798 15.493 1.00 92.62 325 SER A N 1
ATOM 2431 C CA . SER A 1 325 ? 10.851 -2.534 16.692 1.00 92.62 325 SER A CA 1
ATOM 2432 C C . SER A 1 325 ? 9.760 -2.679 17.759 1.00 92.62 325 SER A C 1
ATOM 2434 O O . SER A 1 325 ? 9.860 -3.519 18.648 1.00 92.62 325 SER A O 1
ATOM 2436 N N . ALA A 1 326 ? 8.688 -1.884 17.688 1.00 90.56 326 ALA A N 1
ATOM 2437 C CA . ALA A 1 326 ? 7.525 -2.051 18.555 1.00 90.56 326 ALA A CA 1
ATOM 2438 C C . ALA A 1 326 ? 6.578 -3.188 18.133 1.00 90.56 326 ALA A C 1
ATOM 2440 O O . ALA A 1 326 ? 5.641 -3.471 18.873 1.00 90.56 326 ALA A O 1
ATOM 2441 N N . CYS A 1 327 ? 6.790 -3.824 16.977 1.00 88.56 327 CYS A N 1
ATOM 2442 C CA . CYS A 1 327 ? 5.992 -4.962 16.499 1.00 88.56 327 CYS A CA 1
ATOM 2443 C C . CYS A 1 327 ? 6.704 -6.318 16.699 1.00 88.56 327 CYS A C 1
ATOM 2445 O O . CYS A 1 327 ? 6.371 -7.311 16.050 1.00 88.56 327 CYS A O 1
ATOM 2447 N N . GLU A 1 328 ? 7.731 -6.368 17.549 1.00 80.50 328 GLU A N 1
ATOM 2448 C CA . GLU A 1 328 ? 8.509 -7.583 17.792 1.00 80.50 328 GLU A CA 1
ATOM 2449 C C . GLU A 1 328 ? 7.725 -8.646 18.588 1.00 80.50 328 GLU A C 1
ATOM 2451 O O . GLU A 1 328 ? 6.738 -8.368 19.263 1.00 80.50 328 GLU A O 1
ATOM 2456 N N . ALA A 1 329 ? 8.177 -9.903 18.501 1.00 80.50 329 ALA A N 1
ATOM 2457 C CA . ALA A 1 329 ? 7.668 -11.032 19.292 1.00 80.50 329 ALA A CA 1
ATOM 2458 C C . ALA A 1 329 ? 6.142 -11.276 19.213 1.00 80.50 329 ALA A C 1
ATOM 2460 O O . ALA A 1 329 ? 5.530 -11.743 20.174 1.00 80.50 329 ALA A O 1
ATOM 2461 N N . HIS A 1 330 ? 5.546 -11.042 18.039 1.00 85.25 330 HIS A N 1
ATOM 2462 C CA . HIS A 1 330 ? 4.118 -11.259 17.767 1.00 85.25 330 HIS A CA 1
ATOM 2463 C C . HIS A 1 330 ? 3.184 -10.385 18.618 1.00 85.25 330 HIS A C 1
ATOM 2465 O O . HIS A 1 330 ? 2.047 -10.779 18.887 1.00 85.25 330 HIS A O 1
ATOM 2471 N N . HIS A 1 331 ? 3.633 -9.197 19.028 1.00 87.38 331 HIS A N 1
ATOM 2472 C CA . HIS A 1 331 ? 2.781 -8.243 19.723 1.00 87.38 331 HIS A CA 1
ATOM 2473 C C . HIS A 1 331 ? 3.052 -6.793 19.327 1.00 87.38 331 HIS A C 1
ATOM 2475 O O . HIS A 1 331 ? 4.155 -6.438 18.926 1.00 87.38 331 HIS A O 1
ATOM 2481 N N . PHE A 1 332 ? 2.047 -5.936 19.496 1.00 86.44 332 PHE A N 1
ATOM 2482 C CA . PHE A 1 332 ? 2.221 -4.489 19.406 1.00 86.44 332 PHE A CA 1
ATOM 2483 C C . PHE A 1 332 ? 2.659 -3.899 20.756 1.00 86.44 332 PHE A C 1
ATOM 2485 O O . PHE A 1 332 ? 2.142 -4.262 21.815 1.00 86.44 332 PHE A O 1
ATOM 2492 N N . GLY A 1 333 ? 3.619 -2.974 20.710 1.00 81.38 333 GLY A N 1
ATOM 2493 C CA . GLY A 1 333 ? 4.142 -2.230 21.856 1.00 81.38 333 GLY A CA 1
ATOM 2494 C C . GLY A 1 333 ? 5.077 -3.030 22.774 1.00 81.38 333 GLY A C 1
ATOM 2495 O O . GLY A 1 333 ? 5.163 -4.253 22.720 1.00 81.38 333 GLY A O 1
ATOM 2496 N N . TYR A 1 334 ? 5.759 -2.334 23.690 1.00 74.62 334 TYR A N 1
ATOM 2497 C CA . TYR A 1 334 ? 6.727 -2.920 24.639 1.00 74.62 334 TYR A CA 1
ATOM 2498 C C . TYR A 1 334 ? 6.086 -3.657 25.840 1.00 74.62 334 TYR A C 1
ATOM 2500 O O . TYR A 1 334 ? 6.751 -3.909 26.843 1.00 74.62 334 TYR A O 1
ATOM 2508 N N . GLY A 1 335 ? 4.794 -3.994 25.759 1.00 64.75 335 GLY A N 1
ATOM 2509 C CA . GLY A 1 335 ? 4.001 -4.557 26.861 1.00 64.75 335 GLY A CA 1
ATOM 2510 C C . GLY A 1 335 ? 3.150 -5.779 26.508 1.00 64.75 335 GLY A C 1
ATOM 2511 O O . GLY A 1 335 ? 2.467 -6.299 27.387 1.00 64.75 335 GLY A O 1
ATOM 2512 N N . GLY A 1 336 ? 3.194 -6.265 25.261 1.00 57.94 336 GLY A N 1
ATOM 2513 C CA . GLY A 1 336 ? 2.637 -7.576 24.914 1.00 57.94 336 GLY A CA 1
ATOM 2514 C C . GLY A 1 336 ? 1.128 -7.649 24.653 1.00 57.94 336 GLY A C 1
ATOM 2515 O O . GLY A 1 336 ? 0.604 -8.757 24.564 1.00 57.94 336 GLY A O 1
ATOM 2516 N N . SER A 1 337 ? 0.410 -6.533 24.491 1.00 59.44 337 SER A N 1
ATOM 2517 C CA . SER A 1 337 ? -1.020 -6.550 24.138 1.00 59.44 337 SER A CA 1
ATOM 2518 C C . SER A 1 337 ? -1.309 -5.628 22.963 1.00 59.44 337 SER A C 1
ATOM 2520 O O . SER A 1 337 ? -0.958 -4.452 23.031 1.00 59.44 337 SER A O 1
ATOM 2522 N N . PHE A 1 338 ? -2.005 -6.144 21.944 1.00 68.44 338 PHE A N 1
ATOM 2523 C CA . PHE A 1 338 ? -2.712 -5.316 20.972 1.00 68.44 338 PHE A CA 1
ATOM 2524 C C . PHE A 1 338 ? -3.719 -4.533 21.778 1.00 68.44 338 PHE A C 1
ATOM 2526 O O . PHE A 1 338 ? -4.692 -5.100 22.288 1.00 68.44 338 PHE A O 1
ATOM 2533 N N . ASP A 1 339 ? -3.386 -3.277 22.039 1.00 82.69 339 ASP A N 1
ATOM 2534 C CA . ASP A 1 339 ? -4.207 -2.487 22.922 1.00 82.69 339 ASP A CA 1
ATOM 2535 C C . ASP A 1 339 ? -5.592 -2.310 22.291 1.00 82.69 339 ASP A C 1
ATOM 2537 O O . ASP A 1 339 ? -5.796 -2.411 21.073 1.00 82.69 339 ASP A O 1
ATOM 2541 N N . ALA A 1 340 ? -6.583 -2.111 23.157 1.00 89.81 340 ALA A N 1
ATOM 2542 C CA . ALA A 1 340 ? -7.955 -1.911 22.713 1.00 89.81 340 ALA A CA 1
ATOM 2543 C C . ALA A 1 340 ? -8.033 -0.764 21.693 1.00 89.81 340 ALA A C 1
ATOM 2545 O O . ALA A 1 340 ? -8.782 -0.855 20.727 1.00 89.81 340 ALA A O 1
ATOM 2546 N N . THR A 1 341 ? -7.194 0.261 21.857 1.00 93.12 341 THR A N 1
ATOM 2547 C CA . THR A 1 341 ? -7.094 1.419 20.970 1.00 93.12 341 THR A CA 1
ATOM 2548 C C . THR A 1 341 ? -6.716 1.041 19.541 1.00 93.12 341 THR A C 1
ATOM 2550 O O . THR A 1 341 ? -7.379 1.488 18.607 1.00 93.12 341 THR A O 1
ATOM 2553 N N . THR A 1 342 ? -5.698 0.204 19.341 1.00 94.25 342 THR A N 1
ATOM 2554 C CA . THR A 1 342 ? -5.253 -0.219 18.011 1.00 94.25 342 THR A CA 1
ATOM 2555 C C . THR A 1 342 ? -6.340 -1.058 17.351 1.00 94.25 342 THR A C 1
ATOM 2557 O O . THR A 1 342 ? -6.702 -0.789 16.209 1.00 94.25 342 THR A O 1
ATOM 2560 N N . ALA A 1 343 ? -6.953 -1.992 18.087 1.00 94.94 343 ALA A N 1
ATOM 2561 C CA . ALA A 1 343 ? -8.074 -2.782 17.579 1.00 94.94 343 ALA A CA 1
ATOM 2562 C C . ALA A 1 343 ? -9.286 -1.929 17.194 1.00 94.94 343 ALA A C 1
ATOM 2564 O O . ALA A 1 343 ? -9.875 -2.126 16.127 1.00 94.94 343 ALA A O 1
ATOM 2565 N N . GLU A 1 344 ? -9.659 -0.980 18.051 1.00 96.06 344 GLU A N 1
ATOM 2566 C CA . GLU A 1 344 ? -10.765 -0.060 17.812 1.00 96.06 344 GLU A CA 1
ATOM 2567 C C . GLU A 1 344 ? -10.491 0.859 16.626 1.00 96.06 344 GLU A C 1
ATOM 2569 O O . GLU A 1 344 ? -11.385 1.064 15.805 1.00 96.06 344 GLU A O 1
ATOM 2574 N N . LEU A 1 345 ? -9.268 1.378 16.502 1.00 97.44 345 LEU A N 1
ATOM 2575 C CA . LEU A 1 345 ? -8.880 2.219 15.380 1.00 97.44 345 LEU A CA 1
ATOM 2576 C C . LEU A 1 345 ? -8.867 1.423 14.077 1.00 97.44 345 LEU A C 1
ATOM 2578 O O . LEU A 1 345 ? -9.520 1.840 13.125 1.00 97.44 345 LEU A O 1
ATOM 2582 N N . THR A 1 346 ? -8.220 0.254 14.024 1.00 98.00 346 THR A N 1
ATOM 2583 C CA . THR A 1 346 ? -8.234 -0.607 12.829 1.00 98.00 346 THR A CA 1
ATOM 2584 C C . THR A 1 346 ? -9.669 -0.930 12.406 1.00 98.00 346 THR A C 1
ATOM 2586 O O . THR A 1 346 ? -10.009 -0.791 11.230 1.00 98.00 346 THR A O 1
ATOM 2589 N N . LYS A 1 347 ? -10.545 -1.288 13.356 1.00 97.94 347 LYS A N 1
ATOM 2590 C CA . LYS A 1 347 ? -11.958 -1.559 13.065 1.00 97.94 347 LYS A CA 1
ATOM 2591 C C . LYS A 1 347 ? -12.690 -0.321 12.547 1.00 97.94 347 LYS A C 1
ATOM 2593 O O . LYS A 1 347 ? -13.391 -0.425 11.545 1.00 97.94 347 LYS A O 1
ATOM 2598 N N . LEU A 1 348 ? -12.509 0.840 13.182 1.00 98.38 348 LEU A N 1
ATOM 2599 C CA . LEU A 1 348 ? -13.117 2.102 12.748 1.00 98.38 348 LEU A CA 1
ATOM 2600 C C . LEU A 1 348 ? -12.704 2.463 11.317 1.00 98.38 348 LEU A C 1
ATOM 2602 O O . LEU A 1 348 ? -13.537 2.904 10.527 1.00 98.38 348 LEU A O 1
ATOM 2606 N N . LEU A 1 349 ? -11.426 2.281 10.985 1.00 98.50 349 LEU A N 1
ATOM 2607 C CA . LEU A 1 349 ? -10.887 2.571 9.661 1.00 98.50 349 LEU A CA 1
ATOM 2608 C C . LEU A 1 349 ? -11.522 1.684 8.591 1.00 98.50 349 LEU A C 1
ATOM 2610 O O . LEU A 1 349 ? -12.022 2.191 7.584 1.00 98.50 349 LEU A O 1
ATOM 2614 N N . LEU A 1 350 ? -11.572 0.377 8.847 1.00 98.62 350 LEU A N 1
ATOM 2615 C CA . LEU A 1 350 ? -12.214 -0.586 7.959 1.00 98.62 350 LEU A CA 1
ATOM 2616 C C . LEU A 1 350 ? -13.712 -0.296 7.809 1.00 98.62 350 LEU A C 1
ATOM 2618 O O . LEU A 1 350 ? -14.216 -0.254 6.690 1.00 98.62 350 LEU A O 1
ATOM 2622 N N . ASP A 1 351 ? -14.426 -0.007 8.896 1.00 98.44 351 ASP A N 1
ATOM 2623 C CA . ASP A 1 351 ? -1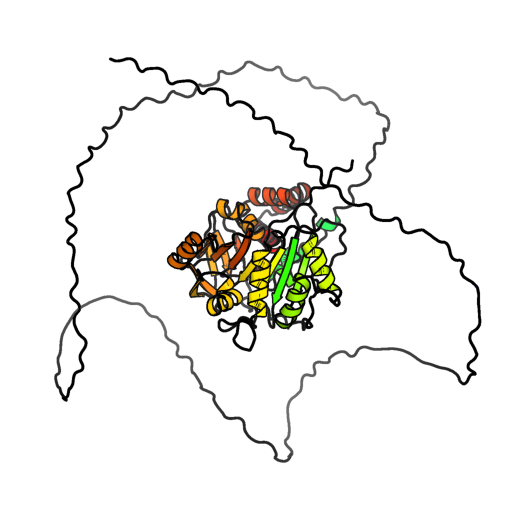5.857 0.333 8.856 1.00 98.44 351 ASP A CA 1
ATOM 2624 C C . ASP A 1 351 ? -16.153 1.593 8.040 1.00 98.44 351 ASP A C 1
ATOM 2626 O O . ASP A 1 351 ? -17.242 1.734 7.485 1.00 98.44 351 ASP A O 1
ATOM 2630 N N . ARG A 1 352 ? -15.179 2.500 7.936 1.00 98.00 352 ARG A N 1
ATOM 2631 C CA . ARG A 1 352 ? -15.281 3.734 7.152 1.00 98.00 352 ARG A CA 1
ATOM 2632 C C . ARG A 1 352 ? -14.834 3.602 5.703 1.00 98.00 352 ARG A C 1
ATOM 2634 O O . ARG A 1 352 ? -14.893 4.593 4.984 1.00 98.00 352 ARG A O 1
ATOM 2641 N N . GLY A 1 353 ? -14.408 2.421 5.265 1.00 98.00 353 GLY A N 1
ATOM 2642 C CA . GLY A 1 353 ? -13.973 2.209 3.885 1.00 98.00 353 GLY A CA 1
ATOM 2643 C C . GLY A 1 353 ? -12.501 2.536 3.622 1.00 98.00 353 GLY A C 1
ATOM 2644 O O . GLY A 1 353 ? -12.085 2.540 2.467 1.00 98.00 353 GLY A O 1
ATOM 2645 N N . HIS A 1 354 ? -11.709 2.809 4.663 1.00 98.44 354 HIS A N 1
ATOM 2646 C CA . HIS A 1 354 ? -10.276 3.061 4.513 1.00 98.44 354 HIS A CA 1
ATOM 2647 C C . HIS A 1 354 ? -9.492 1.773 4.245 1.00 98.44 354 HIS A C 1
ATOM 2649 O O . HIS A 1 354 ? -9.962 0.660 4.514 1.00 98.44 354 HIS A O 1
ATOM 2655 N N . MET A 1 355 ? -8.268 1.930 3.737 1.00 98.62 355 MET A N 1
ATOM 2656 C CA . MET A 1 355 ? -7.297 0.844 3.683 1.00 98.62 355 MET A CA 1
ATOM 2657 C C . MET A 1 355 ? -6.426 0.837 4.944 1.00 98.62 355 MET A C 1
ATOM 2659 O O . MET A 1 355 ? -5.960 1.879 5.400 1.00 98.62 355 MET A O 1
ATOM 2663 N N . VAL A 1 356 ? -6.164 -0.347 5.482 1.00 98.56 356 VAL A N 1
ATOM 2664 C CA . VAL A 1 356 ? -5.137 -0.589 6.497 1.00 98.56 356 VAL A CA 1
ATOM 2665 C C . VAL A 1 356 ? -4.112 -1.568 5.936 1.00 98.56 356 VAL A C 1
ATOM 2667 O O . VAL A 1 356 ? -4.479 -2.510 5.230 1.00 98.56 356 VAL A O 1
ATOM 2670 N N . MET A 1 357 ? -2.833 -1.347 6.217 1.00 98.19 357 MET A N 1
ATOM 2671 C CA . MET A 1 357 ? -1.746 -2.192 5.725 1.00 98.19 357 MET A CA 1
ATOM 2672 C C . MET A 1 357 ? -0.888 -2.691 6.884 1.00 98.19 357 MET A C 1
ATOM 2674 O O . MET A 1 357 ? -0.581 -1.924 7.793 1.00 98.19 357 MET A O 1
ATOM 2678 N N . PHE A 1 358 ? -0.524 -3.973 6.837 1.00 98.00 358 PHE A N 1
ATOM 2679 C CA . PHE A 1 358 ? 0.380 -4.623 7.784 1.00 98.00 358 PHE A CA 1
ATOM 2680 C C . PHE A 1 358 ? 1.431 -5.417 7.002 1.00 98.00 358 PHE A C 1
ATOM 2682 O O . PHE A 1 358 ? 1.084 -6.251 6.159 1.00 98.00 358 PHE A O 1
ATOM 2689 N N . SER A 1 359 ? 2.708 -5.170 7.279 1.00 95.81 359 SER A N 1
ATOM 2690 C CA . SER A 1 359 ? 3.850 -5.799 6.614 1.00 95.81 359 SER A CA 1
ATOM 2691 C C . SER A 1 359 ? 4.812 -6.414 7.628 1.00 95.81 359 SER A C 1
ATOM 2693 O O . SER A 1 359 ? 5.041 -5.880 8.714 1.00 95.81 359 SER A O 1
ATOM 2695 N N . ASP A 1 360 ? 5.358 -7.577 7.276 1.00 95.44 360 ASP A N 1
ATOM 2696 C CA . ASP A 1 360 ? 6.384 -8.289 8.042 1.00 95.44 360 ASP A CA 1
ATOM 2697 C C . ASP A 1 360 ? 6.096 -8.373 9.558 1.00 95.44 360 ASP A C 1
ATOM 2699 O O . ASP A 1 360 ? 5.173 -9.083 9.968 1.00 95.44 360 ASP A O 1
ATOM 2703 N N . PHE A 1 361 ? 6.836 -7.659 10.417 1.00 95.12 361 PHE A N 1
ATOM 2704 C CA . PHE A 1 361 ? 6.654 -7.742 11.870 1.00 95.12 361 PHE A CA 1
ATOM 2705 C C . PHE A 1 361 ? 5.307 -7.196 12.346 1.00 95.12 361 PHE A C 1
ATOM 2707 O O . PHE A 1 361 ? 4.716 -7.780 13.256 1.00 95.12 361 PHE A O 1
ATOM 2714 N N . SER A 1 362 ? 4.766 -6.145 11.721 1.00 96.12 362 SER A N 1
ATOM 2715 C CA . SER A 1 362 ? 3.430 -5.663 12.094 1.00 96.12 362 SER A CA 1
ATOM 2716 C C . SER A 1 362 ? 2.348 -6.679 11.714 1.00 96.12 362 SER A C 1
ATOM 2718 O O . SER A 1 362 ? 1.373 -6.849 12.448 1.00 96.12 362 SER A O 1
ATOM 2720 N N . LEU A 1 363 ? 2.559 -7.450 10.641 1.00 97.31 363 LEU A N 1
ATOM 2721 C CA . LEU A 1 363 ? 1.702 -8.583 10.299 1.00 97.31 363 LEU A CA 1
ATOM 2722 C C . LEU A 1 363 ? 1.853 -9.740 11.300 1.00 97.31 363 LEU A C 1
ATOM 2724 O O . LEU A 1 363 ? 0.841 -10.306 11.710 1.00 97.31 363 LEU A O 1
ATOM 2728 N N . LYS A 1 364 ? 3.070 -10.070 11.757 1.00 96.06 364 LYS A N 1
ATOM 2729 C CA . LYS A 1 364 ? 3.268 -11.073 12.829 1.00 96.06 364 LYS A CA 1
ATOM 2730 C C . LYS A 1 364 ? 2.510 -10.698 14.095 1.00 96.06 364 LYS A C 1
ATOM 2732 O O . LYS A 1 364 ? 1.850 -11.549 14.692 1.00 96.06 364 LYS A O 1
ATOM 2737 N N . ALA A 1 365 ? 2.596 -9.429 14.488 1.00 95.50 365 ALA A N 1
ATOM 2738 C CA . ALA A 1 365 ? 1.884 -8.901 15.640 1.00 95.50 365 ALA A CA 1
ATOM 2739 C C . ALA A 1 365 ? 0.363 -8.991 15.456 1.00 95.50 365 ALA A C 1
ATOM 2741 O O . ALA A 1 365 ? -0.335 -9.489 16.340 1.00 95.50 365 ALA A O 1
ATOM 2742 N N . LEU A 1 366 ? -0.150 -8.620 14.277 1.00 96.69 366 LEU A N 1
ATOM 2743 C CA . LEU A 1 366 ? -1.573 -8.747 13.959 1.00 96.69 366 LEU A CA 1
ATOM 2744 C C . LEU A 1 366 ? -2.050 -10.206 13.994 1.00 96.69 366 LEU A C 1
ATOM 2746 O O . LEU A 1 366 ? -3.117 -10.483 14.533 1.00 96.69 366 LEU A O 1
ATOM 2750 N N . ILE A 1 367 ? -1.272 -11.150 13.456 1.00 96.88 367 ILE A N 1
ATOM 2751 C CA . ILE A 1 367 ? -1.606 -12.582 13.486 1.00 96.88 367 ILE A CA 1
ATOM 2752 C C . ILE A 1 367 ? -1.663 -13.090 14.929 1.00 96.88 367 ILE A C 1
ATOM 2754 O O . ILE A 1 367 ? -2.615 -13.781 15.298 1.00 96.88 367 ILE A O 1
ATOM 2758 N N . GLY A 1 368 ? -0.662 -12.742 15.744 1.00 94.62 368 GLY A N 1
ATOM 2759 C CA . GLY A 1 368 ? -0.573 -13.159 17.144 1.00 94.62 368 GLY A CA 1
ATOM 2760 C C . GLY A 1 368 ? -1.684 -12.589 18.026 1.00 94.62 368 GLY A C 1
ATOM 2761 O O . GLY A 1 368 ? -2.046 -13.200 19.031 1.00 94.62 368 GLY A O 1
ATOM 2762 N N . GLN A 1 369 ? -2.249 -11.442 17.642 1.00 93.94 369 GLN A N 1
ATOM 2763 C CA . GLN A 1 369 ? -3.208 -10.687 18.448 1.00 93.94 369 GLN A CA 1
ATOM 2764 C C . GLN A 1 369 ? -4.488 -10.345 17.680 1.00 93.94 369 GLN A C 1
ATOM 2766 O O . GLN A 1 369 ? -5.111 -9.309 17.916 1.00 93.94 369 GLN A O 1
ATOM 2771 N N . TRP A 1 370 ? -4.883 -11.225 16.757 1.00 96.75 370 TRP A N 1
ATOM 2772 C CA . TRP A 1 370 ? -6.012 -10.991 15.867 1.00 96.75 370 TRP A CA 1
ATOM 2773 C C . TRP A 1 370 ? -7.300 -10.676 16.649 1.00 96.75 370 TRP A C 1
ATOM 2775 O O . TRP A 1 370 ? -7.779 -11.527 17.410 1.00 96.75 370 TRP A O 1
ATOM 2785 N N . PRO A 1 371 ? -7.913 -9.494 16.468 1.00 95.75 371 PRO A N 1
ATOM 2786 C CA . PRO A 1 371 ? -9.097 -9.117 17.223 1.00 95.75 371 PRO A CA 1
ATOM 2787 C C . PRO A 1 371 ? -10.329 -9.799 16.646 1.00 95.75 371 PRO A C 1
ATOM 2789 O O . PRO A 1 371 ? -10.563 -9.769 15.439 1.00 95.75 371 PRO A O 1
ATOM 2792 N N . ALA A 1 372 ? -11.204 -10.304 17.516 1.00 96.50 372 ALA A N 1
ATOM 2793 C CA . ALA A 1 372 ? -12.483 -10.876 17.090 1.00 96.50 372 ALA A CA 1
ATOM 2794 C C . ALA A 1 372 ? -13.371 -9.873 16.321 1.00 96.50 372 ALA A C 1
ATOM 2796 O O . ALA A 1 372 ? -14.211 -10.278 15.522 1.00 96.50 372 ALA A O 1
ATOM 2797 N N . THR A 1 373 ? -13.180 -8.565 16.526 1.00 96.50 373 THR A N 1
ATOM 2798 C CA . THR A 1 373 ? -13.901 -7.510 15.795 1.00 96.50 373 THR A CA 1
ATOM 2799 C C . THR A 1 373 ? -13.545 -7.449 14.309 1.00 96.50 373 THR A C 1
ATOM 2801 O O . THR A 1 373 ? -14.323 -6.881 13.545 1.00 96.50 373 THR A O 1
ATOM 2804 N N . LEU A 1 374 ? -12.420 -8.037 13.885 1.00 97.81 374 LEU A N 1
ATOM 2805 C CA . LEU A 1 374 ? -12.006 -8.125 12.479 1.00 97.81 374 LEU A CA 1
ATOM 2806 C C . LEU A 1 374 ? -12.542 -9.376 11.763 1.00 97.81 374 LEU A C 1
ATOM 2808 O O . LEU A 1 374 ? -12.220 -9.585 10.593 1.00 97.81 374 LEU A O 1
ATOM 2812 N N . GLY A 1 375 ? -13.351 -10.191 12.449 1.00 97.81 375 GLY A N 1
ATOM 2813 C CA . GLY A 1 375 ? -13.826 -11.485 11.963 1.00 97.81 375 GLY A CA 1
ATOM 2814 C C . GLY A 1 375 ? -12.856 -12.618 12.292 1.00 97.81 375 GLY A C 1
ATOM 2815 O O . GLY A 1 375 ? -11.961 -12.482 13.129 1.00 97.81 375 GLY A O 1
ATOM 2816 N N . GLN A 1 376 ? -13.034 -13.765 11.649 1.00 97.94 376 GLN A N 1
ATOM 2817 C CA . GLN A 1 376 ? -12.146 -14.913 11.817 1.00 97.94 376 GLN A CA 1
ATOM 2818 C C . GLN A 1 376 ? -10.772 -14.633 11.194 1.00 97.94 376 GLN A C 1
ATOM 2820 O O . GLN A 1 376 ? -10.706 -14.106 10.091 1.00 97.94 376 GLN A O 1
ATOM 2825 N N . ASN A 1 377 ? -9.677 -14.997 11.869 1.00 98.38 377 ASN A N 1
ATOM 2826 C CA . ASN A 1 377 ? -8.323 -14.806 11.339 1.00 98.38 377 ASN A CA 1
ATOM 2827 C C . ASN A 1 377 ? -8.057 -15.764 10.163 1.00 98.38 377 ASN A C 1
ATOM 2829 O O . ASN A 1 377 ? -8.044 -16.980 10.391 1.00 98.38 377 ASN A O 1
ATOM 2833 N N . PRO A 1 378 ? -7.820 -15.271 8.933 1.00 98.31 378 PRO A N 1
ATOM 2834 C CA . PRO A 1 378 ? -7.466 -16.134 7.816 1.00 98.31 378 PRO A CA 1
ATOM 2835 C C . PRO A 1 378 ? -5.963 -16.403 7.746 1.00 98.31 378 PRO A C 1
ATOM 2837 O O . PRO A 1 378 ? -5.547 -17.189 6.910 1.00 98.31 378 PRO A O 1
ATOM 2840 N N . PHE A 1 379 ? -5.130 -15.756 8.557 1.00 98.44 379 PHE A N 1
ATOM 2841 C CA . PHE A 1 379 ? -3.681 -15.800 8.425 1.00 98.44 379 PHE A CA 1
ATOM 2842 C C . PHE A 1 379 ? -3.036 -16.742 9.438 1.00 98.44 379 PHE A C 1
ATOM 2844 O O . PHE A 1 379 ? -3.447 -16.835 10.595 1.00 98.44 379 PHE A O 1
ATOM 2851 N N . ARG A 1 380 ? -1.960 -17.402 9.011 1.00 97.62 380 ARG A N 1
ATOM 2852 C CA . ARG A 1 380 ? -1.051 -18.140 9.892 1.00 97.62 380 ARG A CA 1
ATOM 2853 C C . ARG A 1 380 ? 0.394 -17.840 9.531 1.00 97.62 380 ARG A C 1
ATOM 2855 O O . ARG A 1 380 ? 0.744 -17.791 8.355 1.00 97.62 380 ARG A O 1
ATOM 2862 N N . GLU A 1 381 ? 1.244 -17.701 10.538 1.00 96.75 381 GLU A N 1
ATOM 2863 C CA . GLU A 1 381 ? 2.689 -17.707 10.329 1.00 96.75 381 GLU A CA 1
ATOM 2864 C C . GLU A 1 381 ? 3.157 -19.149 10.102 1.00 96.75 381 GLU A C 1
ATOM 2866 O O . GLU A 1 381 ? 2.850 -20.045 10.888 1.00 96.75 381 GLU A O 1
ATOM 2871 N N . VAL A 1 382 ? 3.879 -19.378 9.005 1.00 96.69 382 VAL A N 1
ATOM 2872 C CA . VAL A 1 382 ? 4.433 -20.692 8.635 1.00 96.69 382 VAL A CA 1
ATOM 2873 C C . VAL A 1 382 ? 5.956 -20.744 8.790 1.00 96.69 382 VAL A C 1
ATOM 2875 O O . VAL A 1 382 ? 6.562 -21.806 8.658 1.00 96.69 382 VAL A O 1
ATOM 2878 N N . GLY A 1 383 ? 6.588 -19.608 9.092 1.00 96.00 383 GLY A N 1
ATOM 2879 C CA . GLY A 1 383 ? 8.005 -19.513 9.418 1.00 96.00 383 GLY A CA 1
ATOM 2880 C C . GLY A 1 383 ? 8.575 -18.133 9.113 1.00 96.00 383 GLY A C 1
ATOM 2881 O O . GLY A 1 383 ? 7.856 -17.140 9.059 1.00 96.00 383 GLY A O 1
ATOM 2882 N N . ALA A 1 384 ? 9.881 -18.090 8.861 1.00 95.69 384 ALA A N 1
ATOM 2883 C CA . ALA A 1 384 ? 10.584 -16.882 8.449 1.00 95.69 384 ALA A CA 1
ATOM 2884 C C . ALA A 1 384 ? 11.550 -17.163 7.288 1.00 95.69 384 ALA A C 1
ATOM 2886 O O . ALA A 1 384 ? 11.941 -18.311 7.038 1.00 95.69 384 ALA A O 1
ATOM 2887 N N . VAL A 1 385 ? 11.909 -16.116 6.554 1.00 95.12 385 VAL A N 1
ATOM 2888 C CA . VAL A 1 385 ? 12.853 -16.116 5.434 1.00 95.12 385 VAL A CA 1
ATOM 2889 C C . VAL A 1 385 ? 13.838 -14.966 5.586 1.00 95.12 385 VAL A C 1
ATOM 2891 O O . VAL A 1 385 ? 13.520 -13.950 6.188 1.00 95.12 385 VAL A O 1
ATOM 2894 N N . SER A 1 386 ? 15.029 -15.148 5.028 1.00 95.25 386 SER A N 1
ATOM 2895 C CA . SER A 1 386 ? 16.032 -14.102 4.847 1.00 95.25 386 SER A CA 1
ATOM 2896 C C . SER A 1 386 ? 16.640 -14.273 3.453 1.00 95.25 386 SER A C 1
ATOM 2898 O O . SER A 1 386 ? 16.677 -15.394 2.936 1.00 95.25 386 SER A O 1
ATOM 2900 N N . GLY A 1 387 ? 17.166 -13.205 2.856 1.00 94.94 387 GLY A N 1
ATOM 2901 C CA . GLY A 1 387 ? 17.831 -13.252 1.552 1.00 94.94 387 GLY A CA 1
ATOM 2902 C C . GLY A 1 387 ? 16.956 -12.687 0.439 1.00 94.94 387 GLY A C 1
ATOM 2903 O O . GLY A 1 387 ? 16.627 -11.514 0.479 1.00 94.94 387 GLY A O 1
ATOM 2904 N N . SER A 1 388 ? 16.609 -13.488 -0.566 1.00 94.69 388 SER A N 1
ATOM 2905 C CA . SER A 1 388 ? 15.775 -13.056 -1.698 1.00 94.69 388 SER A CA 1
ATOM 2906 C C . SER A 1 388 ? 14.515 -13.918 -1.781 1.00 94.69 388 SER A C 1
ATOM 2908 O O . SER A 1 388 ? 14.584 -15.140 -1.613 1.00 94.69 388 SER A O 1
ATOM 2910 N N . ILE A 1 389 ? 13.368 -13.284 -2.025 1.00 95.62 389 ILE A N 1
ATOM 2911 C CA . ILE A 1 389 ? 12.092 -13.936 -2.326 1.00 95.62 389 ILE A CA 1
ATOM 2912 C C . ILE A 1 389 ? 11.682 -13.521 -3.734 1.00 95.62 389 ILE A C 1
ATOM 2914 O O . ILE A 1 389 ? 11.651 -12.338 -4.065 1.00 95.62 389 ILE A O 1
ATOM 2918 N N . ILE A 1 390 ? 11.288 -14.494 -4.551 1.00 97.31 390 ILE A N 1
ATOM 2919 C CA . ILE A 1 390 ? 10.621 -14.216 -5.821 1.00 97.31 390 ILE A CA 1
ATOM 2920 C C . ILE A 1 390 ? 9.117 -14.284 -5.577 1.00 97.31 390 ILE A C 1
ATOM 2922 O O . ILE A 1 390 ? 8.587 -15.327 -5.213 1.00 97.31 390 ILE A O 1
ATOM 2926 N N . LEU A 1 391 ? 8.420 -13.175 -5.768 1.00 97.81 391 LEU A N 1
ATOM 2927 C CA . LEU A 1 391 ? 6.971 -13.087 -5.747 1.00 97.81 391 LEU A CA 1
ATOM 2928 C C . LEU A 1 391 ? 6.426 -13.387 -7.140 1.00 97.81 391 LEU A C 1
ATOM 2930 O O . LEU A 1 391 ? 6.755 -12.690 -8.094 1.00 97.81 391 LEU A O 1
ATOM 2934 N N . LYS A 1 392 ? 5.556 -14.388 -7.243 1.00 98.06 392 LYS A N 1
ATOM 2935 C CA . LYS A 1 392 ? 4.784 -14.723 -8.436 1.00 98.06 392 LYS A CA 1
ATOM 2936 C C . LYS A 1 392 ? 3.370 -14.159 -8.332 1.00 98.06 392 LYS A C 1
ATOM 2938 O O . LYS A 1 392 ? 2.738 -14.256 -7.278 1.00 98.06 392 LYS A O 1
ATOM 2943 N N . PHE A 1 393 ? 2.856 -13.626 -9.431 1.00 98.06 393 PHE A N 1
ATOM 2944 C CA . PHE A 1 393 ? 1.517 -13.053 -9.516 1.00 98.06 393 PHE A CA 1
ATOM 2945 C C . PHE A 1 393 ? 0.955 -13.126 -10.935 1.00 98.06 393 PHE A C 1
ATOM 2947 O O . PHE A 1 393 ? 1.676 -13.392 -11.893 1.00 98.06 393 PHE A O 1
ATOM 2954 N N . ASP A 1 394 ? -0.351 -12.901 -11.049 1.00 98.19 394 ASP A N 1
ATOM 2955 C CA . ASP A 1 394 ? -1.011 -12.635 -12.324 1.00 98.19 394 ASP A CA 1
ATOM 2956 C C . ASP A 1 394 ? -1.020 -11.110 -12.554 1.00 98.19 394 ASP A C 1
ATOM 2958 O O . ASP A 1 394 ? -1.613 -10.385 -11.744 1.00 98.19 394 ASP A O 1
ATOM 2962 N N . PRO A 1 395 ? -0.365 -10.599 -13.616 1.00 98.06 395 PRO A N 1
ATOM 2963 C CA . PRO A 1 395 ? -0.337 -9.170 -13.912 1.00 98.06 395 PRO A CA 1
ATOM 2964 C C . PRO A 1 395 ? -1.728 -8.541 -14.035 1.00 98.06 395 PRO A C 1
ATOM 2966 O O . PRO A 1 395 ? -1.922 -7.414 -13.586 1.00 98.06 395 PRO A O 1
ATOM 2969 N N . GLU A 1 396 ? -2.715 -9.253 -14.585 1.00 97.94 396 GLU A N 1
ATOM 2970 C CA . GLU A 1 396 ? -4.071 -8.719 -14.762 1.00 97.94 396 GLU A CA 1
ATOM 2971 C C . GLU A 1 396 ? -4.809 -8.591 -13.426 1.00 97.94 396 GLU A C 1
ATOM 2973 O O . GLU A 1 396 ? -5.526 -7.616 -13.198 1.00 97.94 396 GLU A O 1
ATOM 2978 N N . VAL A 1 397 ? -4.571 -9.524 -12.499 1.00 97.94 397 VAL A N 1
ATOM 2979 C CA . VAL A 1 397 ? -5.092 -9.426 -11.128 1.00 97.94 397 VAL A CA 1
ATOM 2980 C C . VAL A 1 397 ? -4.497 -8.213 -10.416 1.00 97.94 397 VAL A C 1
ATOM 2982 O O . VAL A 1 397 ? -5.230 -7.471 -9.762 1.00 97.94 397 VAL A O 1
ATOM 2985 N N . LEU A 1 398 ? -3.190 -7.972 -10.566 1.00 97.88 398 LEU A N 1
ATOM 2986 C CA . LEU A 1 398 ? -2.547 -6.810 -9.954 1.00 97.88 398 LEU A CA 1
ATOM 2987 C C . LEU A 1 398 ? -2.977 -5.483 -10.591 1.00 97.88 398 LEU A C 1
ATOM 2989 O O . LEU A 1 398 ? -3.194 -4.519 -9.865 1.00 97.88 398 LEU A O 1
ATOM 2993 N N . LYS A 1 399 ? -3.194 -5.426 -11.910 1.00 97.25 399 LYS A N 1
ATOM 2994 C CA . LYS A 1 399 ? -3.743 -4.236 -12.593 1.00 97.25 399 LYS A CA 1
ATOM 2995 C C . LYS A 1 399 ? -5.142 -3.853 -12.102 1.00 97.25 399 LYS A C 1
ATOM 2997 O O . LYS A 1 399 ? -5.508 -2.682 -12.165 1.00 97.25 399 LYS A O 1
ATOM 3002 N N . ALA A 1 400 ? -5.917 -4.824 -11.620 1.00 96.62 400 ALA A N 1
ATOM 3003 C CA . ALA A 1 400 ? -7.233 -4.610 -11.017 1.00 96.62 400 ALA A CA 1
ATOM 3004 C C . ALA A 1 400 ? -7.182 -4.371 -9.493 1.00 96.62 400 ALA A C 1
ATOM 3006 O O . ALA A 1 400 ? -8.224 -4.173 -8.864 1.00 96.62 400 ALA A O 1
ATOM 3007 N N . CYS A 1 401 ? -5.993 -4.411 -8.883 1.00 97.00 401 CYS A N 1
ATOM 3008 C CA . CYS A 1 401 ? -5.815 -4.227 -7.449 1.00 97.00 401 CYS A CA 1
ATOM 3009 C C . CYS A 1 401 ? -6.140 -2.780 -7.033 1.00 97.00 401 CYS A C 1
ATOM 3011 O O . CYS A 1 401 ? -5.812 -1.838 -7.752 1.00 97.00 401 CYS A O 1
ATOM 3013 N N . PRO A 1 402 ? -6.721 -2.556 -5.843 1.00 96.94 402 PRO A N 1
ATOM 3014 C CA . PRO A 1 402 ? -6.928 -1.205 -5.323 1.00 96.94 402 PRO A CA 1
ATOM 3015 C C . PRO A 1 402 ? -5.654 -0.485 -4.853 1.00 96.94 402 PRO A C 1
ATOM 3017 O O . PRO A 1 402 ? -5.741 0.679 -4.475 1.00 96.94 402 PRO A O 1
ATOM 3020 N N . SER A 1 403 ? -4.500 -1.154 -4.814 1.00 97.25 403 SER A N 1
ATOM 3021 C CA . SER A 1 403 ? -3.227 -0.545 -4.419 1.00 97.25 403 SER A CA 1
ATOM 3022 C C . SER A 1 403 ? -2.465 -0.069 -5.650 1.00 97.25 403 SER A C 1
ATOM 3024 O O . SER A 1 403 ? -2.074 -0.890 -6.481 1.00 97.25 403 SER A O 1
ATOM 3026 N N . SER A 1 404 ? -2.209 1.240 -5.765 1.00 96.81 404 SER A N 1
ATOM 3027 C CA . SER A 1 404 ? -1.497 1.773 -6.935 1.00 96.81 404 SER A CA 1
ATOM 3028 C C . SER A 1 404 ? -0.075 1.222 -7.053 1.00 96.81 404 SER A C 1
ATOM 3030 O O . SER A 1 404 ? 0.379 1.009 -8.170 1.00 96.81 404 SER A O 1
ATOM 3032 N N . GLN A 1 405 ? 0.604 0.898 -5.950 1.00 96.38 405 GLN A N 1
ATOM 3033 C CA . GLN A 1 405 ? 1.910 0.225 -5.995 1.00 96.38 405 GLN A CA 1
ATOM 3034 C C . GLN A 1 405 ? 1.827 -1.133 -6.702 1.00 96.38 405 GLN A C 1
ATOM 3036 O O . GLN A 1 405 ? 2.576 -1.399 -7.642 1.00 96.38 405 GLN A O 1
ATOM 3041 N N . LEU A 1 406 ? 0.864 -1.970 -6.306 1.00 97.56 406 LEU A N 1
ATOM 3042 C CA . LEU A 1 406 ? 0.650 -3.283 -6.916 1.00 97.56 406 LEU A CA 1
ATOM 3043 C C . LEU A 1 406 ? 0.168 -3.179 -8.366 1.00 97.56 406 LEU A C 1
ATOM 3045 O O . LEU A 1 406 ? 0.622 -3.954 -9.205 1.00 97.56 406 LEU A O 1
ATOM 3049 N N . VAL A 1 407 ? -0.676 -2.195 -8.689 1.00 97.75 407 VAL A N 1
ATOM 3050 C CA . VAL A 1 407 ? -1.071 -1.909 -10.079 1.00 97.75 407 VAL A CA 1
ATOM 3051 C C . VAL A 1 407 ? 0.159 -1.635 -10.938 1.00 97.75 407 VAL A C 1
ATOM 3053 O O . VAL A 1 407 ? 0.295 -2.225 -12.005 1.00 97.75 407 VAL A O 1
ATOM 3056 N N . LYS A 1 408 ? 1.093 -0.809 -10.452 1.00 97.69 408 LYS A N 1
ATOM 3057 C CA . LYS A 1 408 ? 2.319 -0.454 -11.181 1.00 97.69 408 LYS A CA 1
ATOM 3058 C C . LYS A 1 408 ? 3.208 -1.679 -11.370 1.00 97.69 408 LYS A C 1
ATOM 3060 O O . LYS A 1 408 ? 3.728 -1.882 -12.462 1.00 97.69 408 LYS A O 1
ATOM 3065 N N . VAL A 1 409 ? 3.311 -2.548 -10.361 1.00 97.81 409 VAL A N 1
ATOM 3066 C CA . VAL A 1 409 ? 3.983 -3.850 -10.504 1.00 97.81 409 VAL A CA 1
ATOM 3067 C C . VAL A 1 409 ? 3.335 -4.680 -11.619 1.00 97.81 409 VAL A C 1
ATOM 3069 O O . VAL A 1 409 ? 4.046 -5.171 -12.490 1.00 97.81 409 VAL A O 1
ATOM 3072 N N . GLY A 1 410 ? 2.004 -4.794 -11.653 1.00 98.00 410 GLY A N 1
ATOM 3073 C CA . GLY A 1 410 ? 1.286 -5.515 -12.712 1.00 98.00 410 GLY A CA 1
ATOM 3074 C C . GLY A 1 410 ? 1.428 -4.891 -14.108 1.00 98.00 410 GLY A C 1
ATOM 3075 O O . GLY A 1 410 ? 1.465 -5.608 -15.105 1.00 98.00 410 GLY A O 1
ATOM 3076 N N . GLU A 1 411 ? 1.522 -3.564 -14.207 1.00 97.75 411 GLU A N 1
ATOM 3077 C CA . GLU A 1 411 ? 1.710 -2.845 -15.476 1.00 97.75 411 GLU A CA 1
ATOM 3078 C C . GLU A 1 411 ? 3.137 -2.947 -16.025 1.00 97.75 411 GLU A C 1
ATOM 3080 O O . GLU A 1 411 ? 3.312 -2.988 -17.245 1.00 97.75 411 GLU A O 1
ATOM 3085 N N . LEU A 1 412 ? 4.134 -2.994 -15.136 1.00 98.06 412 LEU A N 1
ATOM 3086 C CA . LEU A 1 412 ? 5.557 -3.014 -15.480 1.00 98.06 412 LEU A CA 1
ATOM 3087 C C . LEU A 1 412 ? 6.117 -4.431 -15.654 1.00 98.06 412 LEU A C 1
ATOM 3089 O O . LEU A 1 412 ? 7.082 -4.607 -16.389 1.00 98.06 412 LEU A O 1
ATOM 3093 N N . CYS A 1 413 ? 5.544 -5.431 -14.982 1.00 96.75 413 CYS A N 1
ATOM 3094 C CA . CYS A 1 413 ? 6.057 -6.799 -14.939 1.00 96.75 413 CYS A CA 1
ATOM 3095 C C . CYS A 1 413 ? 5.113 -7.776 -15.656 1.00 96.75 413 CYS A C 1
ATOM 3097 O O . CYS A 1 413 ? 4.292 -8.455 -15.035 1.00 96.75 413 CYS A O 1
ATOM 3099 N N . GLU A 1 414 ? 5.246 -7.875 -16.980 1.00 94.06 414 GLU A N 1
ATOM 3100 C CA . GLU A 1 414 ? 4.396 -8.753 -17.801 1.00 94.06 414 GLU A CA 1
ATOM 3101 C C . GLU A 1 414 ? 4.649 -10.250 -17.534 1.00 94.06 414 GLU A C 1
ATOM 3103 O O . GLU A 1 414 ? 3.760 -11.075 -17.729 1.00 94.06 414 GLU A O 1
ATOM 3108 N N . GLU A 1 415 ? 5.832 -10.611 -17.022 1.00 96.69 415 GLU A N 1
ATOM 3109 C CA . GLU A 1 415 ? 6.165 -11.992 -16.640 1.00 96.69 415 GLU A CA 1
ATOM 3110 C C . GLU A 1 415 ? 5.506 -12.453 -15.330 1.00 96.69 415 GLU A C 1
ATOM 3112 O O . GLU A 1 415 ? 5.550 -13.645 -15.008 1.00 96.69 415 GLU A O 1
ATOM 3117 N N . GLY A 1 416 ? 4.922 -11.538 -14.550 1.00 97.38 416 GLY A N 1
ATOM 3118 C CA . GLY A 1 416 ? 4.272 -11.887 -13.288 1.00 97.38 416 GLY A CA 1
ATOM 3119 C C . GLY A 1 416 ? 5.246 -12.299 -12.180 1.00 97.38 416 GLY A C 1
ATOM 3120 O O . GLY A 1 416 ? 4.924 -13.183 -11.381 1.00 97.38 416 GLY A O 1
ATOM 3121 N N . ARG A 1 417 ? 6.461 -11.730 -12.158 1.00 97.88 417 ARG A N 1
ATOM 3122 C CA . ARG A 1 417 ? 7.523 -12.054 -11.192 1.00 97.88 417 ARG A CA 1
ATOM 3123 C C . ARG A 1 417 ? 8.295 -10.828 -10.699 1.00 97.88 417 ARG A C 1
ATOM 3125 O O . ARG A 1 417 ? 8.961 -10.152 -11.476 1.00 97.88 417 ARG A O 1
ATOM 3132 N N . ALA A 1 418 ? 8.325 -10.618 -9.389 1.00 97.50 418 ALA A N 1
ATOM 3133 C CA . ALA A 1 418 ? 9.146 -9.590 -8.749 1.00 97.50 418 ALA A CA 1
ATOM 3134 C C . ALA A 1 418 ? 10.097 -10.226 -7.736 1.00 97.50 418 ALA A C 1
ATOM 3136 O O . ALA A 1 418 ? 9.705 -11.116 -6.993 1.00 97.50 418 ALA A O 1
ATOM 3137 N N . GLU A 1 419 ? 11.342 -9.781 -7.699 1.00 97.25 419 GLU A N 1
ATOM 3138 C CA . GLU A 1 419 ? 12.325 -10.186 -6.703 1.00 97.25 419 GLU A CA 1
ATOM 3139 C C . GLU A 1 419 ? 12.428 -9.113 -5.620 1.00 97.25 419 GLU A C 1
ATOM 3141 O O . GLU A 1 419 ? 12.665 -7.940 -5.923 1.00 97.25 419 GLU A O 1
ATOM 3146 N N . VAL A 1 420 ? 12.248 -9.522 -4.367 1.00 95.75 420 VAL A N 1
ATOM 3147 C CA . VAL A 1 420 ? 12.346 -8.666 -3.182 1.00 95.75 420 VAL A CA 1
ATOM 3148 C C . VAL A 1 420 ? 13.419 -9.210 -2.246 1.00 95.75 420 VAL A C 1
ATOM 3150 O O . VAL A 1 420 ? 13.561 -10.426 -2.087 1.00 95.75 420 VAL A O 1
ATOM 3153 N N . THR A 1 421 ? 14.184 -8.319 -1.623 1.00 95.12 421 THR A N 1
ATOM 3154 C CA . THR A 1 421 ? 15.114 -8.712 -0.560 1.00 95.12 421 THR A CA 1
ATOM 3155 C C . THR A 1 421 ? 14.320 -8.959 0.714 1.00 95.12 421 THR A C 1
ATOM 3157 O O . THR A 1 421 ? 13.669 -8.061 1.208 1.00 95.12 421 THR A O 1
ATOM 3160 N N . ALA A 1 422 ? 14.396 -10.156 1.277 1.00 94.44 422 ALA A N 1
ATOM 3161 C CA . ALA A 1 422 ? 13.917 -10.426 2.622 1.00 94.44 422 ALA A CA 1
ATOM 3162 C C . ALA A 1 422 ? 14.994 -10.073 3.646 1.00 94.44 422 ALA A C 1
ATOM 3164 O O . ALA A 1 422 ? 16.066 -10.698 3.678 1.00 94.44 422 ALA A O 1
ATOM 3165 N N . MET A 1 423 ? 14.693 -9.116 4.519 1.00 92.44 423 MET A N 1
ATOM 3166 C CA . MET A 1 423 ? 15.470 -8.887 5.730 1.00 92.44 423 MET A CA 1
ATOM 3167 C C . MET 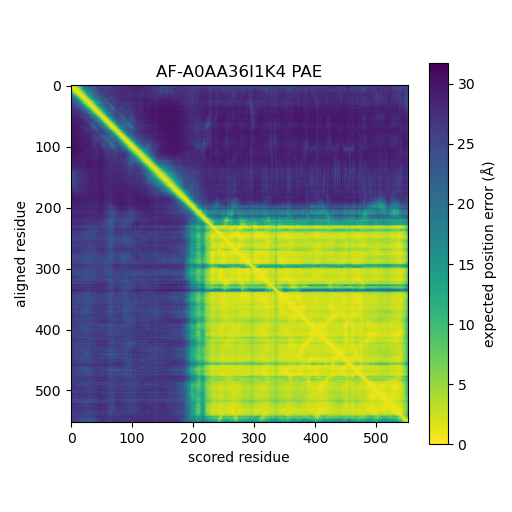A 1 423 ? 15.542 -10.133 6.622 1.00 92.44 423 MET A C 1
ATOM 3169 O O . MET A 1 423 ? 14.911 -11.169 6.409 1.00 92.44 423 MET A O 1
ATOM 3173 N N . THR A 1 424 ? 16.399 -10.057 7.641 1.00 93.19 424 THR A N 1
ATOM 3174 C CA . THR A 1 424 ? 16.528 -11.166 8.585 1.00 93.19 424 THR A CA 1
ATOM 3175 C C . THR A 1 424 ? 15.214 -11.375 9.324 1.00 93.19 424 THR A C 1
ATOM 3177 O O . THR A 1 424 ? 14.717 -10.460 9.972 1.00 93.19 424 THR A O 1
ATOM 3180 N N . ASN A 1 425 ? 14.722 -12.614 9.293 1.00 93.88 425 ASN A N 1
ATOM 3181 C CA . ASN A 1 425 ? 13.472 -13.034 9.922 1.00 93.88 425 ASN A CA 1
ATOM 3182 C C . ASN A 1 425 ? 12.200 -12.449 9.295 1.00 93.88 425 ASN A C 1
ATOM 3184 O O . ASN A 1 425 ? 11.168 -12.460 9.969 1.00 93.88 425 ASN A O 1
ATOM 3188 N N . THR A 1 426 ? 12.227 -12.022 8.034 1.00 94.81 426 THR A N 1
ATOM 3189 C CA . THR A 1 426 ? 11.011 -11.634 7.311 1.00 94.81 426 THR A CA 1
ATOM 3190 C C . THR A 1 426 ? 9.958 -12.745 7.376 1.00 94.81 426 THR A C 1
ATOM 3192 O O . THR A 1 426 ? 10.281 -13.932 7.253 1.00 94.81 426 THR A O 1
ATOM 3195 N N . ILE A 1 427 ? 8.700 -12.394 7.639 1.00 96.44 427 ILE A N 1
ATOM 3196 C CA . ILE A 1 427 ? 7.608 -13.351 7.835 1.00 96.44 427 ILE A CA 1
ATOM 3197 C C . ILE A 1 427 ? 7.400 -14.237 6.597 1.00 96.44 427 ILE A C 1
ATOM 3199 O O . ILE A 1 427 ? 7.344 -13.776 5.459 1.00 96.44 427 ILE A O 1
ATOM 3203 N N . LYS A 1 428 ? 7.209 -15.538 6.824 1.00 97.19 428 LYS A N 1
ATOM 3204 C CA . LYS A 1 428 ? 6.485 -16.405 5.892 1.00 97.19 428 LYS A CA 1
ATOM 3205 C C . LYS A 1 428 ? 5.100 -16.631 6.469 1.00 97.19 428 LYS A C 1
ATOM 3207 O O . LYS A 1 428 ? 4.975 -17.199 7.557 1.00 97.19 428 LYS A O 1
ATOM 3212 N N . PHE A 1 429 ? 4.067 -16.221 5.748 1.00 97.94 429 PHE A N 1
ATOM 3213 C CA . PHE A 1 429 ? 2.686 -16.442 6.158 1.00 97.94 429 PHE A CA 1
ATOM 3214 C C . PHE A 1 429 ? 1.867 -17.074 5.039 1.00 97.94 429 PHE A C 1
ATOM 3216 O O . PHE A 1 429 ? 2.231 -17.015 3.864 1.00 97.94 429 PHE A O 1
ATOM 3223 N N . ASP A 1 430 ? 0.757 -17.685 5.425 1.00 97.81 430 ASP A N 1
ATOM 3224 C CA . ASP A 1 430 ? -0.191 -18.321 4.518 1.00 97.81 430 ASP A CA 1
ATOM 3225 C C . ASP A 1 430 ? -1.629 -18.047 4.949 1.00 97.81 430 ASP A C 1
ATOM 3227 O O . ASP A 1 430 ? -1.886 -17.528 6.041 1.00 97.81 430 ASP A O 1
ATOM 3231 N N . VAL A 1 431 ? -2.562 -18.455 4.092 1.00 97.94 431 VAL A N 1
ATOM 3232 C CA . VAL A 1 431 ? -3.997 -18.399 4.337 1.00 97.94 431 VAL A CA 1
ATOM 3233 C C . VAL A 1 431 ? -4.517 -19.750 4.834 1.00 97.94 431 VAL A C 1
ATOM 3235 O O . VAL A 1 431 ? -4.324 -20.795 4.217 1.00 97.94 431 VAL A O 1
ATOM 3238 N N . VAL A 1 432 ? -5.235 -19.730 5.952 1.00 98.00 432 VAL A N 1
ATOM 3239 C CA . VAL A 1 432 ? -6.052 -20.840 6.440 1.00 98.00 432 VAL A CA 1
ATOM 3240 C C . VAL A 1 432 ? -7.358 -20.850 5.643 1.00 98.00 432 VAL A C 1
ATOM 3242 O O . VAL A 1 432 ? -8.333 -20.202 6.015 1.00 98.00 432 VAL A O 1
ATOM 3245 N N . GLU A 1 433 ? -7.378 -21.591 4.535 1.00 97.50 433 GLU A N 1
ATOM 3246 C CA . GLU A 1 433 ? -8.484 -21.591 3.557 1.00 97.50 433 GLU A CA 1
ATOM 3247 C C . GLU A 1 433 ? -9.864 -21.886 4.177 1.00 97.50 433 GLU A C 1
ATOM 3249 O O . GLU A 1 433 ? -10.876 -21.309 3.787 1.00 97.50 433 GLU A O 1
ATOM 3254 N N . GLU A 1 434 ? -9.925 -22.752 5.191 1.00 97.94 434 GLU A N 1
ATOM 3255 C CA . GLU A 1 434 ? -11.170 -23.060 5.909 1.00 97.94 434 GLU A CA 1
ATOM 3256 C C . GLU A 1 434 ? -11.700 -21.860 6.702 1.00 97.94 434 GLU A C 1
ATOM 3258 O O . GLU A 1 434 ? -12.909 -21.634 6.746 1.00 97.94 434 GLU A O 1
ATOM 3263 N N . ALA A 1 435 ? -10.796 -21.087 7.307 1.00 97.81 435 ALA A N 1
ATOM 3264 C CA . ALA A 1 435 ? -11.135 -19.880 8.044 1.00 97.81 435 ALA A CA 1
ATOM 3265 C C . ALA A 1 435 ? -11.579 -18.761 7.099 1.00 97.81 435 ALA A C 1
ATOM 3267 O O . ALA A 1 435 ? -12.599 -18.125 7.352 1.00 97.81 435 ALA A O 1
ATOM 3268 N N . ALA A 1 436 ? -10.864 -18.585 5.985 1.00 97.88 436 ALA A N 1
ATOM 3269 C CA . ALA A 1 436 ? -11.215 -17.625 4.945 1.00 97.88 436 ALA A CA 1
ATOM 3270 C C . ALA A 1 436 ? -12.597 -17.918 4.342 1.00 97.88 436 ALA A C 1
ATOM 3272 O O . ALA A 1 436 ? -13.456 -17.040 4.312 1.00 97.88 436 ALA A O 1
ATOM 3273 N N . ARG A 1 437 ? -12.859 -19.174 3.950 1.00 98.00 437 ARG A N 1
ATOM 3274 C CA . ARG A 1 437 ? -14.171 -19.591 3.433 1.00 98.00 437 ARG A CA 1
ATOM 3275 C C . ARG A 1 437 ? -15.281 -19.378 4.462 1.00 98.00 437 ARG A C 1
ATOM 3277 O O . ARG A 1 437 ? -16.344 -18.876 4.117 1.00 98.00 437 ARG A O 1
ATOM 3284 N N . GLY A 1 438 ? -15.034 -19.730 5.725 1.00 97.88 438 GLY A N 1
ATOM 3285 C CA . GLY A 1 438 ? -16.002 -19.510 6.798 1.00 97.88 438 GLY A CA 1
ATOM 3286 C C . GLY A 1 438 ? -16.322 -18.028 7.015 1.00 97.88 438 GLY A C 1
ATOM 3287 O O . GLY A 1 438 ? -17.479 -17.688 7.255 1.00 97.88 438 GLY A O 1
ATOM 3288 N N . ALA A 1 439 ? -15.323 -17.149 6.925 1.00 97.69 439 ALA A N 1
ATOM 3289 C CA . ALA A 1 439 ? -15.513 -15.704 7.009 1.00 97.69 439 ALA A CA 1
ATOM 3290 C C . ALA A 1 439 ? -16.314 -15.154 5.817 1.00 97.69 439 ALA A C 1
ATOM 3292 O O . ALA A 1 439 ? -17.220 -14.348 6.018 1.00 97.69 439 ALA A O 1
ATOM 3293 N N . GLU A 1 440 ? -16.050 -15.637 4.599 1.00 97.81 440 GLU A N 1
ATOM 3294 C CA . GLU A 1 440 ? -16.808 -15.268 3.395 1.00 97.81 440 GLU A CA 1
ATOM 3295 C C . GLU A 1 440 ? -18.276 -15.700 3.468 1.00 97.81 440 GLU A C 1
ATOM 3297 O O . GLU A 1 440 ? -19.165 -14.912 3.150 1.00 97.81 440 GLU A O 1
ATOM 3302 N N . GLU A 1 441 ? -18.548 -16.921 3.937 1.00 98.19 441 GLU A N 1
ATOM 3303 C CA . GLU A 1 441 ? -19.911 -17.436 4.142 1.00 98.19 441 GLU A CA 1
ATOM 3304 C C . GLU A 1 441 ? -20.700 -16.623 5.179 1.00 98.19 441 GLU A C 1
ATOM 3306 O O . GLU A 1 441 ? -21.923 -16.519 5.086 1.00 98.19 441 GLU A O 1
ATOM 3311 N N . ARG A 1 442 ? -20.006 -16.037 6.163 1.00 98.12 442 ARG A N 1
ATOM 3312 C CA . ARG A 1 442 ? -20.585 -15.133 7.170 1.00 98.12 442 ARG A CA 1
ATOM 3313 C C . ARG A 1 442 ? -20.573 -13.664 6.743 1.00 98.12 442 ARG A C 1
ATOM 3315 O O . ARG A 1 442 ? -20.949 -12.813 7.544 1.00 98.12 442 ARG A O 1
ATOM 3322 N N . GLU A 1 443 ? -20.145 -13.377 5.514 1.00 97.81 443 GLU A N 1
ATOM 3323 C CA . GLU A 1 443 ? -20.005 -12.027 4.964 1.00 97.81 443 GLU A CA 1
ATOM 3324 C C . GLU A 1 443 ? -19.110 -11.112 5.826 1.00 97.81 443 GLU A C 1
ATOM 3326 O O . GLU A 1 443 ? -19.309 -9.903 5.869 1.00 97.81 443 GLU A O 1
ATOM 3331 N N . GLU A 1 444 ? -18.107 -11.662 6.520 1.00 97.94 444 GLU A N 1
ATOM 3332 C CA . GLU A 1 444 ? -17.172 -10.875 7.341 1.00 97.94 444 GLU A CA 1
ATOM 3333 C C . GLU A 1 444 ? -16.187 -10.094 6.463 1.00 97.94 444 GLU A C 1
ATOM 3335 O O . GLU A 1 444 ? -15.947 -8.908 6.689 1.00 97.94 444 GLU A O 1
ATOM 3340 N N . TYR A 1 445 ? -15.635 -10.756 5.446 1.00 98.62 445 TYR A N 1
ATOM 3341 C CA . TYR A 1 445 ? -14.784 -10.174 4.410 1.00 98.62 445 TYR A CA 1
ATOM 3342 C C . TYR 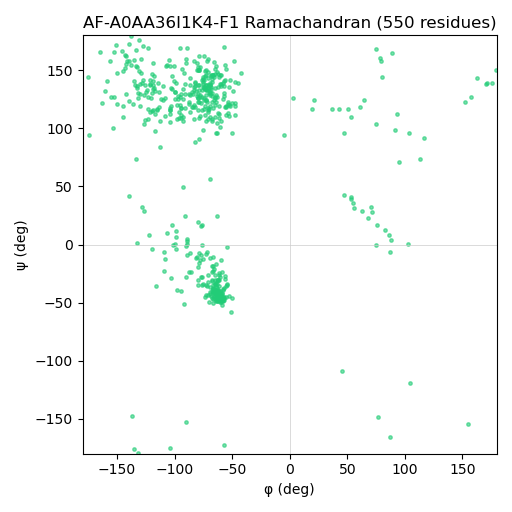A 1 445 ? -14.662 -11.137 3.222 1.00 98.62 445 TYR A C 1
ATOM 3344 O O . TYR A 1 445 ? -14.971 -12.320 3.338 1.00 98.62 445 TYR A O 1
ATOM 3352 N N . LYS A 1 446 ? -14.168 -10.633 2.087 1.00 98.44 446 LYS A N 1
ATOM 3353 C CA . LYS A 1 446 ? -13.699 -11.424 0.936 1.00 98.44 446 LYS A CA 1
ATOM 3354 C C . LYS A 1 446 ? -12.183 -11.458 0.903 1.00 98.44 446 LYS A C 1
ATOM 3356 O O . LYS A 1 446 ? -11.569 -10.401 1.055 1.00 98.44 446 LYS A O 1
ATOM 3361 N N . LEU A 1 447 ? -11.593 -12.626 0.674 1.00 98.31 447 LEU A N 1
ATOM 3362 C CA . LEU A 1 447 ? -10.146 -12.797 0.613 1.00 98.31 447 LEU A CA 1
ATOM 3363 C C . LEU A 1 447 ? -9.666 -12.899 -0.838 1.00 98.31 447 LEU A C 1
ATOM 3365 O O . LEU A 1 447 ? -10.197 -13.656 -1.645 1.00 98.31 447 LEU A O 1
ATOM 3369 N N . GLN A 1 448 ? -8.599 -12.173 -1.162 1.00 98.25 448 GLN A N 1
ATOM 3370 C CA . GLN A 1 448 ? -7.905 -12.290 -2.438 1.00 98.25 448 GLN A CA 1
ATOM 3371 C C . GLN A 1 448 ? -6.402 -12.440 -2.215 1.00 98.25 448 GLN A C 1
ATOM 3373 O O . GLN A 1 448 ? -5.742 -11.550 -1.680 1.00 98.25 448 GLN A O 1
ATOM 3378 N N . ARG A 1 449 ? -5.839 -13.562 -2.670 1.00 98.06 449 ARG A N 1
ATOM 3379 C CA . ARG A 1 449 ? -4.388 -13.764 -2.723 1.00 98.06 449 ARG A CA 1
ATOM 3380 C C . ARG A 1 449 ? -3.842 -13.050 -3.962 1.00 98.06 449 ARG A C 1
ATOM 3382 O O . ARG A 1 449 ? -4.205 -13.405 -5.079 1.00 98.06 449 ARG A O 1
ATOM 3389 N N . LEU A 1 450 ? -3.006 -12.033 -3.763 1.00 98.31 450 LEU A N 1
ATOM 3390 C CA . LEU A 1 450 ? -2.506 -11.163 -4.834 1.00 98.31 450 LEU A CA 1
ATOM 3391 C C . LEU A 1 450 ? -1.149 -11.628 -5.369 1.00 98.31 450 LEU A C 1
ATOM 3393 O O . LEU A 1 450 ? -0.923 -11.619 -6.576 1.00 98.31 450 LEU A O 1
ATOM 3397 N N . THR A 1 451 ? -0.255 -12.080 -4.486 1.00 98.00 451 THR A N 1
ATOM 3398 C CA . THR A 1 451 ? 1.034 -12.667 -4.878 1.00 98.00 451 THR A CA 1
ATOM 3399 C C . THR A 1 451 ? 1.371 -13.882 -4.008 1.00 98.00 451 THR A C 1
ATOM 3401 O O . THR A 1 451 ? 0.862 -14.022 -2.893 1.00 98.00 451 THR A O 1
ATOM 3404 N N . CYS A 1 452 ? 2.235 -14.769 -4.502 1.00 97.62 452 CYS A N 1
ATOM 3405 C CA . CYS A 1 452 ? 2.746 -15.946 -3.787 1.00 97.62 452 CYS A CA 1
ATOM 3406 C C . CYS A 1 452 ? 4.273 -15.993 -3.869 1.00 97.62 452 CYS A C 1
ATOM 3408 O O . CYS A 1 452 ? 4.829 -15.617 -4.897 1.00 97.62 452 CYS A O 1
ATOM 3410 N N . AL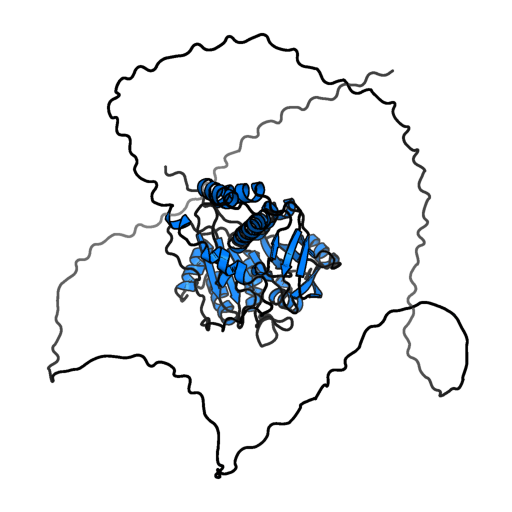A A 1 453 ? 4.958 -16.501 -2.849 1.00 96.62 453 ALA A N 1
ATOM 3411 C CA . ALA A 1 453 ? 6.396 -16.738 -2.935 1.00 96.62 453 ALA A CA 1
ATOM 3412 C C . ALA A 1 453 ? 6.695 -17.981 -3.798 1.00 96.62 453 ALA A C 1
ATOM 3414 O O . ALA A 1 453 ? 6.195 -19.078 -3.551 1.00 96.62 453 ALA A O 1
ATOM 3415 N N . GLU A 1 454 ? 7.518 -17.826 -4.831 1.00 96.06 454 GLU A N 1
ATOM 3416 C CA . GLU A 1 454 ? 7.985 -18.914 -5.686 1.00 96.06 454 GLU A CA 1
ATOM 3417 C C . GLU A 1 454 ? 9.036 -19.759 -4.953 1.00 96.06 454 GLU A C 1
ATOM 3419 O O . GLU A 1 454 ? 9.940 -19.243 -4.299 1.00 96.06 454 GLU A O 1
ATOM 3424 N N . GLY A 1 455 ? 8.912 -21.086 -5.048 1.00 92.38 455 GLY A N 1
ATOM 3425 C CA . GLY A 1 455 ? 9.831 -22.024 -4.392 1.00 92.38 455 GLY A CA 1
ATOM 3426 C C . GLY A 1 455 ? 9.635 -22.167 -2.878 1.00 92.38 455 GLY A C 1
ATOM 3427 O O . GLY A 1 455 ? 10.320 -22.982 -2.261 1.00 92.38 455 GLY A O 1
ATOM 3428 N N . VAL A 1 456 ? 8.685 -21.440 -2.283 1.00 89.75 456 VAL A N 1
ATOM 3429 C CA . VAL A 1 456 ? 8.291 -21.586 -0.878 1.00 89.75 456 VAL A CA 1
ATOM 3430 C C . VAL A 1 456 ? 6.830 -22.041 -0.847 1.00 89.75 456 VAL A C 1
ATOM 3432 O O . VAL A 1 456 ? 5.938 -21.212 -1.032 1.00 89.75 456 VAL A O 1
ATOM 3435 N N . PRO A 1 457 ? 6.568 -23.355 -0.690 1.00 87.62 457 PRO A N 1
ATOM 3436 C CA . PRO A 1 457 ? 5.210 -23.884 -0.665 1.00 87.62 457 PRO A CA 1
ATOM 3437 C C . PRO A 1 457 ? 4.341 -23.131 0.335 1.00 87.62 457 PRO A C 1
ATOM 3439 O O . PRO A 1 457 ? 4.817 -22.768 1.414 1.00 87.62 457 PRO A O 1
ATOM 3442 N N . ASP A 1 458 ? 3.085 -22.906 -0.047 1.00 86.50 458 ASP A N 1
ATOM 3443 C CA . ASP A 1 458 ? 2.061 -22.361 0.841 1.00 86.50 458 ASP A CA 1
ATOM 3444 C C . ASP A 1 458 ? 2.497 -21.051 1.513 1.00 86.50 458 ASP A C 1
ATOM 3446 O O . ASP A 1 458 ? 2.309 -20.858 2.703 1.00 86.50 458 ASP A O 1
ATOM 3450 N N . THR A 1 459 ? 3.168 -20.160 0.777 1.00 95.94 459 THR A N 1
ATOM 3451 C CA . THR A 1 459 ? 3.567 -18.844 1.292 1.00 95.94 459 THR A CA 1
ATOM 3452 C C . THR A 1 459 ? 2.969 -17.751 0.420 1.00 95.94 459 THR A C 1
ATOM 3454 O O . THR A 1 459 ? 3.294 -17.613 -0.764 1.00 95.94 459 THR A O 1
ATOM 3457 N N . ALA A 1 460 ? 2.066 -16.975 1.008 1.00 97.69 460 ALA A N 1
ATOM 3458 C CA . ALA A 1 460 ? 1.524 -15.785 0.382 1.00 97.69 460 ALA A CA 1
ATOM 3459 C C . ALA A 1 460 ? 2.566 -14.659 0.426 1.00 97.69 460 ALA A C 1
ATOM 3461 O O . ALA A 1 460 ? 3.312 -14.521 1.392 1.00 97.69 460 ALA A O 1
ATOM 3462 N N . GLY A 1 461 ? 2.624 -13.860 -0.638 1.00 97.31 461 GLY A N 1
ATOM 3463 C CA . GLY A 1 461 ? 3.378 -12.609 -0.630 1.00 97.31 461 GLY A CA 1
ATOM 3464 C C . GLY A 1 461 ? 2.484 -11.448 -0.217 1.00 97.31 461 GLY A C 1
ATOM 3465 O O . GLY A 1 461 ? 2.811 -10.732 0.720 1.00 97.31 461 GLY A O 1
ATOM 3466 N N . HIS A 1 462 ? 1.324 -11.319 -0.866 1.00 98.44 462 HIS A N 1
ATOM 3467 C CA . HIS A 1 462 ? 0.320 -10.307 -0.547 1.00 98.44 462 HIS A CA 1
ATOM 3468 C C . HIS A 1 462 ? -1.076 -10.920 -0.507 1.00 98.44 462 HIS A C 1
ATOM 3470 O O . HIS A 1 462 ? -1.450 -11.692 -1.398 1.00 98.44 462 HIS A O 1
ATOM 3476 N N . VAL A 1 463 ? -1.866 -10.530 0.491 1.00 98.56 463 VAL A N 1
ATOM 3477 C CA . VAL A 1 463 ? -3.278 -10.904 0.618 1.00 98.56 463 VAL A CA 1
ATOM 3478 C C . VAL A 1 463 ? -4.102 -9.666 0.937 1.00 98.56 463 VAL A C 1
ATOM 3480 O O . VAL A 1 463 ? -3.733 -8.874 1.799 1.00 98.56 463 VAL A O 1
ATOM 3483 N N . LEU A 1 464 ? -5.227 -9.514 0.248 1.00 98.62 464 LEU A N 1
ATOM 3484 C CA . LEU A 1 464 ? -6.183 -8.439 0.454 1.00 98.62 464 LEU A CA 1
ATOM 3485 C C . LEU A 1 464 ? -7.474 -9.007 1.037 1.00 98.62 464 LEU A C 1
ATOM 3487 O O . LEU A 1 464 ? -8.088 -9.888 0.437 1.00 98.62 464 LEU A O 1
ATOM 3491 N N . LEU A 1 465 ? -7.907 -8.470 2.174 1.00 98.69 465 LEU A N 1
ATOM 3492 C CA . LEU A 1 465 ? -9.253 -8.673 2.700 1.00 98.69 465 LEU A CA 1
ATOM 3493 C C . LEU A 1 465 ? -10.105 -7.455 2.353 1.00 98.69 465 LEU A C 1
ATOM 3495 O O . LEU A 1 465 ? -9.681 -6.324 2.585 1.00 98.69 465 LEU A O 1
ATOM 3499 N N . THR A 1 466 ? -11.301 -7.671 1.813 1.00 98.62 466 THR A N 1
ATOM 3500 C CA . THR A 1 466 ? -12.279 -6.607 1.540 1.00 98.62 466 THR A CA 1
ATOM 3501 C C . THR A 1 466 ? -13.519 -6.811 2.399 1.00 98.62 466 THR A C 1
ATOM 3503 O O . THR A 1 466 ? -14.222 -7.808 2.240 1.00 98.62 466 THR A O 1
ATOM 3506 N N . TYR A 1 467 ? -13.792 -5.864 3.290 1.00 98.62 467 TYR A N 1
ATOM 3507 C CA . TYR A 1 467 ? -14.919 -5.886 4.221 1.00 98.62 467 TYR A CA 1
ATOM 3508 C C . TYR A 1 467 ? -16.208 -5.365 3.558 1.00 98.62 467 TYR A C 1
ATOM 3510 O O . TYR A 1 467 ? -16.132 -4.605 2.587 1.00 98.62 467 TYR A O 1
ATOM 3518 N N . PRO A 1 468 ? -17.405 -5.708 4.077 1.00 98.44 468 PRO A N 1
ATOM 3519 C CA . PRO A 1 468 ? -18.686 -5.228 3.544 1.00 98.44 468 PRO A CA 1
ATOM 3520 C C . PRO A 1 468 ? -18.825 -3.704 3.467 1.00 98.44 468 PRO A C 1
ATOM 3522 O O . PRO A 1 468 ? -19.506 -3.190 2.584 1.00 98.44 468 PRO A O 1
ATOM 3525 N N . SER A 1 469 ? -18.157 -2.977 4.364 1.00 98.06 469 SER A N 1
ATOM 3526 C CA . SER A 1 469 ? -18.071 -1.511 4.363 1.00 98.06 469 SER A CA 1
ATOM 3527 C C . SER A 1 469 ? -17.301 -0.933 3.166 1.00 98.06 469 SER A C 1
ATOM 3529 O O . SER A 1 469 ? -17.289 0.280 2.977 1.00 98.06 469 SER A O 1
ATOM 3531 N N . GLY A 1 470 ? -16.612 -1.774 2.390 1.00 98.00 470 GLY A N 1
ATOM 3532 C CA . GLY A 1 470 ? -15.633 -1.370 1.382 1.00 98.00 470 GLY A CA 1
ATOM 3533 C C . GLY A 1 470 ? -14.219 -1.181 1.939 1.00 98.00 470 GLY A C 1
ATOM 3534 O O . GLY A 1 470 ? -13.290 -1.001 1.152 1.00 98.00 470 GLY A O 1
ATOM 3535 N N . GLY A 1 471 ? -14.043 -1.262 3.265 1.00 98.38 471 GLY A N 1
ATOM 3536 C CA . GLY A 1 471 ? -12.736 -1.179 3.915 1.00 98.38 471 GLY A CA 1
ATOM 3537 C C . GLY A 1 471 ? -11.844 -2.348 3.534 1.00 98.38 471 GLY A C 1
ATOM 3538 O O . GLY A 1 471 ? -12.325 -3.438 3.216 1.00 98.38 471 GLY A O 1
ATOM 3539 N N . ARG A 1 472 ? -10.532 -2.124 3.539 1.00 98.56 472 ARG A N 1
ATOM 3540 C CA . ARG A 1 472 ? -9.564 -3.096 3.022 1.00 98.56 472 ARG A CA 1
ATOM 3541 C C . ARG A 1 472 ? -8.414 -3.304 3.987 1.00 98.56 472 ARG A C 1
ATOM 3543 O O . ARG A 1 472 ? -7.862 -2.332 4.482 1.00 98.56 472 ARG A O 1
ATOM 3550 N N . LEU A 1 473 ? -8.019 -4.555 4.194 1.00 98.56 473 LEU A N 1
ATOM 3551 C CA . LEU A 1 473 ? -6.800 -4.917 4.915 1.00 98.56 473 LEU A CA 1
ATOM 3552 C C . LEU A 1 473 ? -5.824 -5.567 3.939 1.00 98.56 473 LEU A C 1
ATOM 3554 O O . LEU A 1 473 ? -6.137 -6.608 3.365 1.00 98.56 473 LEU A O 1
ATOM 3558 N N . LEU A 1 474 ? -4.657 -4.956 3.748 1.00 98.50 474 LEU A N 1
ATOM 3559 C CA . LEU A 1 474 ? -3.576 -5.493 2.926 1.00 98.50 474 LEU A CA 1
ATOM 3560 C C . LEU A 1 474 ? -2.479 -6.065 3.827 1.00 98.50 474 LEU A C 1
ATOM 3562 O O . LEU A 1 474 ? -1.838 -5.335 4.579 1.00 98.50 474 LEU A O 1
ATOM 3566 N N . ALA A 1 475 ? -2.271 -7.376 3.745 1.00 98.38 475 ALA A N 1
ATOM 3567 C CA . ALA A 1 475 ? -1.199 -8.089 4.427 1.00 98.38 475 ALA A CA 1
ATOM 3568 C C . ALA A 1 475 ? -0.046 -8.353 3.449 1.00 98.38 475 ALA A C 1
ATOM 3570 O O . ALA A 1 475 ? -0.291 -8.854 2.347 1.00 98.38 475 ALA A O 1
ATOM 3571 N N . SER A 1 476 ? 1.189 -8.045 3.852 1.00 97.62 476 SER A N 1
ATOM 3572 C CA . SER A 1 476 ? 2.401 -8.252 3.046 1.00 97.62 476 SER A CA 1
ATOM 3573 C C . SER A 1 476 ? 3.485 -9.027 3.797 1.00 97.62 476 SER A C 1
ATOM 3575 O O . SER A 1 476 ? 3.748 -8.773 4.973 1.00 97.62 476 SER A O 1
ATOM 3577 N N . ALA A 1 477 ? 4.155 -9.943 3.095 1.00 94.88 477 ALA A N 1
ATOM 3578 C CA . ALA A 1 477 ? 5.294 -10.688 3.622 1.00 94.88 477 ALA A CA 1
ATOM 3579 C C . ALA A 1 477 ? 6.579 -9.854 3.644 1.00 94.88 477 ALA A C 1
ATOM 3581 O O . ALA A 1 477 ? 7.428 -10.125 4.474 1.00 94.88 477 ALA A O 1
ATOM 3582 N N . GLY A 1 478 ? 6.734 -8.871 2.752 1.00 89.62 478 GLY A N 1
ATOM 3583 C CA . GLY A 1 478 ? 7.956 -8.067 2.630 1.00 89.62 478 GLY A CA 1
ATOM 3584 C C . GLY A 1 478 ? 7.671 -6.585 2.417 1.00 89.62 478 GLY A C 1
ATOM 3585 O O . GLY A 1 478 ? 6.509 -6.170 2.335 1.00 89.62 478 GLY A O 1
ATOM 3586 N N . HIS A 1 479 ? 8.733 -5.791 2.318 1.00 90.31 479 HIS A N 1
ATOM 3587 C CA . HIS A 1 479 ? 8.628 -4.346 2.151 1.00 90.31 479 HIS A CA 1
ATOM 3588 C C . HIS A 1 479 ? 8.831 -3.952 0.692 1.00 90.31 479 HIS A C 1
ATOM 3590 O O . HIS A 1 479 ? 9.710 -4.468 -0.000 1.00 90.31 479 HIS A O 1
ATOM 3596 N N . TRP A 1 480 ? 8.055 -2.985 0.202 1.00 89.25 480 TRP A N 1
ATOM 3597 C CA . TRP A 1 480 ? 8.263 -2.487 -1.159 1.00 89.25 480 TRP A CA 1
ATOM 3598 C C . TRP A 1 480 ? 9.611 -1.787 -1.310 1.00 89.25 480 TRP A C 1
ATOM 3600 O O . TRP A 1 480 ? 10.212 -1.894 -2.375 1.00 89.25 480 TRP A O 1
ATOM 3610 N N . CYS A 1 481 ? 10.137 -1.157 -0.252 1.00 89.19 481 CYS A N 1
ATOM 3611 C CA . CYS A 1 481 ? 11.482 -0.572 -0.273 1.00 89.19 481 CYS A CA 1
ATOM 3612 C C . CYS A 1 481 ? 12.597 -1.597 -0.557 1.00 89.19 481 CYS A C 1
ATOM 3614 O O . CYS A 1 481 ? 13.711 -1.202 -0.894 1.00 89.19 481 CYS A O 1
ATOM 3616 N N . GLU A 1 482 ? 12.293 -2.895 -0.482 1.00 90.19 482 GLU A N 1
ATOM 3617 C CA . GLU A 1 482 ? 13.217 -3.996 -0.744 1.00 90.19 482 GLU A CA 1
ATOM 3618 C C . GLU A 1 482 ? 13.085 -4.589 -2.156 1.00 90.19 482 GLU A C 1
ATOM 3620 O O . GLU A 1 482 ? 13.722 -5.606 -2.448 1.00 90.19 482 GLU A O 1
ATOM 3625 N N . VAL A 1 483 ? 12.269 -4.010 -3.049 1.00 91.19 483 VAL A N 1
ATOM 3626 C CA . VAL A 1 483 ? 12.175 -4.482 -4.442 1.00 91.19 483 VAL A CA 1
ATOM 3627 C C . VAL A 1 483 ? 13.526 -4.350 -5.133 1.00 91.19 483 VAL A C 1
ATOM 3629 O O . VAL A 1 483 ? 14.047 -3.254 -5.322 1.00 91.19 483 VAL A O 1
ATOM 3632 N N . VAL A 1 484 ? 14.064 -5.487 -5.574 1.00 89.19 484 VAL A N 1
ATOM 3633 C CA . VAL A 1 484 ? 15.365 -5.579 -6.249 1.00 89.19 484 VAL A CA 1
ATOM 3634 C C . VAL A 1 484 ? 15.205 -5.627 -7.757 1.00 89.19 484 VAL A C 1
ATOM 3636 O O . VAL A 1 484 ? 16.024 -5.072 -8.486 1.00 89.19 484 VAL A O 1
ATOM 3639 N N . ASN A 1 485 ? 14.191 -6.335 -8.252 1.00 95.31 485 ASN A N 1
ATOM 3640 C CA . ASN A 1 485 ? 14.045 -6.577 -9.682 1.00 95.31 485 ASN A CA 1
ATOM 3641 C C . ASN A 1 485 ? 12.584 -6.849 -10.042 1.00 95.31 485 ASN A C 1
ATOM 3643 O O . ASN A 1 485 ? 11.957 -7.742 -9.478 1.00 95.31 485 ASN A O 1
ATOM 3647 N N . LEU A 1 486 ? 12.056 -6.114 -11.015 1.00 96.25 486 LEU A N 1
ATOM 3648 C CA . LEU A 1 486 ? 10.789 -6.434 -11.661 1.00 96.25 486 LEU A CA 1
ATOM 3649 C C . LEU A 1 486 ? 11.120 -7.210 -12.941 1.00 96.25 486 LEU A C 1
ATOM 3651 O O . LEU A 1 486 ? 11.675 -6.654 -13.888 1.00 96.25 486 LEU A O 1
ATOM 3655 N N . ARG A 1 487 ? 10.845 -8.517 -12.984 1.00 95.38 487 ARG A N 1
ATOM 3656 C CA . ARG A 1 487 ? 11.301 -9.343 -14.112 1.00 95.38 487 ARG A CA 1
ATOM 3657 C C . ARG A 1 487 ? 10.487 -9.052 -15.369 1.00 95.38 487 ARG A C 1
ATOM 3659 O O . ARG A 1 487 ? 9.271 -8.905 -15.308 1.00 95.38 487 ARG A O 1
ATOM 3666 N N . GLY A 1 488 ? 11.161 -8.959 -16.511 1.00 94.81 488 GLY A N 1
ATOM 3667 C CA . GLY A 1 488 ? 10.494 -8.712 -17.789 1.00 94.81 488 GLY A CA 1
ATOM 3668 C C . GLY A 1 488 ? 9.937 -7.296 -17.957 1.00 94.81 488 GLY A C 1
ATOM 3669 O O . GLY A 1 488 ? 8.961 -7.119 -18.682 1.00 94.81 488 GLY A O 1
ATOM 3670 N N . VAL A 1 489 ? 10.526 -6.280 -17.311 1.00 97.12 489 VAL A N 1
ATOM 3671 C CA . VAL A 1 489 ? 10.218 -4.882 -17.665 1.00 97.12 489 VAL A CA 1
ATOM 3672 C C . VAL A 1 489 ? 10.654 -4.646 -19.111 1.00 97.12 489 VAL A C 1
ATOM 3674 O O . VAL A 1 489 ? 11.755 -5.033 -19.511 1.00 97.12 489 VAL A O 1
ATOM 3677 N N . THR A 1 490 ? 9.805 -3.986 -19.893 1.00 97.38 490 THR A N 1
ATOM 3678 C CA . THR A 1 490 ? 10.097 -3.572 -21.270 1.00 97.38 490 THR A CA 1
ATOM 3679 C C . THR A 1 490 ? 10.039 -2.051 -21.393 1.00 97.38 490 THR A C 1
ATOM 3681 O O . THR A 1 490 ? 9.346 -1.385 -20.620 1.00 97.38 490 THR A O 1
ATOM 3684 N N . ASP A 1 491 ? 10.732 -1.493 -22.390 1.00 97.56 491 ASP A N 1
ATOM 3685 C CA . ASP A 1 491 ? 10.626 -0.069 -22.734 1.00 97.56 491 ASP A CA 1
ATOM 3686 C C . ASP A 1 491 ? 9.162 0.348 -22.955 1.00 97.56 491 ASP A C 1
ATOM 3688 O O . ASP A 1 491 ? 8.720 1.379 -22.459 1.00 97.56 491 ASP A O 1
ATOM 3692 N N . GLU A 1 492 ? 8.389 -0.470 -23.676 1.00 98.00 492 GLU A N 1
ATOM 3693 C CA . GLU A 1 492 ? 6.995 -0.166 -24.007 1.00 98.00 492 GLU A CA 1
ATOM 3694 C C . GLU A 1 492 ? 6.103 -0.122 -22.762 1.00 98.00 492 GLU A C 1
ATOM 3696 O O . GLU A 1 492 ? 5.328 0.823 -22.598 1.00 98.00 492 GLU A O 1
ATOM 3701 N N . ALA A 1 493 ? 6.244 -1.088 -21.847 1.00 97.81 493 ALA A N 1
ATOM 3702 C CA . ALA A 1 493 ? 5.525 -1.072 -20.577 1.00 97.81 493 ALA A CA 1
ATOM 3703 C C . ALA A 1 493 ? 5.897 0.159 -19.736 1.00 97.81 493 ALA A C 1
ATOM 3705 O O . ALA A 1 493 ? 5.018 0.806 -19.161 1.00 97.81 493 ALA A O 1
ATOM 3706 N N . LEU A 1 494 ? 7.181 0.522 -19.715 1.00 98.06 494 LEU A N 1
ATOM 3707 C CA . LEU A 1 494 ? 7.684 1.675 -18.981 1.00 98.06 494 LEU A CA 1
ATOM 3708 C C . LEU A 1 494 ? 7.162 2.997 -19.558 1.00 98.06 494 LEU A C 1
ATOM 3710 O O . LEU A 1 494 ? 6.649 3.814 -18.799 1.00 98.06 494 LEU A O 1
ATOM 3714 N N . PHE A 1 495 ? 7.210 3.196 -20.878 1.00 98.31 495 PHE A N 1
ATOM 3715 C CA . PHE A 1 495 ? 6.713 4.414 -21.532 1.00 98.31 495 PHE A CA 1
ATOM 3716 C C . PHE A 1 495 ? 5.197 4.553 -21.431 1.00 98.31 495 PHE A C 1
ATOM 3718 O O . PHE A 1 495 ? 4.697 5.644 -21.162 1.00 98.31 495 PHE A O 1
ATOM 3725 N N . ARG A 1 496 ? 4.459 3.450 -21.583 1.00 97.88 496 ARG A N 1
ATOM 3726 C CA . ARG A 1 496 ? 3.003 3.421 -21.403 1.00 97.88 496 ARG A CA 1
ATOM 3727 C C . ARG A 1 496 ? 2.613 3.806 -19.975 1.00 97.88 496 ARG A C 1
ATOM 3729 O O . ARG A 1 496 ? 1.708 4.614 -19.782 1.00 97.88 496 ARG A O 1
ATOM 3736 N N . THR A 1 497 ? 3.315 3.261 -18.983 1.00 97.06 497 THR A N 1
ATOM 3737 C CA . THR A 1 497 ? 3.117 3.597 -17.563 1.00 97.06 497 THR A CA 1
ATOM 3738 C C . THR A 1 497 ? 3.477 5.063 -17.305 1.00 97.06 497 THR A C 1
ATOM 3740 O O . THR A 1 497 ? 2.684 5.811 -16.739 1.00 97.06 497 THR A O 1
ATOM 3743 N N . ALA A 1 498 ? 4.632 5.509 -17.800 1.00 97.25 498 ALA A N 1
ATOM 3744 C CA . ALA A 1 498 ? 5.099 6.883 -17.673 1.00 97.25 498 ALA A CA 1
ATOM 3745 C C . ALA A 1 498 ? 4.096 7.895 -18.253 1.00 97.25 498 ALA A C 1
ATOM 3747 O O . ALA A 1 498 ? 3.743 8.872 -17.597 1.00 97.25 498 ALA A O 1
ATOM 3748 N N . GLU A 1 499 ? 3.602 7.645 -19.465 1.00 96.56 499 GLU A N 1
ATOM 3749 C CA . GLU A 1 499 ? 2.627 8.506 -20.133 1.00 96.56 499 GLU A CA 1
ATOM 3750 C C . GLU A 1 499 ? 1.305 8.560 -19.367 1.00 96.56 499 GLU A C 1
ATOM 3752 O O . GLU A 1 499 ? 0.749 9.643 -19.191 1.00 96.56 499 GLU A O 1
ATOM 3757 N N . ARG A 1 500 ? 0.832 7.411 -18.868 1.00 95.06 500 ARG A N 1
ATOM 3758 C CA . ARG A 1 500 ? -0.433 7.306 -18.136 1.00 95.06 500 ARG A CA 1
ATOM 3759 C C . ARG A 1 500 ? -0.453 8.124 -16.842 1.00 95.06 500 ARG A C 1
ATOM 3761 O O . ARG A 1 500 ? -1.487 8.712 -16.539 1.00 95.06 500 ARG A O 1
ATOM 3768 N N . TYR A 1 501 ? 0.638 8.125 -16.074 1.00 94.19 501 TYR A N 1
ATOM 3769 C CA . TYR A 1 501 ? 0.653 8.721 -14.728 1.00 94.19 501 TYR A CA 1
ATOM 3770 C C . TYR A 1 501 ? 1.348 10.081 -14.657 1.00 94.19 501 TYR A C 1
ATOM 3772 O O . TYR A 1 501 ? 0.967 10.915 -13.835 1.00 94.19 501 TYR A O 1
ATOM 3780 N N . TYR A 1 502 ? 2.326 10.321 -15.531 1.00 93.75 502 TYR A N 1
ATOM 3781 C CA . TYR A 1 502 ? 3.169 11.522 -15.522 1.00 93.75 502 TYR A CA 1
ATOM 3782 C C . TYR A 1 502 ? 3.051 12.347 -16.817 1.00 93.75 502 TYR A C 1
ATOM 3784 O O . TYR A 1 502 ? 3.623 13.433 -16.926 1.00 93.75 502 TYR A O 1
ATOM 3792 N N . GLY A 1 503 ? 2.288 11.860 -17.800 1.00 94.38 503 GLY A N 1
ATOM 3793 C CA . GLY A 1 503 ? 1.996 12.551 -19.050 1.00 94.38 503 GLY A CA 1
ATOM 3794 C C . GLY A 1 503 ? 3.003 12.297 -20.176 1.00 94.38 503 GLY A C 1
ATOM 3795 O O . GLY A 1 503 ? 4.130 11.832 -19.987 1.00 94.38 503 GLY A O 1
ATOM 3796 N N . GLN A 1 504 ? 2.587 12.648 -21.395 1.00 96.25 504 GLN A N 1
ATOM 3797 C CA . GLN A 1 504 ? 3.331 12.386 -22.632 1.00 96.25 504 GLN A CA 1
ATOM 3798 C C . GLN A 1 504 ? 4.737 13.005 -22.640 1.00 96.25 504 GLN A C 1
ATOM 3800 O O . GLN A 1 504 ? 5.685 12.387 -23.120 1.00 96.25 504 GLN A O 1
ATOM 3805 N N . ALA A 1 505 ? 4.895 14.214 -22.091 1.00 95.69 505 ALA A N 1
ATOM 3806 C CA . ALA A 1 505 ? 6.186 14.901 -22.057 1.00 95.69 505 ALA A CA 1
ATOM 3807 C C . ALA A 1 505 ? 7.222 14.153 -21.203 1.00 95.69 505 ALA A C 1
ATOM 3809 O O . ALA A 1 505 ? 8.387 14.061 -21.589 1.00 95.69 505 ALA A O 1
ATOM 3810 N N . TYR A 1 506 ? 6.793 13.593 -20.069 1.00 95.62 506 TYR A N 1
ATOM 3811 C CA . TYR A 1 506 ? 7.655 12.801 -19.198 1.00 95.62 506 TYR A CA 1
ATOM 3812 C C . TYR A 1 506 ? 8.066 11.495 -19.891 1.00 95.62 506 TYR A C 1
ATOM 3814 O O . TYR A 1 506 ? 9.253 11.177 -19.958 1.00 95.62 506 TYR A O 1
ATOM 3822 N N . SER A 1 507 ? 7.102 10.802 -20.509 1.00 97.56 507 SER A N 1
ATOM 3823 C CA . SER A 1 507 ? 7.357 9.580 -21.287 1.00 97.56 507 SER A CA 1
ATOM 3824 C C . SER A 1 507 ? 8.341 9.805 -22.444 1.00 97.56 507 SER A C 1
ATOM 3826 O O . SER A 1 507 ? 9.315 9.065 -22.582 1.00 97.56 507 SER A O 1
ATOM 3828 N N . ALA A 1 508 ? 8.174 10.885 -23.217 1.00 97.56 508 ALA A N 1
ATOM 3829 C CA . ALA A 1 508 ? 9.100 11.243 -24.294 1.00 97.56 508 ALA A CA 1
ATOM 3830 C C . ALA A 1 508 ? 10.524 11.528 -23.777 1.00 97.56 508 ALA A C 1
ATOM 3832 O O . ALA A 1 508 ? 11.507 11.111 -24.393 1.00 97.56 508 ALA A O 1
ATOM 3833 N N . GLY A 1 509 ? 10.643 12.206 -22.629 1.00 97.56 509 GLY A N 1
ATOM 3834 C CA . GLY A 1 509 ? 11.930 12.454 -21.978 1.00 97.56 509 GLY A CA 1
ATOM 3835 C C . GLY A 1 509 ? 12.627 11.163 -21.544 1.00 97.56 509 GLY A C 1
ATOM 3836 O O . GLY A 1 509 ? 13.818 10.989 -21.808 1.00 97.56 509 GLY A O 1
ATOM 3837 N N . LEU A 1 510 ? 11.881 10.223 -20.958 1.00 97.56 510 LEU A N 1
ATOM 3838 C CA . LEU A 1 510 ? 12.399 8.900 -20.604 1.00 97.56 510 LEU A CA 1
ATOM 3839 C C . LEU A 1 510 ? 12.833 8.098 -21.831 1.00 97.56 510 LEU A C 1
ATOM 3841 O O . LEU A 1 510 ? 13.892 7.472 -21.809 1.00 97.56 510 LEU A O 1
ATOM 3845 N N . GLN A 1 511 ? 12.065 8.147 -22.920 1.00 98.25 511 GLN A N 1
ATOM 3846 C CA . GLN A 1 511 ? 12.434 7.488 -24.170 1.00 98.25 511 GLN A CA 1
ATOM 3847 C C . GLN A 1 511 ? 13.756 8.032 -24.720 1.00 98.25 511 GLN A C 1
ATOM 3849 O O . GLN A 1 511 ? 14.643 7.258 -25.091 1.00 98.25 511 GLN A O 1
ATOM 3854 N N . GLN A 1 512 ? 13.924 9.357 -24.722 1.00 97.88 512 GLN A N 1
ATOM 3855 C CA . GLN A 1 512 ? 15.178 9.989 -25.119 1.00 97.88 512 GLN A CA 1
ATOM 3856 C C . GLN A 1 512 ? 16.332 9.555 -24.202 1.00 97.88 512 GLN A C 1
ATOM 3858 O O . GLN A 1 512 ? 17.394 9.175 -24.700 1.00 97.88 512 GLN A O 1
ATOM 3863 N N . GLN A 1 513 ? 16.120 9.548 -22.884 1.00 97.31 513 GLN A N 1
ATOM 3864 C CA . GLN A 1 513 ? 17.118 9.110 -21.911 1.00 97.31 513 GLN A CA 1
ATOM 3865 C C . GLN A 1 513 ? 17.550 7.657 -22.153 1.00 97.31 513 GLN A C 1
ATOM 3867 O O . GLN A 1 513 ? 18.745 7.402 -22.300 1.00 97.31 513 GLN A O 1
ATOM 3872 N N . LEU A 1 514 ? 16.614 6.708 -22.254 1.00 97.50 514 LEU A N 1
ATOM 3873 C CA . LEU A 1 514 ? 16.939 5.293 -22.468 1.00 97.50 514 LEU A CA 1
ATOM 3874 C C . LEU A 1 514 ? 17.611 5.047 -23.826 1.00 97.50 514 LEU A C 1
ATOM 3876 O O . LEU A 1 514 ? 18.519 4.222 -23.919 1.00 97.50 514 LEU A O 1
ATOM 3880 N N . SER A 1 515 ? 17.244 5.811 -24.861 1.00 97.38 515 SER A N 1
ATOM 3881 C CA . SER A 1 515 ? 17.890 5.731 -26.180 1.00 97.38 515 SER A CA 1
ATOM 3882 C C . SER A 1 515 ? 19.351 6.201 -26.192 1.00 97.38 515 SER A C 1
ATOM 3884 O O . SER A 1 515 ? 20.093 5.860 -27.111 1.00 97.38 515 SER A O 1
ATOM 3886 N N . SER A 1 516 ? 19.778 6.963 -25.176 1.00 97.44 516 SER A N 1
ATOM 3887 C CA . SER A 1 516 ? 21.155 7.458 -25.065 1.00 97.44 516 SER A CA 1
ATOM 3888 C C . SER A 1 516 ? 22.152 6.409 -24.556 1.00 97.44 516 SER A C 1
ATOM 3890 O O . SER A 1 516 ? 23.360 6.580 -24.735 1.00 97.44 516 SER A O 1
ATOM 3892 N N . TYR A 1 517 ? 21.674 5.308 -23.964 1.00 97.50 517 TYR A N 1
ATOM 3893 C CA . TYR A 1 517 ? 22.522 4.217 -23.486 1.00 97.50 517 TYR A CA 1
ATOM 3894 C C . TYR A 1 517 ? 22.808 3.219 -24.611 1.00 97.50 517 TYR A C 1
ATOM 3896 O O . TYR A 1 517 ? 21.913 2.524 -25.092 1.00 97.50 517 TYR A O 1
ATOM 3904 N N . ALA A 1 518 ? 24.078 3.138 -25.017 1.00 96.69 518 ALA A N 1
ATOM 3905 C CA . ALA A 1 518 ? 24.535 2.189 -26.033 1.00 96.69 518 ALA A CA 1
ATOM 3906 C C . ALA A 1 518 ? 24.737 0.766 -25.481 1.00 96.69 518 ALA A C 1
ATOM 3908 O O . ALA A 1 518 ? 24.582 -0.198 -26.227 1.00 96.69 518 ALA A O 1
ATOM 3909 N N . ASP A 1 519 ? 25.097 0.636 -24.199 1.00 97.50 519 ASP A N 1
ATOM 3910 C CA . ASP A 1 519 ? 25.274 -0.652 -23.524 1.00 97.50 519 ASP A CA 1
ATOM 3911 C C . ASP A 1 519 ? 23.915 -1.203 -23.045 1.00 97.50 519 ASP A C 1
ATOM 3913 O O . ASP A 1 519 ? 23.273 -0.567 -22.199 1.00 97.50 519 ASP A O 1
ATOM 3917 N N . PRO A 1 520 ? 23.472 -2.378 -23.539 1.00 96.25 520 PRO A N 1
ATOM 3918 C CA . PRO A 1 520 ? 22.219 -2.992 -23.113 1.00 96.25 520 PRO A CA 1
ATOM 3919 C C . PRO A 1 520 ? 22.140 -3.251 -21.606 1.00 96.25 520 PRO A C 1
ATOM 3921 O O . PRO A 1 520 ? 21.077 -3.050 -21.026 1.00 96.25 520 PRO A O 1
ATOM 3924 N N . ALA A 1 521 ? 23.244 -3.641 -20.960 1.00 96.25 521 ALA A N 1
ATOM 3925 C CA . ALA A 1 521 ? 23.241 -3.943 -19.528 1.00 96.25 521 ALA A CA 1
ATOM 3926 C C . ALA A 1 521 ? 23.038 -2.673 -18.689 1.00 96.25 521 ALA A C 1
ATOM 3928 O O . ALA A 1 521 ? 22.253 -2.653 -17.741 1.00 96.25 521 ALA A O 1
ATOM 3929 N N . GLN A 1 522 ? 23.706 -1.581 -19.073 1.00 96.50 522 GLN A N 1
ATOM 3930 C CA . GLN A 1 522 ? 23.496 -0.279 -18.448 1.00 96.50 522 GLN A CA 1
ATOM 3931 C C . GLN A 1 522 ? 22.062 0.222 -18.659 1.00 96.50 522 GLN A C 1
ATOM 3933 O O . GLN A 1 522 ? 21.449 0.732 -17.721 1.00 96.50 522 GLN A O 1
ATOM 3938 N N . ARG A 1 523 ? 21.516 0.063 -19.871 1.00 96.88 523 ARG A N 1
ATOM 3939 C CA . ARG A 1 523 ? 20.129 0.433 -20.173 1.00 96.88 523 ARG A CA 1
ATOM 3940 C C . ARG A 1 523 ? 19.143 -0.349 -19.309 1.00 96.88 523 ARG A C 1
ATOM 3942 O O . ARG A 1 523 ? 18.263 0.266 -18.718 1.00 96.88 523 ARG A O 1
ATOM 3949 N N . GLU A 1 524 ? 19.310 -1.665 -19.202 1.00 96.00 524 GLU A N 1
ATOM 3950 C CA . GLU A 1 524 ? 18.465 -2.530 -18.373 1.00 96.00 524 GLU A CA 1
ATOM 3951 C C . GLU A 1 524 ? 18.508 -2.112 -16.897 1.00 96.00 524 GLU A C 1
ATOM 3953 O O . GLU A 1 524 ? 17.462 -1.981 -16.265 1.00 96.00 524 GLU A O 1
ATOM 3958 N N . ALA A 1 525 ? 19.692 -1.811 -16.355 1.00 95.69 525 ALA A N 1
ATOM 3959 C CA . ALA A 1 525 ? 19.830 -1.341 -14.976 1.00 95.69 525 ALA A CA 1
ATOM 3960 C C . ALA A 1 525 ? 19.094 -0.009 -14.728 1.00 95.69 525 ALA A C 1
ATOM 3962 O O . ALA A 1 525 ? 18.410 0.149 -13.715 1.00 95.69 525 ALA A O 1
ATOM 3963 N N . VAL A 1 526 ? 19.190 0.942 -15.665 1.00 96.75 526 VAL A N 1
ATOM 3964 C CA . VAL A 1 526 ? 18.462 2.221 -15.586 1.00 96.75 526 VAL A CA 1
ATOM 3965 C C . VAL A 1 526 ? 16.955 1.996 -15.703 1.00 96.75 526 VAL A C 1
ATOM 3967 O O . VAL A 1 526 ? 16.187 2.576 -14.940 1.00 96.75 526 VAL A O 1
ATOM 3970 N N . GLN A 1 527 ? 16.531 1.116 -16.609 1.00 97.12 527 GLN A N 1
ATOM 3971 C CA . GLN A 1 527 ? 15.132 0.743 -16.796 1.00 97.12 527 GLN A CA 1
ATOM 3972 C C . GLN A 1 527 ? 14.535 0.131 -15.519 1.00 97.12 527 GLN A C 1
ATOM 3974 O O . GLN A 1 527 ? 13.451 0.532 -15.099 1.00 97.12 527 GLN A O 1
ATOM 3979 N N . GLN A 1 528 ? 15.259 -0.785 -14.867 1.00 97.00 528 GLN A N 1
ATOM 3980 C CA . GLN A 1 528 ? 14.865 -1.375 -13.584 1.00 97.00 528 GLN A CA 1
ATOM 3981 C C . GLN A 1 528 ? 14.756 -0.325 -12.480 1.00 97.00 528 GLN A C 1
ATOM 3983 O O . GLN A 1 528 ? 13.773 -0.305 -11.745 1.00 97.00 528 GLN A O 1
ATOM 3988 N N . SER A 1 529 ? 15.724 0.588 -12.391 1.00 96.50 529 SER A N 1
ATOM 3989 C CA . SER A 1 529 ? 15.711 1.649 -11.383 1.00 96.50 529 SER A CA 1
ATOM 3990 C C . SER A 1 529 ? 14.532 2.615 -11.562 1.00 96.50 529 SER A C 1
ATOM 3992 O O . SER A 1 529 ? 13.873 2.980 -10.587 1.00 96.50 529 SER A O 1
ATOM 3994 N N . ILE A 1 530 ? 14.197 2.974 -12.807 1.00 97.31 530 ILE A N 1
ATOM 3995 C CA . ILE A 1 530 ? 13.000 3.774 -13.099 1.00 97.31 530 ILE A CA 1
ATOM 3996 C C . ILE A 1 530 ? 11.737 2.994 -12.718 1.00 97.31 530 ILE A C 1
ATOM 3998 O O . ILE A 1 530 ? 10.887 3.528 -12.007 1.00 97.31 530 ILE A O 1
ATOM 4002 N N . ALA A 1 531 ? 11.620 1.729 -13.126 1.00 97.62 531 ALA A N 1
ATOM 4003 C CA . ALA A 1 531 ? 10.459 0.904 -12.805 1.00 97.62 531 ALA A CA 1
ATOM 4004 C C . ALA A 1 531 ? 10.241 0.757 -11.284 1.00 97.62 531 ALA A C 1
ATOM 4006 O O . ALA A 1 531 ? 9.114 0.891 -10.808 1.00 97.62 531 ALA A O 1
ATOM 4007 N N . GLN A 1 532 ? 11.313 0.569 -10.509 1.00 97.12 532 GLN A N 1
ATOM 4008 C CA . GLN A 1 532 ? 11.265 0.584 -9.044 1.00 97.12 532 GLN A CA 1
ATOM 4009 C C . GLN A 1 532 ? 10.746 1.922 -8.518 1.00 97.12 532 GLN A C 1
ATOM 4011 O O . GLN A 1 532 ? 9.836 1.937 -7.695 1.00 97.12 532 GLN A O 1
ATOM 4016 N N . SER A 1 533 ? 11.264 3.047 -9.022 1.00 96.94 533 SER A N 1
ATOM 4017 C CA . SER A 1 533 ? 10.824 4.378 -8.588 1.00 96.94 533 SER A CA 1
ATOM 4018 C C . SER A 1 533 ? 9.321 4.604 -8.787 1.00 96.94 533 SER A C 1
ATOM 4020 O O . SER A 1 533 ? 8.675 5.120 -7.878 1.00 96.94 533 SER A O 1
ATOM 4022 N N . PHE A 1 534 ? 8.735 4.130 -9.895 1.00 97.31 534 PHE A N 1
ATOM 4023 C CA . PHE A 1 534 ? 7.285 4.202 -10.122 1.00 97.31 534 PHE A CA 1
ATOM 4024 C C . PHE A 1 534 ? 6.488 3.447 -9.055 1.00 97.31 534 PHE A C 1
ATOM 4026 O O . PHE A 1 534 ? 5.453 3.935 -8.604 1.00 97.31 534 PHE A O 1
ATOM 4033 N N . VAL A 1 535 ? 6.968 2.280 -8.619 1.00 97.00 535 VAL A N 1
ATOM 4034 C CA . VAL A 1 535 ? 6.335 1.509 -7.539 1.00 97.00 535 VAL A CA 1
ATOM 4035 C C . VAL A 1 535 ? 6.520 2.211 -6.190 1.00 97.00 535 VAL A C 1
ATOM 4037 O O . VAL A 1 535 ? 5.547 2.425 -5.475 1.00 97.00 535 VAL A O 1
ATOM 4040 N N . LEU A 1 536 ? 7.745 2.619 -5.850 1.00 96.38 536 LEU A N 1
ATOM 4041 C CA . LEU A 1 536 ? 8.082 3.197 -4.542 1.00 96.38 536 LEU A CA 1
ATOM 4042 C C . LEU A 1 536 ? 7.443 4.569 -4.286 1.00 96.38 536 LEU A C 1
ATOM 4044 O O . LEU A 1 536 ? 7.157 4.903 -3.137 1.00 96.38 536 LEU A O 1
ATOM 4048 N N . GLN A 1 537 ? 7.233 5.362 -5.336 1.00 96.44 537 GLN A N 1
ATOM 4049 C CA . GLN A 1 537 ? 6.608 6.685 -5.247 1.00 96.44 537 GLN A CA 1
ATOM 4050 C C . GLN A 1 537 ? 5.082 6.639 -5.372 1.00 96.44 537 GLN A C 1
ATOM 4052 O O . GLN A 1 537 ? 4.434 7.662 -5.170 1.00 96.44 537 GLN A O 1
ATOM 4057 N N . SER A 1 538 ? 4.497 5.493 -5.729 1.00 96.81 538 SER A N 1
ATOM 4058 C CA . SER A 1 538 ? 3.042 5.368 -5.823 1.00 96.81 538 SER A CA 1
ATOM 4059 C C . SER A 1 538 ? 2.424 5.163 -4.437 1.00 96.81 538 SER A C 1
ATOM 4061 O O . SER A 1 538 ? 2.904 4.311 -3.688 1.00 96.81 538 SER A O 1
ATOM 4063 N N . PRO A 1 539 ? 1.302 5.829 -4.107 1.00 96.00 539 PRO A N 1
ATOM 4064 C CA . PRO A 1 539 ? 0.586 5.549 -2.867 1.00 96.00 539 PRO A CA 1
ATOM 4065 C C . PRO A 1 539 ? 0.043 4.102 -2.863 1.00 96.00 539 PRO A C 1
ATOM 4067 O O . PRO A 1 539 ? -0.354 3.586 -3.911 1.00 96.00 539 PRO A O 1
ATOM 4070 N N . PRO A 1 540 ? -0.066 3.414 -1.711 1.00 95.12 540 PRO A N 1
ATOM 4071 C CA . PRO A 1 540 ? -0.580 2.039 -1.653 1.00 95.12 540 PRO A CA 1
ATOM 4072 C C . PRO A 1 540 ? -2.111 1.949 -1.800 1.00 95.12 540 PRO A C 1
ATOM 4074 O O . PRO A 1 540 ? -2.696 0.915 -1.499 1.00 95.12 540 PRO A O 1
ATOM 4077 N N . VAL A 1 541 ? -2.763 3.001 -2.296 1.00 95.56 541 VAL A N 1
ATOM 4078 C CA . VAL A 1 541 ? -4.213 3.132 -2.510 1.00 95.56 541 VAL A CA 1
ATOM 4079 C C . VAL A 1 541 ? -4.504 3.696 -3.892 1.00 95.56 541 VAL A C 1
ATOM 4081 O O . VAL A 1 541 ? -3.602 4.179 -4.579 1.00 95.56 541 VAL A O 1
ATOM 4084 N N . ALA A 1 542 ? -5.762 3.626 -4.318 1.00 89.62 542 ALA A N 1
ATOM 4085 C CA . ALA A 1 542 ? -6.198 4.211 -5.573 1.00 89.62 542 ALA A CA 1
ATOM 4086 C C . ALA A 1 542 ? -6.082 5.741 -5.503 1.00 89.62 542 ALA A C 1
ATOM 4088 O O . ALA A 1 542 ? -6.666 6.371 -4.618 1.00 89.62 542 ALA A O 1
ATOM 4089 N N . SER A 1 543 ? -5.352 6.330 -6.451 1.00 83.75 543 SER A N 1
ATOM 4090 C CA . SER A 1 543 ? -5.295 7.781 -6.619 1.00 83.75 543 SER A CA 1
ATOM 4091 C C . SER A 1 543 ? -6.669 8.287 -7.057 1.00 83.75 543 SER A C 1
ATOM 4093 O O . SER A 1 543 ? -7.167 7.922 -8.125 1.00 83.75 543 SER A O 1
ATOM 4095 N N . TYR A 1 544 ? -7.297 9.132 -6.241 1.00 85.81 544 TYR A N 1
ATOM 4096 C CA . TYR A 1 544 ? -8.497 9.845 -6.657 1.00 85.81 544 TYR A CA 1
ATOM 4097 C C . TYR A 1 544 ? -8.095 11.017 -7.545 1.00 85.81 544 TYR A C 1
ATOM 4099 O O . TYR A 1 544 ? -7.280 11.847 -7.155 1.00 85.81 544 TYR A O 1
ATOM 4107 N N . VAL A 1 545 ? -8.678 11.113 -8.738 1.00 82.50 545 VAL A N 1
ATOM 4108 C CA . VAL A 1 545 ? -8.582 12.329 -9.548 1.00 82.50 545 VAL A CA 1
ATOM 4109 C C . VAL A 1 545 ? -9.868 13.108 -9.309 1.00 82.50 545 VAL A C 1
ATOM 4111 O O . VAL A 1 545 ? -10.919 12.669 -9.791 1.00 82.50 545 VAL A O 1
ATOM 4114 N N . PRO A 1 546 ? -9.825 14.237 -8.575 1.00 78.81 546 PRO A N 1
ATOM 4115 C CA . PRO A 1 546 ? -10.995 15.078 -8.413 1.00 78.81 546 PRO A CA 1
ATOM 4116 C C . PRO A 1 546 ? -11.533 15.436 -9.789 1.00 78.81 546 PRO A C 1
ATOM 4118 O O . PRO A 1 546 ? -10.807 15.980 -10.625 1.00 78.81 546 PRO A O 1
ATOM 4121 N N . GLN A 1 547 ? -12.799 15.107 -10.046 1.00 73.50 547 GLN A N 1
ATOM 4122 C CA . GLN A 1 547 ? -13.455 15.601 -11.245 1.00 73.50 547 GLN A CA 1
ATOM 4123 C C . GLN A 1 547 ? -13.460 17.121 -11.128 1.00 73.50 547 GLN A C 1
ATOM 4125 O O . GLN A 1 547 ? -14.154 17.679 -10.277 1.00 73.50 547 GLN A O 1
ATOM 4130 N N . GLN A 1 548 ? -12.643 17.793 -11.941 1.00 69.12 548 GLN A N 1
ATOM 4131 C CA . GLN A 1 548 ? -12.750 19.234 -12.087 1.00 69.12 548 GLN A CA 1
ATOM 4132 C C . GLN A 1 548 ? -14.163 19.480 -12.596 1.00 69.12 548 GLN A C 1
ATOM 4134 O O . GLN A 1 548 ? -14.479 19.141 -13.738 1.00 69.12 548 GLN A O 1
ATOM 4139 N N . ASN A 1 549 ? -15.033 19.990 -11.721 1.00 62.25 549 ASN A N 1
ATOM 4140 C CA . ASN A 1 549 ? -16.342 20.453 -12.145 1.00 62.25 549 ASN A CA 1
ATOM 4141 C C . ASN A 1 549 ? -16.078 21.417 -13.303 1.00 62.25 549 ASN A C 1
ATOM 4143 O O . ASN A 1 549 ? -15.339 22.382 -13.087 1.00 62.25 549 ASN A O 1
ATOM 4147 N N . PRO A 1 550 ? -16.585 21.140 -14.520 1.00 58.41 550 PRO A N 1
ATOM 4148 C CA . PRO A 1 550 ? -16.341 22.015 -15.651 1.00 58.41 550 PRO A CA 1
ATOM 4149 C C . PRO A 1 550 ? -16.799 23.405 -15.230 1.00 58.41 550 PRO A C 1
ATOM 4151 O O . PRO A 1 550 ? -17.952 23.583 -14.835 1.00 58.41 550 PRO A O 1
ATOM 4154 N N . THR A 1 551 ? -15.863 24.351 -15.204 1.00 60.62 551 THR A N 1
ATOM 4155 C CA . THR A 1 551 ? -16.124 25.737 -14.831 1.00 60.62 551 THR A CA 1
ATOM 4156 C C . THR A 1 551 ? -17.232 26.244 -15.749 1.00 60.62 551 THR A C 1
ATOM 4158 O O . THR A 1 551 ? -17.041 26.296 -16.965 1.00 60.62 551 THR A O 1
ATOM 4161 N N . VAL A 1 552 ? -18.410 26.497 -15.171 1.00 44.09 552 VAL A N 1
ATOM 4162 C CA . VAL A 1 552 ? -19.618 26.939 -15.889 1.00 44.09 552 VAL A CA 1
ATOM 4163 C C . VAL A 1 552 ? -19.463 28.372 -16.368 1.00 44.09 552 VAL A C 1
ATOM 4165 O O . VAL A 1 552 ? -18.989 29.204 -15.559 1.00 44.09 552 VAL A O 1
#

Radius of gyration: 36.61 Å; Cα contacts (8 Å, |Δi|>4): 735; chains: 1; bounding box: 95×116×110 Å

Solvent-accessible surface area (backbone atoms only — not comparable to full-atom values): 35112 Å² total; per-residue (Å²): 140,81,83,82,81,84,80,84,80,85,77,84,81,79,84,81,77,85,81,84,79,88,80,90,78,88,78,81,84,82,78,84,80,83,90,73,91,80,85,86,83,82,91,85,83,89,81,87,82,90,89,87,83,83,82,89,87,85,85,87,87,86,87,83,84,89,78,86,79,84,82,81,87,87,88,83,91,78,89,82,85,95,86,88,83,87,81,89,88,86,82,83,89,79,82,87,80,87,81,85,87,79,84,91,78,91,80,84,84,91,86,92,85,88,82,88,85,88,89,87,88,84,86,88,86,91,88,90,82,86,87,82,88,81,83,88,81,83,83,81,84,77,85,81,81,86,78,82,80,84,78,86,79,82,88,78,84,80,83,80,84,83,79,84,80,87,82,84,82,83,84,84,86,80,90,82,81,92,75,88,78,92,79,81,92,77,93,75,85,90,75,89,88,78,85,64,61,65,68,75,61,58,56,73,60,63,61,47,58,59,57,64,69,57,91,56,97,64,73,80,75,76,64,75,64,71,80,76,59,91,47,54,42,74,42,84,84,66,98,61,91,45,56,65,11,32,38,40,39,37,37,42,40,73,46,64,76,56,57,44,78,81,72,41,69,47,54,29,56,76,71,26,31,44,50,34,32,41,33,35,73,86,31,44,60,60,50,46,39,35,72,75,66,66,44,89,81,51,54,73,46,46,47,48,49,56,52,53,61,68,72,30,61,42,56,16,28,38,40,32,38,40,27,18,61,28,17,50,94,38,13,37,52,100,79,68,48,65,46,70,56,59,54,51,39,56,46,53,39,29,63,60,13,17,34,38,36,25,24,24,40,27,33,42,10,44,61,64,49,59,50,74,88,75,40,64,72,32,62,43,81,78,50,63,41,60,51,75,42,40,33,36,40,54,26,71,61,26,54,70,41,66,24,38,24,48,19,43,48,20,57,35,10,74,70,18,35,37,32,28,48,32,53,86,67,24,40,31,30,28,72,42,63,71,38,41,52,52,25,40,77,67,59,48,32,47,81,43,80,58,25,28,35,59,97,42,83,80,25,42,32,28,36,38,36,41,31,83,57,60,4,30,43,39,41,30,25,60,53,76,85,32,60,74,43,59,40,65,59,44,73,67,37,48,38,54,51,33,28,71,38,63,31,61,70,52,19,52,51,50,51,54,55,54,69,68,47,85,49,69,69,62,34,51,54,51,52,47,47,52,56,47,48,57,29,62,23,29,47,75,29,38,66,47,74,77,77,75,70,76,85,125